Protein 6KYU (pdb70)

Radius of gyration: 22.99 Å; Cα contacts (8 Å, |Δi|>4): 849; chains: 3; bounding box: 67×52×45 Å

Organism: Anas platyrhynchos (NCBI:txid8839)

Structure (mmCIF, N/CA/C/O backbone):
data_6KYU
#
_entry.id   6KYU
#
_cell.length_a   82.468
_cell.length_b   82.468
_cell.length_c   112.507
_cell.angle_alpha   90.000
_cell.angle_beta   90.000
_cell.angle_gamma   120.000
#
_symmetry.space_group_name_H-M   'P 62'
#
loop_
_entity.id
_entity.type
_entity.pdbx_description
1 polymer 'MHC class I antigen'
2 polymer Beta-2-microglobulin
3 polymer peptide
4 water water
#
loop_
_atom_site.group_PDB
_atom_site.id
_atom_site.type_symbol
_atom_site.label_atom_id
_atom_site.label_alt_id
_atom_site.label_comp_id
_atom_site.label_asym_id
_atom_site.label_entity_id
_atom_site.label_seq_id
_atom_site.pdbx_PDB_ins_code
_atom_site.Cartn_x
_atom_site.Cartn_y
_atom_site.Cartn_z
_atom_site.occupancy
_atom_site.B_iso_or_equiv
_atom_site.auth_seq_id
_atom_site.auth_comp_id
_atom_site.auth_asym_id
_atom_site.auth_atom_id
_atom_site.pdbx_PDB_model_num
ATOM 1 N N . GLU A 1 1 ? 18.126 33.835 7.669 1.000 41.984 1 GLU A N 1
ATOM 2 C CA . GLU A 1 1 ? 17.062 34.786 7.951 1.000 30.999 1 GLU A CA 1
ATOM 3 C C . GLU A 1 1 ? 15.883 34.647 6.982 1.000 27.076 1 GLU A C 1
ATOM 4 O O . GLU A 1 1 ? 14.816 35.066 7.382 1.000 25.516 1 GLU A O 1
ATOM 10 N N . PRO A 1 2 ? 15.958 34.049 5.772 1.000 22.687 2 PRO A N 1
ATOM 11 C CA . PRO A 1 2 ? 14.737 33.769 5.014 1.000 22.973 2 PRO A CA 1
ATOM 12 C C . PRO A 1 2 ? 13.977 32.551 5.534 1.000 20.575 2 PRO A C 1
ATOM 13 O O . PRO A 1 2 ? 14.547 31.681 6.172 1.000 21.791 2 PRO A O 1
ATOM 17 N N . HIS A 1 3 ? 12.683 32.502 5.230 1.000 17.801 3 HIS A N 1
ATOM 18 C CA . HIS A 1 3 ? 11.797 31.420 5.745 1.000 18.368 3 HIS A CA 1
ATOM 19 C C . HIS A 1 3 ? 10.707 31.135 4.716 1.000 17.221 3 HIS A C 1
ATOM 20 O O . HIS A 1 3 ? 10.346 31.999 3.912 1.000 17.393 3 HIS A O 1
ATOM 27 N N . SER A 1 4 ? 10.147 29.930 4.811 1.000 16.938 4 SER A N 1
ATOM 28 C CA . SER A 1 4 ? 9.125 29.488 3.842 1.000 18.673 4 SER A CA 1
ATOM 29 C C . SER A 1 4 ? 8.105 28.591 4.516 1.000 16.241 4 SER A C 1
ATOM 30 O O . SER A 1 4 ? 8.475 27.766 5.352 1.000 17.210 4 SER A O 1
ATOM 33 N N . LEU A 1 5 ? 6.838 28.779 4.142 1.000 16.564 5 LEU A N 1
ATOM 34 C CA . LEU A 1 5 ? 5.755 27.813 4.454 1.000 16.847 5 LEU A CA 1
ATOM 35 C C . LEU A 1 5 ? 5.202 27.302 3.130 1.000 16.111 5 LEU A C 1
ATOM 36 O O . LEU A 1 5 ? 4.840 28.125 2.287 1.000 17.944 5 LEU A O 1
ATOM 41 N N . ARG A 1 6 ? 5.180 25.985 2.912 1.000 16.285 6 ARG A N 1
ATOM 42 C CA . ARG A 1 6 ? 4.668 25.451 1.653 1.000 16.599 6 ARG A CA 1
ATOM 43 C C . ARG A 1 6 ? 3.782 24.267 1.963 1.000 15.601 6 ARG A C 1
ATOM 44 O O . ARG A 1 6 ? 4.168 23.468 2.811 1.000 17.045 6 ARG A O 1
ATOM 52 N N . TYR A 1 7 ? 2.654 24.184 1.293 1.000 14.703 7 TYR A N 1
ATOM 53 C CA . TYR A 1 7 ? 1.772 23.001 1.293 1.000 15.041 7 TYR A CA 1
ATOM 54 C C . TYR A 1 7 ? 1.803 22.381 -0.092 1.000 14.908 7 TYR A C 1
ATOM 55 O O . TYR A 1 7 ? 1.732 23.101 -1.113 1.000 15.183 7 TYR A O 1
ATOM 64 N N . PHE A 1 8 ? 1.943 21.064 -0.152 1.000 14.185 8 PHE A N 1
ATOM 65 C CA . PHE A 1 8 ? 1.857 20.282 -1.402 1.000 14.385 8 PHE A CA 1
ATOM 66 C C . PHE A 1 8 ? 0.692 19.316 -1.327 1.000 16.716 8 PHE A C 1
ATOM 67 O O . PHE A 1 8 ? 0.694 18.467 -0.411 1.000 16.920 8 PHE A O 1
ATOM 75 N N . ASP A 1 9 ? -0.255 19.460 -2.243 1.000 16.965 9 ASP A N 1
ATOM 76 C CA . ASP A 1 9 ? -1.417 18.554 -2.381 1.000 15.842 9 ASP A CA 1
ATOM 77 C C . ASP A 1 9 ? -1.242 17.776 -3.679 1.000 15.925 9 ASP A C 1
ATOM 78 O O . ASP A 1 9 ? -1.073 18.413 -4.726 1.000 16.713 9 ASP A O 1
ATOM 83 N N . THR A 1 10 ? -1.283 16.460 -3.622 1.000 15.342 10 THR A N 1
ATOM 84 C CA . THR A 1 10 ? -1.008 15.581 -4.770 1.000 14.548 10 THR A CA 1
ATOM 85 C C . THR A 1 10 ? -2.081 14.513 -4.830 1.000 15.403 10 THR A C 1
ATOM 86 O O . THR A 1 10 ? -2.316 13.806 -3.839 1.000 15.513 10 THR A O 1
ATOM 90 N N . GLY A 1 11 ? -2.688 14.360 -6.002 1.000 14.263 11 GLY A N 1
ATOM 91 C CA . GLY A 1 11 ? -3.661 13.302 -6.282 1.000 13.535 11 GLY A CA 1
ATOM 92 C C . GLY A 1 11 ? -3.215 12.466 -7.455 1.000 14.120 11 GLY A C 1
ATOM 93 O O . GLY A 1 11 ? -2.634 13.011 -8.429 1.000 15.014 11 GLY A O 1
ATOM 94 N N . VAL A 1 12 ? -3.426 11.158 -7.376 1.000 13.427 12 VAL A N 1
ATOM 95 C CA . VAL A 1 12 ? -3.190 10.262 -8.526 1.000 14.001 12 VAL A CA 1
ATOM 96 C C . VAL A 1 12 ? -4.480 9.504 -8.805 1.000 15.418 12 VAL A C 1
ATOM 97 O O . VAL A 1 12 ? -5.226 9.163 -7.885 1.000 16.323 12 VAL A O 1
ATOM 101 N N . SER A 1 13 ? -4.675 9.193 -10.072 1.000 16.219 13 SER A N 1
ATOM 102 C CA . SER A 1 13 ? -5.820 8.357 -10.504 1.000 16.963 13 SER A CA 1
ATOM 103 C C . SER A 1 13 ? -5.584 6.876 -10.188 1.000 18.611 13 SER A C 1
ATOM 104 O O . SER A 1 13 ? -6.604 6.144 -10.075 1.000 21.112 13 SER A O 1
ATOM 107 N N . ASP A 1 14 ? -4.335 6.422 -10.016 1.000 17.372 14 ASP A N 1
ATOM 108 C CA . ASP A 1 14 ? -3.986 4.994 -9.837 1.000 17.660 14 ASP A CA 1
ATOM 109 C C . ASP A 1 14 ? -2.928 4.869 -8.744 1.000 17.259 14 ASP A C 1
ATOM 110 O O . ASP A 1 14 ? -1.729 4.912 -8.996 1.000 19.720 14 ASP A O 1
ATOM 115 N N . PRO A 1 15 ? -3.398 4.713 -7.478 1.000 17.181 15 PRO A N 1
ATOM 116 C CA . PRO A 1 15 ? -2.483 4.646 -6.359 1.000 16.603 15 PRO A CA 1
ATOM 117 C C . PRO A 1 15 ? -1.558 3.447 -6.424 1.000 16.535 15 PRO A C 1
ATOM 118 O O . PRO A 1 15 ? -1.877 2.411 -7.058 1.000 17.880 15 PRO A O 1
ATOM 122 N N . SER A 1 16 ? -0.420 3.514 -5.738 1.000 15.708 16 SER A N 1
ATOM 123 C CA . SER A 1 16 ? 0.580 2.446 -5.725 1.000 16.209 16 SER A CA 1
ATOM 124 C C . SER A 1 16 ? 1.295 2.463 -4.382 1.000 17.788 16 SER A C 1
ATOM 125 O O . SER A 1 16 ? 1.045 3.345 -3.579 1.000 16.974 16 SER A O 1
ATOM 128 N N . PRO A 1 17 ? 2.231 1.558 -4.114 1.000 17.685 17 PRO A N 1
ATOM 129 C CA . PRO A 1 17 ? 2.914 1.551 -2.830 1.000 17.800 17 PRO A CA 1
ATOM 130 C C . PRO A 1 17 ? 3.676 2.839 -2.538 1.000 16.203 17 PRO A C 1
ATOM 131 O O . PRO A 1 17 ? 4.541 3.271 -3.326 1.000 17.259 17 PRO A O 1
ATOM 135 N N . GLY A 1 18 ? 3.330 3.494 -1.417 1.000 17.231 18 GLY A N 1
ATOM 136 C CA . GLY A 1 18 ? 3.982 4.779 -1.095 1.000 16.256 18 GLY A CA 1
ATOM 137 C C . GLY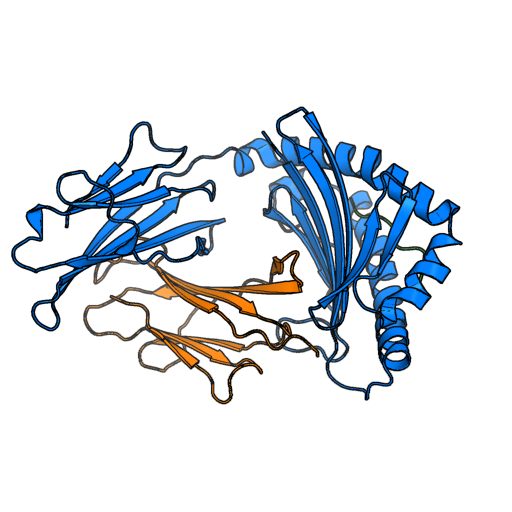 A 1 18 ? 3.288 5.959 -1.763 1.000 17.116 18 GLY A C 1
ATOM 138 O O . GLY A 1 18 ? 3.785 7.090 -1.620 1.000 16.843 18 GLY A O 1
ATOM 139 N N . VAL A 1 19 ? 2.278 5.703 -2.584 1.000 15.106 19 VAL A N 1
ATOM 140 C CA . VAL A 1 19 ? 1.575 6.797 -3.303 1.000 14.717 19 VAL A CA 1
ATOM 141 C C . VAL A 1 19 ? 0.087 6.633 -3.081 1.000 15.318 19 VAL A C 1
ATOM 142 O O . VAL A 1 19 ? -0.627 5.983 -3.858 1.000 15.703 19 VAL A O 1
ATOM 146 N N . PRO A 1 20 ? -0.442 7.168 -1.971 1.000 15.945 20 PRO A N 1
ATOM 147 C CA . PRO A 1 20 ? -1.865 7.217 -1.743 1.000 15.985 20 PRO A CA 1
ATOM 148 C C . PRO A 1 20 ? -2.614 7.994 -2.822 1.000 15.373 20 PRO A C 1
ATOM 149 O O . PRO A 1 20 ? -2.026 8.853 -3.553 1.000 15.165 20 PRO A O 1
ATOM 153 N N . ARG A 1 21 ? -3.922 7.755 -2.931 1.000 16.274 21 ARG A N 1
ATOM 154 C CA . ARG A 1 21 ? -4.772 8.504 -3.877 1.000 16.865 21 ARG A CA 1
ATOM 155 C C . ARG A 1 21 ? -4.645 10.014 -3.678 1.000 15.851 21 ARG A C 1
ATOM 156 O O . ARG A 1 21 ? -4.698 10.767 -4.657 1.000 15.877 21 ARG A O 1
ATOM 164 N N . PHE A 1 22 ? -4.529 10.496 -2.429 1.000 13.789 22 PHE A N 1
ATOM 165 C CA . PHE A 1 22 ? -4.392 11.934 -2.118 1.000 13.575 22 PHE A CA 1
ATOM 166 C C . PHE A 1 22 ? -3.473 12.086 -0.928 1.000 14.390 22 PHE A C 1
ATOM 167 O O . PHE A 1 22 ? -3.649 11.356 0.036 1.000 14.674 22 PHE A O 1
ATOM 175 N N . VAL A 1 23 ? -2.560 13.043 -1.006 1.000 13.966 23 VAL A N 1
ATOM 176 C CA . VAL A 1 23 ? -1.661 13.434 0.110 1.000 14.780 23 VAL A CA 1
ATOM 177 C C . VAL A 1 23 ? -1.640 14.939 0.203 1.000 16.131 23 VAL A C 1
ATOM 178 O O . VAL A 1 23 ? -1.655 15.600 -0.852 1.000 16.772 23 VAL A O 1
ATOM 182 N N . SER A 1 24 ? -1.611 15.493 1.408 1.000 15.219 24 SER A N 1
ATOM 183 C CA . SER A 1 24 ? -1.339 16.924 1.677 1.000 14.453 24 SER A CA 1
ATOM 184 C C . SER A 1 24 ? -0.247 17.004 2.721 1.000 15.361 24 SER A C 1
ATOM 185 O O . SER A 1 24 ? -0.443 16.422 3.825 1.000 17.715 24 SER A O 1
ATOM 188 N N . VAL A 1 25 ? 0.845 17.680 2.444 1.000 14.090 25 VAL A N 1
ATOM 189 C CA . VAL A 1 25 ? 1.947 17.814 3.434 1.000 14.259 25 VAL A CA 1
ATOM 190 C C . VAL A 1 25 ? 2.350 19.279 3.534 1.000 14.680 25 VAL A C 1
ATOM 191 O O . VAL A 1 25 ? 2.234 20.021 2.567 1.000 15.702 25 VAL A O 1
ATOM 195 N N . GLY A 1 26 ? 2.739 19.683 4.736 1.000 14.307 26 GLY A N 1
ATOM 196 C CA . GLY A 1 26 ? 3.278 21.018 4.991 1.000 14.076 26 GLY A CA 1
ATOM 197 C C . GLY A 1 26 ? 4.762 20.977 5.287 1.000 13.763 26 GLY A C 1
ATOM 198 O O . GLY A 1 26 ? 5.246 20.030 5.998 1.000 15.607 26 GLY A O 1
ATOM 199 N N . TYR A 1 27 ? 5.457 22.036 4.898 1.000 15.045 27 TYR A N 1
ATOM 200 C CA . TYR A 1 27 ? 6.907 22.187 5.145 1.000 15.360 27 TYR A CA 1
ATOM 201 C C . TYR A 1 27 ? 7.156 23.624 5.618 1.000 14.806 27 TYR A C 1
ATOM 202 O O . TYR A 1 27 ? 6.700 24.589 5.004 1.000 15.874 27 TYR A O 1
ATOM 211 N N . VAL A 1 28 ? 7.962 23.722 6.662 1.000 16.135 28 VAL A N 1
ATOM 212 C CA . VAL A 1 28 ? 8.494 25.011 7.165 1.000 15.851 28 VAL A CA 1
ATOM 213 C C . VAL A 1 28 ? 10.001 25.018 6.943 1.000 16.327 28 VAL A C 1
ATOM 214 O O . VAL A 1 28 ? 10.657 24.102 7.485 1.000 16.866 28 VAL A O 1
ATOM 218 N N . ASP A 1 29 ? 10.499 25.934 6.096 1.000 17.815 29 ASP A N 1
ATOM 219 C CA . ASP A 1 29 ? 11.948 26.036 5.777 1.000 18.183 29 ASP A CA 1
ATOM 220 C C . ASP A 1 29 ? 12.430 24.674 5.287 1.000 20.076 29 ASP A C 1
ATOM 221 O O . ASP A 1 29 ? 13.533 24.284 5.638 1.000 22.319 29 ASP A O 1
ATOM 226 N N . GLY A 1 30 ? 11.592 23.962 4.547 1.000 18.788 30 GLY A N 1
ATOM 227 C CA . GLY A 1 30 ? 11.985 22.661 3.992 1.000 21.738 30 GLY A CA 1
ATOM 228 C C . GLY A 1 30 ? 11.834 21.494 4.963 1.000 21.114 30 GLY A C 1
ATOM 229 O O . GLY A 1 30 ? 12.056 20.378 4.508 1.000 24.067 30 GLY A O 1
ATOM 230 N N . HIS A 1 31 ? 11.513 21.731 6.244 1.000 18.707 31 HIS A N 1
ATOM 231 C CA . HIS A 1 31 ? 11.251 20.675 7.250 1.000 17.948 31 HIS A CA 1
ATOM 232 C C . HIS A 1 31 ? 9.798 20.200 7.206 1.000 16.572 31 HIS A C 1
ATOM 233 O O . HIS A 1 31 ? 8.910 21.039 7.295 1.000 16.209 31 HIS A O 1
ATOM 240 N N . LEU A 1 32 ? 9.561 18.896 7.058 1.000 15.471 32 LEU A N 1
ATOM 241 C CA . LEU A 1 32 ? 8.193 18.338 7.094 1.000 15.694 32 LEU A CA 1
ATOM 242 C C . LEU A 1 32 ? 7.572 18.662 8.441 1.000 16.214 32 LEU A C 1
ATOM 243 O O . LEU A 1 32 ? 8.138 18.270 9.467 1.000 17.320 32 LEU A O 1
ATOM 248 N N . ILE A 1 33 ? 6.394 19.240 8.463 1.000 15.369 33 ILE A N 1
ATOM 249 C CA . ILE A 1 33 ? 5.678 19.541 9.730 1.000 16.042 33 ILE A CA 1
ATOM 250 C C . ILE A 1 33 ? 4.385 18.760 9.886 1.000 15.528 33 ILE A C 1
ATOM 251 O O . ILE A 1 33 ? 4.014 18.590 11.036 1.000 15.667 33 ILE A O 1
ATOM 256 N N . ASP A 1 34 ? 3.718 18.318 8.832 1.000 14.169 34 ASP A N 1
ATOM 257 C CA . ASP A 1 34 ? 2.446 17.597 9.010 1.000 15.193 34 ASP A CA 1
ATOM 258 C C . ASP A 1 34 ? 2.155 16.786 7.765 1.000 15.150 34 ASP A C 1
ATOM 259 O O . ASP A 1 34 ? 2.835 16.929 6.696 1.000 16.944 34 ASP A O 1
ATOM 264 N N . HIS A 1 35 ? 1.161 15.936 7.889 1.000 14.466 35 HIS A N 1
ATOM 265 C CA . HIS A 1 35 ? 0.816 14.984 6.825 1.000 14.984 35 HIS A CA 1
ATOM 266 C C . HIS A 1 35 ? -0.653 14.601 6.909 1.000 16.312 35 HIS A C 1
ATOM 267 O O . HIS A 1 35 ? -1.107 14.178 8.014 1.000 16.185 35 HIS A O 1
ATOM 274 N N . TYR A 1 36 ? -1.355 14.631 5.785 1.000 14.499 36 TYR A N 1
ATOM 275 C CA . TYR A 1 36 ? -2.687 14.023 5.617 1.000 15.145 36 TYR A CA 1
ATOM 276 C C . TYR A 1 36 ? -2.600 13.053 4.461 1.000 14.788 36 TYR A C 1
ATOM 277 O O . TYR A 1 36 ? -1.909 13.411 3.451 1.000 14.231 36 TYR A O 1
ATOM 286 N N . ASP A 1 37 ? -3.273 11.924 4.498 1.000 15.191 37 ASP A N 1
ATOM 287 C CA . ASP A 1 37 ? -3.477 11.181 3.247 1.000 16.629 37 ASP A CA 1
ATOM 288 C C . ASP A 1 37 ? -4.827 10.503 3.254 1.000 16.437 37 ASP A C 1
ATOM 289 O O . ASP A 1 37 ? -5.515 10.533 4.274 1.000 17.278 37 ASP A O 1
ATOM 294 N N . SER A 1 38 ? -5.215 10.017 2.096 1.000 16.726 38 SER A N 1
ATOM 295 C CA . SER A 1 38 ? -6.535 9.420 1.871 1.000 17.990 38 SER A CA 1
ATOM 296 C C . SER A 1 38 ? -6.681 8.138 2.705 1.000 18.791 38 SER A C 1
ATOM 297 O O . SER A 1 38 ? -7.852 7.709 2.877 1.000 20.346 38 SER A O 1
ATOM 300 N N . GLU A 1 39 ? -5.605 7.503 3.139 1.000 18.445 39 GLU A N 1
ATOM 301 C CA . GLU A 1 39 ? -5.700 6.274 3.972 1.000 20.812 39 GLU A CA 1
ATOM 302 C C . GLU A 1 39 ? -5.975 6.645 5.423 1.000 23.175 39 GLU A C 1
ATOM 303 O O . GLU A 1 39 ? -6.911 6.051 6.001 1.000 26.229 39 GLU A O 1
ATOM 309 N N . THR A 1 40 ? -5.285 7.637 5.973 1.000 20.843 40 THR A N 1
ATOM 310 C CA . THR A 1 40 ? -5.451 8.020 7.407 1.000 21.678 40 THR A CA 1
ATOM 311 C C . THR A 1 40 ? -6.712 8.860 7.559 1.000 21.579 40 THR A C 1
ATOM 312 O O . THR A 1 40 ? -7.354 8.839 8.640 1.000 22.358 40 THR A O 1
ATOM 316 N N . GLN A 1 41 ? -7.062 9.674 6.550 1.000 19.044 41 GLN A N 1
ATOM 317 C CA . GLN A 1 41 ? -8.199 10.609 6.589 1.000 18.061 41 GLN A CA 1
ATOM 318 C C . GLN A 1 41 ? -8.051 11.654 7.696 1.000 17.357 41 GLN A C 1
ATOM 319 O O . GLN A 1 41 ? -9.038 12.315 8.053 1.000 18.086 41 GLN A O 1
ATOM 325 N N . ARG A 1 42 ? -6.815 11.922 8.126 1.000 17.543 42 ARG A N 1
ATOM 326 C CA . ARG A 1 42 ? -6.631 13.017 9.107 1.000 17.781 42 ARG A CA 1
ATOM 327 C C . ARG A 1 42 ? -5.231 13.602 8.945 1.000 16.755 42 ARG A C 1
ATOM 328 O O . ARG A 1 42 ? -4.310 12.922 8.507 1.000 16.647 42 ARG A O 1
ATOM 336 N N . THR A 1 43 ? -5.124 14.858 9.352 1.000 17.015 43 THR A N 1
ATOM 337 C CA . THR A 1 43 ? -3.845 15.588 9.333 1.000 17.038 43 THR A CA 1
ATOM 338 C C . THR A 1 43 ? -3.177 15.454 10.690 1.000 19.101 43 THR A C 1
ATOM 339 O O . THR A 1 43 ? -3.825 15.796 11.701 1.000 19.295 43 THR A O 1
ATOM 343 N N . GLU A 1 44 ? -1.934 14.990 10.704 1.000 17.750 44 GLU A N 1
ATOM 344 C CA . GLU A 1 44 ? -1.181 14.831 11.963 1.000 18.543 44 GLU A CA 1
ATOM 345 C C . GLU A 1 44 ? 0.179 15.482 11.857 1.000 18.630 44 GLU A C 1
ATOM 346 O O . GLU A 1 44 ? 0.768 15.543 10.770 1.000 17.488 44 GLU A O 1
ATOM 352 N N . PRO A 1 45 ? 0.750 15.910 12.977 1.000 16.251 45 PRO A N 1
ATOM 353 C CA . PRO A 1 45 ? 2.081 16.488 12.988 1.000 15.976 45 PRO A CA 1
ATOM 354 C C . PRO A 1 45 ? 3.147 15.433 12.690 1.000 16.538 45 PRO A C 1
ATOM 355 O O . PRO A 1 45 ? 2.972 14.235 12.914 1.000 18.762 45 PRO A O 1
ATOM 359 N N . ARG A 1 46 ? 4.235 15.918 12.108 1.000 16.138 46 ARG A N 1
ATOM 360 C CA . ARG A 1 46 ? 5.409 15.110 11.710 1.000 17.217 46 ARG A CA 1
ATOM 361 C C . ARG A 1 46 ? 6.702 15.663 12.285 1.000 18.173 46 ARG A C 1
ATOM 362 O O . ARG A 1 46 ? 7.760 15.125 11.963 1.000 22.749 46 ARG A O 1
ATOM 370 N N . ALA A 1 47 ? 6.619 16.677 13.111 1.000 16.993 47 ALA A N 1
ATOM 371 C CA . ALA A 1 47 ? 7.763 17.222 13.861 1.000 19.367 47 ALA A CA 1
ATOM 372 C C . ALA A 1 47 ? 7.263 17.530 15.263 1.000 18.280 47 ALA A C 1
ATOM 373 O O . ALA A 1 47 ? 6.245 18.210 15.434 1.000 18.142 47 ALA A O 1
ATOM 375 N N . ASP A 1 48 ? 7.970 17.015 16.267 1.000 19.890 48 ASP A N 1
ATOM 376 C CA . ASP A 1 48 ? 7.515 17.193 17.661 1.000 20.942 48 ASP A CA 1
ATOM 377 C C . ASP A 1 48 ? 7.555 18.660 18.047 1.000 18.369 48 ASP A C 1
ATOM 378 O O . ASP A 1 48 ? 6.692 19.064 18.796 1.000 20.015 48 ASP A O 1
ATOM 383 N N . TRP A 1 49 ? 8.451 19.474 17.476 1.000 19.273 49 TRP A N 1
ATOM 384 C CA . TRP A 1 49 ? 8.439 20.918 17.813 1.000 18.272 49 TRP A CA 1
ATOM 385 C C . TRP A 1 49 ? 7.164 21.584 17.331 1.000 19.764 49 TRP A C 1
ATOM 386 O O . TRP A 1 49 ? 6.730 22.584 17.911 1.000 20.369 49 TRP A O 1
ATOM 397 N N . PHE A 1 50 ? 6.556 21.035 16.293 1.000 18.713 50 PHE A N 1
ATOM 398 C CA . PHE A 1 50 ? 5.278 21.559 15.758 1.000 19.359 50 PHE A CA 1
ATOM 399 C C . PHE A 1 50 ? 4.138 20.993 16.624 1.000 19.471 50 PHE A C 1
ATOM 400 O O . PHE A 1 50 ? 3.237 21.738 17.012 1.000 20.973 50 PHE A O 1
ATOM 408 N N . ALA A 1 51 ? 4.162 19.689 16.902 1.000 19.127 51 ALA A N 1
ATOM 409 C CA . ALA A 1 51 ? 3.156 18.988 17.742 1.000 18.637 51 ALA A CA 1
ATOM 410 C C . ALA A 1 51 ? 3.034 19.682 19.102 1.000 20.734 51 ALA A C 1
ATOM 411 O O . ALA A 1 51 ? 1.924 19.877 19.590 1.000 19.344 51 ALA A O 1
ATOM 413 N N . ALA A 1 52 ? 4.163 20.060 19.696 1.000 20.946 52 ALA A N 1
ATOM 414 C CA . ALA A 1 52 ? 4.166 20.633 21.057 1.000 19.981 52 ALA A CA 1
ATOM 415 C C . ALA A 1 52 ? 3.545 22.023 21.062 1.000 21.438 52 ALA A C 1
ATOM 416 O O . ALA A 1 52 ? 3.161 22.491 22.157 1.000 24.786 52 ALA A O 1
ATOM 418 N N . ASN A 1 53 ? 3.350 22.665 19.912 1.000 20.429 53 ASN A N 1
ATOM 419 C CA . ASN A 1 53 ? 2.822 24.052 19.883 1.000 21.525 53 ASN A CA 1
ATOM 420 C C . ASN A 1 53 ? 1.457 24.122 19.187 1.000 20.811 53 ASN A C 1
ATOM 421 O O . ASN A 1 53 ? 1.024 25.240 18.810 1.000 24.068 53 ASN A O 1
ATOM 426 N N . THR A 1 54 ? 0.828 22.981 18.949 1.000 21.002 54 THR A N 1
ATOM 427 C CA . THR A 1 54 ? -0.504 22.926 18.297 1.000 20.224 54 THR A CA 1
ATOM 428 C C . THR A 1 54 ? -1.441 22.084 19.164 1.000 21.948 54 THR A C 1
ATOM 429 O O . THR A 1 54 ? -1.010 21.461 20.126 1.000 23.450 54 THR A O 1
ATOM 433 N N . ASP A 1 55 ? -2.709 22.081 18.813 1.000 22.433 55 ASP A N 1
ATOM 434 C CA . ASP A 1 55 ? -3.721 21.424 19.646 1.000 22.540 55 ASP A CA 1
ATOM 435 C C . ASP A 1 55 ? -4.764 20.752 18.774 1.000 23.627 55 ASP A C 1
ATOM 436 O O . ASP A 1 55 ? -4.655 20.796 17.570 1.000 19.463 55 ASP A O 1
ATOM 441 N N . GLN A 1 56 ? -5.734 20.098 19.397 1.000 21.740 56 GLN A N 1
ATOM 442 C CA . GLN A 1 56 ? -6.682 19.229 18.659 1.000 21.095 56 GLN A CA 1
ATOM 443 C C . GLN A 1 56 ? -7.522 20.098 17.710 1.000 20.634 56 GLN A C 1
ATOM 444 O O . GLN A 1 56 ? -7.835 19.649 16.591 1.000 20.834 56 GLN A O 1
ATOM 450 N N . GLN A 1 57 ? -7.895 21.291 18.131 1.000 20.583 57 GLN A N 1
ATOM 451 C CA . GLN A 1 57 ? -8.728 22.204 17.320 1.000 21.830 57 GLN A CA 1
ATOM 452 C C . GLN A 1 57 ? -7.945 22.525 16.041 1.000 20.636 57 GLN A C 1
ATOM 453 O O . GLN A 1 57 ? -8.546 22.530 14.930 1.000 19.809 57 GLN A O 1
ATOM 459 N N . TYR A 1 58 ? -6.656 22.767 16.166 1.000 18.654 58 TYR A N 1
ATOM 460 C CA . TYR A 1 58 ? -5.779 23.070 15.015 1.000 17.762 58 TYR A CA 1
ATOM 461 C C . TYR A 1 58 ? -5.819 21.888 14.062 1.000 18.430 58 TYR A C 1
ATOM 462 O O . TYR A 1 58 ? -5.986 22.106 12.846 1.000 17.320 58 TYR A O 1
ATOM 471 N N . TRP A 1 59 ? -5.597 20.675 14.528 1.000 16.586 59 TRP A N 1
ATOM 472 C CA . TRP A 1 59 ? -5.510 19.495 13.644 1.000 16.856 59 TRP A CA 1
ATOM 473 C C . TRP A 1 59 ? -6.877 19.208 13.019 1.000 15.410 59 TRP A C 1
ATOM 474 O O . TRP A 1 59 ? -6.886 18.737 11.909 1.000 16.695 59 TRP A O 1
ATOM 485 N N . ASP A 1 60 ? -7.950 19.347 13.756 1.000 17.225 60 ASP A N 1
ATOM 486 C CA . ASP A 1 60 ? -9.297 19.114 13.209 1.000 16.182 60 ASP A CA 1
ATOM 487 C C . ASP A 1 60 ? -9.540 20.101 12.072 1.000 15.746 60 ASP A C 1
ATOM 488 O O . ASP A 1 60 ? -10.155 19.687 11.080 1.000 16.480 60 ASP A O 1
ATOM 493 N N . ARG A 1 61 ? -9.084 21.339 12.206 1.000 16.003 61 ARG A N 1
ATOM 494 C CA . ARG A 1 61 ? -9.248 22.336 11.117 1.000 17.446 61 ARG A CA 1
ATOM 495 C C . ARG A 1 61 ? -8.419 21.885 9.905 1.000 18.518 61 ARG A C 1
ATOM 496 O O . ARG A 1 61 ? -8.928 21.911 8.753 1.000 16.842 61 ARG A O 1
ATOM 504 N N . GLN A 1 62 ? -7.176 21.486 10.113 1.000 16.209 62 GLN A N 1
ATOM 505 C CA . GLN A 1 62 ? -6.359 21.033 8.968 1.000 15.542 62 GLN A CA 1
ATOM 506 C C . GLN A 1 62 ? -7.019 19.812 8.328 1.000 16.485 62 GLN A C 1
ATOM 507 O O . GLN A 1 62 ? -6.997 19.657 7.081 1.000 17.190 62 GLN A O 1
ATOM 513 N N . THR A 1 63 ? -7.599 18.920 9.102 1.000 15.280 63 THR A N 1
ATOM 514 C CA . THR A 1 63 ? -8.236 17.687 8.597 1.000 14.842 63 THR A CA 1
ATOM 515 C C . THR A 1 63 ? -9.462 18.053 7.764 1.000 16.623 63 THR A C 1
ATOM 516 O O . THR A 1 63 ? -9.621 17.500 6.673 1.000 15.977 63 THR A O 1
ATOM 520 N N . GLU A 1 64 ? -10.310 18.947 8.251 1.000 16.236 64 GLU A N 1
ATOM 521 C CA . GLU A 1 64 ? -11.507 19.385 7.501 1.000 17.089 64 GLU A CA 1
ATOM 522 C C . GLU A 1 64 ? -11.044 19.974 6.170 1.000 16.164 64 GLU A C 1
ATOM 523 O O . GLU A 1 64 ? -11.639 19.610 5.110 1.000 17.054 64 GLU A O 1
ATOM 529 N N . ILE A 1 65 ? -10.002 20.793 6.163 1.000 15.750 65 ILE A N 1
ATOM 530 C CA . ILE A 1 65 ? -9.561 21.431 4.888 1.000 15.741 65 ILE A CA 1
ATOM 531 C C . ILE A 1 65 ? -9.008 20.376 3.951 1.000 16.240 65 ILE A C 1
ATOM 532 O O . ILE A 1 65 ? -9.344 20.405 2.735 1.000 17.267 65 ILE A O 1
ATOM 537 N N . SER A 1 66 ? -8.217 19.445 4.471 1.000 16.406 66 SER A N 1
ATOM 538 C CA . SER A 1 66 ? -7.592 18.406 3.625 1.000 15.483 66 SER A CA 1
ATOM 539 C C . SER A 1 66 ? -8.641 17.442 3.069 1.000 17.289 66 SER A C 1
ATOM 540 O O . SER A 1 66 ? -8.534 17.034 1.905 1.000 16.393 66 SER A O 1
ATOM 543 N N . ARG A 1 67 ? -9.669 17.103 3.844 1.000 16.315 67 ARG A N 1
ATOM 544 C CA . ARG A 1 67 ? -10.755 16.240 3.348 1.000 16.870 67 ARG A CA 1
ATOM 545 C C . ARG A 1 67 ? -11.480 16.964 2.202 1.000 16.826 67 ARG A C 1
ATOM 546 O O . ARG A 1 67 ? -11.852 16.292 1.211 1.000 17.343 67 ARG A O 1
ATOM 554 N N . GLY A 1 68 ? -11.670 18.264 2.315 1.000 17.331 68 GLY A N 1
ATOM 555 C CA . GLY A 1 68 ? -12.279 19.071 1.247 1.000 17.834 68 GLY A CA 1
ATOM 556 C C . GLY A 1 68 ? -11.419 19.058 0.011 1.000 18.049 68 GLY A C 1
ATOM 557 O O . GLY A 1 68 ? -11.942 18.882 -1.119 1.000 18.126 68 GLY A O 1
ATOM 558 N N . ALA A 1 69 ? -10.112 19.213 0.183 1.000 16.239 69 ALA A N 1
ATOM 559 C CA . ALA A 1 69 ? -9.169 19.176 -0.956 1.000 16.327 69 ALA A CA 1
ATOM 560 C C . ALA A 1 69 ? -9.228 17.824 -1.637 1.000 16.074 69 ALA A C 1
ATOM 561 O O . ALA A 1 69 ? -9.169 17.732 -2.890 1.000 16.461 69 ALA A O 1
ATOM 563 N N . GLU A 1 70 ? -9.207 16.751 -0.859 1.000 16.351 70 GLU A N 1
ATOM 564 C CA . GLU A 1 70 ? -9.281 15.389 -1.408 1.000 17.915 70 GLU A CA 1
ATOM 565 C C . GLU A 1 70 ? -10.504 15.244 -2.329 1.000 18.147 70 GLU A C 1
ATOM 566 O O . GLU A 1 70 ? -10.376 14.683 -3.423 1.000 16.921 70 GLU A O 1
ATOM 572 N N . GLN A 1 71 ? -11.644 15.755 -1.909 1.000 17.240 71 GLN A N 1
ATOM 573 C CA . GLN A 1 71 ? -12.885 15.680 -2.737 1.000 18.835 71 GLN A CA 1
ATOM 574 C C . GLN A 1 71 ? -12.648 16.466 -4.038 1.000 18.083 71 GLN A C 1
ATOM 575 O O . GLN A 1 71 ? -13.017 16.002 -5.143 1.000 17.408 71 GLN A O 1
ATOM 581 N N . ILE A 1 72 ? -12.104 17.658 -3.922 1.000 17.032 72 ILE A N 1
ATOM 582 C CA . ILE A 1 72 ? -11.854 18.539 -5.099 1.000 17.092 72 ILE A CA 1
ATOM 583 C C . ILE A 1 72 ? -10.873 17.833 -6.030 1.000 16.099 72 ILE A C 1
ATOM 584 O O . ILE A 1 72 ? -11.124 17.856 -7.281 1.000 16.829 72 ILE A O 1
ATOM 589 N N . PHE A 1 73 ? -9.819 17.219 -5.518 1.000 16.751 73 PHE A N 1
ATOM 590 C CA . PHE A 1 73 ? -8.809 16.579 -6.403 1.000 15.959 73 PHE A CA 1
ATOM 591 C C . PHE A 1 73 ? -9.421 15.431 -7.203 1.000 17.055 73 PHE A C 1
ATOM 592 O O . PHE A 1 73 ? -9.016 15.219 -8.393 1.000 17.248 73 PHE A O 1
ATOM 600 N N . ARG A 1 74 ? -10.393 14.716 -6.642 1.000 16.862 74 ARG A N 1
ATOM 601 C CA . ARG A 1 74 ? -11.010 13.578 -7.354 1.000 18.763 74 ARG A CA 1
ATOM 602 C C . ARG A 1 74 ? -11.809 14.138 -8.537 1.000 17.425 74 ARG A C 1
ATOM 603 O O . ARG A 1 74 ? -11.665 13.643 -9.657 1.000 19.434 74 ARG A O 1
ATOM 611 N N . LEU A 1 75 ? -12.531 15.207 -8.305 1.000 16.654 75 LEU A N 1
ATOM 612 C CA . LEU A 1 75 ? -13.304 15.874 -9.387 1.000 16.716 75 LEU A CA 1
ATOM 613 C C . LEU A 1 75 ? -12.337 16.445 -10.433 1.000 18.809 75 LEU A C 1
ATOM 614 O O . LEU A 1 75 ? -12.561 16.268 -11.653 1.000 18.628 75 LEU A O 1
ATOM 619 N N . ASP A 1 76 ? -11.274 17.118 -9.993 1.000 16.375 76 ASP A N 1
ATOM 620 C CA . ASP A 1 76 ? -10.341 17.792 -10.937 1.000 16.580 76 ASP A CA 1
ATOM 621 C C . ASP A 1 76 ? -9.634 16.751 -11.817 1.000 16.437 76 ASP A C 1
ATOM 622 O O . ASP A 1 76 ? -9.437 17.046 -13.022 1.000 15.200 76 ASP A O 1
ATOM 627 N N . LEU A 1 77 ? -9.203 15.596 -11.281 1.000 15.805 77 LEU A N 1
ATOM 628 C CA . LEU A 1 77 ? -8.545 14.570 -12.115 1.000 14.861 77 LEU A CA 1
ATOM 629 C C . LEU A 1 77 ? -9.494 14.206 -13.256 1.000 14.897 77 LEU A C 1
ATOM 630 O O . LEU A 1 77 ? -9.026 14.076 -14.379 1.000 15.295 77 LEU A O 1
ATOM 635 N N . GLU A 1 78 ? -10.779 14.050 -12.993 1.000 15.936 78 GLU A N 1
ATOM 636 C CA . GLU A 1 78 ? -11.695 13.649 -14.082 1.000 18.140 78 GLU A CA 1
ATOM 637 C C . GLU A 1 78 ? -11.872 14.832 -15.025 1.000 17.698 78 GLU A C 1
ATOM 638 O O . GLU A 1 78 ? -11.885 14.616 -16.238 1.000 17.393 78 GLU A O 1
ATOM 644 N N . THR A 1 79 ? -11.997 16.059 -14.528 1.000 15.630 79 THR A N 1
ATOM 645 C CA . THR A 1 79 ? -12.101 17.256 -15.400 1.000 15.556 79 THR A CA 1
ATOM 646 C C . THR A 1 79 ? -10.873 17.304 -16.336 1.000 15.941 79 THR A C 1
ATOM 647 O O . THR A 1 79 ? -11.016 17.554 -17.587 1.000 16.564 79 THR A O 1
ATOM 651 N N . LEU A 1 80 ? -9.668 17.046 -15.815 1.000 16.270 80 LEU A N 1
ATOM 652 C CA . LEU A 1 80 ? -8.432 17.138 -16.617 1.000 14.592 80 LEU A CA 1
ATOM 653 C C . LEU A 1 80 ? -8.358 16.016 -17.627 1.000 15.097 80 LEU A C 1
ATOM 654 O O . LEU A 1 80 ? -7.930 16.281 -18.768 1.000 15.236 80 LEU A O 1
ATOM 659 N N . ARG A 1 81 ? -8.834 14.830 -17.270 1.000 15.156 81 ARG A N 1
ATOM 660 C CA . ARG A 1 81 ? -8.791 13.687 -18.201 1.000 15.078 81 ARG A CA 1
ATOM 661 C C . ARG A 1 81 ? -9.685 14.038 -19.396 1.000 15.587 81 ARG A C 1
ATOM 662 O O . ARG A 1 81 ? -9.252 13.843 -20.568 1.000 16.345 81 ARG A O 1
ATOM 670 N N . GLU A 1 82 ? -10.844 14.624 -19.150 1.000 15.742 82 GLU A N 1
ATOM 671 C CA . GLU A 1 82 ? -11.756 15.042 -20.231 1.000 18.292 82 GLU A CA 1
ATOM 672 C C . GLU A 1 82 ? -11.165 16.235 -21.002 1.000 17.319 82 GLU A C 1
ATOM 673 O O . GLU A 1 82 ? -11.241 16.267 -22.259 1.000 17.876 82 GLU A O 1
ATOM 679 N N . ARG A 1 83 ? -10.571 17.213 -20.310 1.000 16.922 83 ARG A N 1
ATOM 680 C CA . ARG A 1 83 ? -9.972 18.421 -20.938 1.000 15.475 83 ARG A CA 1
ATOM 681 C C . ARG A 1 83 ? -8.978 18.040 -22.020 1.000 16.380 83 ARG A C 1
ATOM 682 O O . ARG A 1 83 ? -9.023 18.665 -23.114 1.000 17.707 83 ARG A O 1
ATOM 690 N N . TYR A 1 84 ? -8.164 17.026 -21.758 1.000 15.053 84 TYR A N 1
ATOM 691 C CA . TYR A 1 84 ? -7.071 16.574 -22.625 1.000 16.743 84 TYR A CA 1
ATOM 692 C C . TYR A 1 84 ? -7.473 15.351 -23.470 1.000 15.406 84 TYR A C 1
ATOM 693 O O . TYR A 1 84 ? -6.605 14.791 -24.117 1.000 16.456 84 TYR A O 1
ATOM 702 N N . ASN A 1 85 ? -8.755 14.973 -23.481 1.000 16.155 85 ASN A N 1
ATOM 703 C CA . ASN A 1 85 ? -9.229 13.823 -24.296 1.000 15.090 85 ASN A CA 1
ATOM 704 C C . ASN A 1 85 ? -8.365 12.578 -24.032 1.000 15.694 85 ASN A C 1
ATOM 705 O O . ASN A 1 85 ? -7.903 11.921 -24.973 1.000 17.226 85 ASN A O 1
ATOM 710 N N . GLN A 1 86 ? -8.073 12.273 -22.766 1.000 16.247 86 GLN A N 1
ATOM 711 C CA . GLN A 1 86 ? -7.216 11.135 -22.378 1.000 15.658 86 GLN A CA 1
ATOM 712 C C . GLN A 1 86 ? -8.045 9.919 -21.989 1.000 15.244 86 GLN A C 1
ATOM 713 O O . GLN A 1 86 ? -9.156 10.064 -21.459 1.000 17.187 86 GLN A O 1
ATOM 719 N N . SER A 1 87 ? -7.428 8.773 -22.180 1.000 18.175 87 SER A N 1
ATOM 720 C CA . SER A 1 87 ? -7.960 7.519 -21.610 1.000 19.159 87 SER A CA 1
ATOM 721 C C . SER A 1 87 ? -7.807 7.513 -20.097 1.000 18.283 87 SER A C 1
ATOM 722 O O . SER A 1 87 ? -6.922 8.188 -19.558 1.000 18.058 87 SER A O 1
ATOM 725 N N . ARG A 1 88 ? -8.573 6.677 -19.428 1.000 18.684 88 ARG A N 1
ATOM 726 C CA . ARG A 1 88 ? -8.337 6.416 -17.982 1.000 18.003 88 ARG A CA 1
ATOM 727 C C . ARG A 1 88 ? -6.987 5.691 -17.866 1.000 20.244 88 ARG A C 1
ATOM 728 O O . ARG A 1 88 ? -6.597 4.887 -18.718 1.000 22.467 88 ARG A O 1
ATOM 736 N N . GLY A 1 89 ? -6.318 5.887 -16.747 1.000 20.107 89 GLY A N 1
ATOM 737 C CA . GLY A 1 89 ? -5.031 5.247 -16.487 1.000 19.955 89 GLY A CA 1
ATOM 738 C C . GLY A 1 89 ? -4.376 5.955 -15.334 1.000 19.565 89 GLY A C 1
ATOM 739 O O . GLY A 1 89 ? -5.033 6.102 -14.270 1.000 23.804 89 GLY A O 1
ATOM 740 N N . SER A 1 90 ? -3.107 6.245 -15.524 1.000 19.456 90 SER A N 1
ATOM 741 C CA . SER A 1 90 ? -2.233 6.806 -14.481 1.000 17.211 90 SER A CA 1
ATOM 742 C C . SER A 1 90 ? -1.996 8.262 -14.798 1.000 16.157 90 SER A C 1
ATOM 743 O O . SER A 1 90 ? -1.428 8.572 -15.847 1.000 20.104 90 SER A O 1
ATOM 746 N N . HIS A 1 91 ? -2.492 9.128 -13.936 1.000 14.805 91 HIS A N 1
ATOM 747 C CA . HIS A 1 91 ? -2.456 10.599 -14.074 1.000 14.527 91 HIS A CA 1
ATOM 748 C C . HIS A 1 91 ? -2.142 11.190 -12.710 1.000 14.394 91 HIS A C 1
ATOM 749 O O . HIS A 1 91 ? -2.576 10.653 -11.688 1.000 14.882 91 HIS A O 1
ATOM 756 N N . THR A 1 92 ? -1.503 12.363 -12.679 1.000 13.877 92 THR A N 1
ATOM 757 C CA . THR A 1 92 ? -1.117 13.064 -11.448 1.000 12.919 92 THR A CA 1
ATOM 758 C C . THR A 1 92 ? -1.543 14.513 -11.507 1.000 14.520 92 THR A C 1
ATOM 759 O O . THR A 1 92 ? -1.238 15.185 -12.512 1.000 14.188 92 THR A O 1
ATOM 763 N N . TRP A 1 93 ? -2.162 15.017 -10.455 1.000 14.357 93 TRP A N 1
ATOM 764 C CA . TRP A 1 93 ? -2.591 16.432 -10.330 1.000 14.121 93 TRP A CA 1
ATOM 765 C C . TRP A 1 93 ? -1.986 16.975 -9.050 1.000 14.594 93 TRP A C 1
ATOM 766 O O . TRP A 1 93 ? -2.053 16.287 -8.011 1.000 14.783 93 TRP A O 1
ATOM 777 N N . GLN A 1 94 ? -1.348 18.126 -9.112 1.000 14.230 94 GLN A N 1
ATOM 778 C CA . GLN A 1 94 ? -0.598 18.673 -7.978 1.000 13.737 94 GLN A CA 1
ATOM 779 C C . GLN A 1 94 ? -0.858 20.153 -7.835 1.000 15.034 94 GLN A C 1
ATOM 780 O O . GLN A 1 94 ? -0.949 20.888 -8.830 1.000 14.662 94 GLN A O 1
ATOM 786 N N . LEU A 1 95 ? -0.814 20.563 -6.577 1.000 15.280 95 LEU A N 1
ATOM 787 C CA . LEU A 1 95 ? -0.863 21.985 -6.156 1.000 15.077 95 LEU A CA 1
ATOM 788 C C . LEU A 1 95 ? 0.272 22.223 -5.189 1.000 14.737 95 LEU A C 1
ATOM 789 O O . LEU A 1 95 ? 0.494 21.395 -4.287 1.000 15.803 95 LEU A O 1
ATOM 794 N N . MET A 1 96 ? 1.025 23.291 -5.335 1.000 14.602 96 MET A N 1
ATOM 795 C CA . MET A 1 96 ? 1.919 23.822 -4.292 1.000 14.670 96 MET A CA 1
ATOM 796 C C . MET A 1 96 ? 1.488 25.257 -4.004 1.000 14.914 96 MET A C 1
ATOM 797 O O . MET A 1 96 ? 1.278 26.030 -4.938 1.000 14.657 96 MET A O 1
ATOM 802 N N . TYR A 1 97 ? 1.341 25.612 -2.742 1.000 15.101 97 TYR A N 1
ATOM 803 C CA . TYR A 1 97 ? 1.038 27.004 -2.372 1.000 14.552 97 TYR A CA 1
ATOM 804 C C . TYR A 1 97 ? 1.747 27.334 -1.073 1.000 14.016 97 TYR A C 1
ATOM 805 O O . TYR A 1 97 ? 2.220 26.445 -0.350 1.000 15.268 97 TYR A O 1
ATOM 814 N N . GLY A 1 98 ? 1.866 28.642 -0.818 1.000 14.608 98 GLY A N 1
ATOM 815 C CA . GLY A 1 98 ? 2.433 29.108 0.456 1.000 15.135 98 GLY A CA 1
ATOM 816 C C . GLY A 1 98 ? 3.128 30.422 0.285 1.000 15.667 98 GLY A C 1
ATOM 817 O O . GLY A 1 98 ? 2.790 31.212 -0.622 1.000 16.518 98 GLY A O 1
ATOM 818 N N . CYS A 1 99 ? 4.077 30.679 1.176 1.000 17.139 99 CYS A N 1
ATOM 819 C CA . CYS A 1 99 ? 4.601 32.051 1.330 1.000 17.441 99 CYS A CA 1
ATOM 820 C C . CYS A 1 99 ? 6.045 32.003 1.775 1.000 18.759 99 CYS A C 1
ATOM 821 O O . CYS A 1 99 ? 6.451 31.062 2.413 1.000 20.353 99 CYS A O 1
ATOM 824 N N . ASP A 1 100 ? 6.797 33.008 1.366 1.000 17.428 100 ASP A N 1
ATOM 825 C CA . ASP A 1 100 ? 8.217 33.196 1.743 1.000 19.252 100 ASP A CA 1
ATOM 826 C C . ASP A 1 100 ? 8.320 34.532 2.477 1.000 19.563 100 ASP A C 1
ATOM 827 O O . ASP A 1 100 ? 7.693 35.509 2.048 1.000 18.913 100 ASP A O 1
ATOM 832 N N . LEU A 1 101 ? 9.179 34.559 3.478 1.000 19.961 101 LEU A N 1
ATOM 833 C CA . LEU A 1 101 ? 9.702 35.790 4.131 1.000 20.191 101 LEU A CA 1
ATOM 834 C C . LEU A 1 101 ? 11.153 35.880 3.670 1.000 21.451 101 LEU A C 1
ATOM 835 O O . LEU A 1 101 ? 11.928 34.939 3.927 1.000 25.875 101 LEU A O 1
ATOM 840 N N . LEU A 1 102 ? 11.510 36.925 2.950 1.000 22.252 102 LEU A N 1
ATOM 841 C CA . LEU A 1 102 ? 12.869 37.034 2.347 1.000 22.475 102 LEU A CA 1
ATOM 842 C C . LEU A 1 102 ? 13.804 37.864 3.237 1.000 24.699 102 LEU A C 1
ATOM 843 O O . LEU A 1 102 ? 13.405 38.344 4.308 1.000 24.884 102 LEU A O 1
ATOM 848 N N . GLU A 1 103 ? 15.067 37.919 2.804 1.000 28.931 103 GLU A N 1
ATOM 849 C CA . GLU A 1 103 ? 16.206 38.495 3.567 1.000 34.295 103 GLU A CA 1
ATOM 850 C C . GLU A 1 103 ? 15.988 39.989 3.798 1.000 32.772 103 GLU A C 1
ATOM 851 O O . GLU A 1 103 ? 16.401 40.471 4.850 1.000 34.591 103 GLU A O 1
ATOM 857 N N . ASP A 1 104 ? 15.290 40.665 2.894 1.000 32.757 104 ASP A N 1
ATOM 858 C CA . ASP A 1 104 ? 14.965 42.112 3.008 1.000 32.567 104 ASP A CA 1
ATOM 859 C C . ASP A 1 104 ? 13.685 42.349 3.836 1.000 30.660 104 ASP A C 1
ATOM 860 O O . ASP A 1 104 ? 13.274 43.524 3.986 1.000 30.154 104 ASP A O 1
ATOM 865 N N . GLY A 1 105 ? 13.045 41.306 4.373 1.000 25.404 105 GLY A N 1
ATOM 866 C CA . GLY A 1 105 ? 11.827 41.432 5.188 1.000 25.092 105 GLY A CA 1
ATOM 867 C C . GLY A 1 105 ? 10.593 41.459 4.309 1.000 21.053 105 GLY A C 1
ATOM 868 O O . GLY A 1 105 ? 9.507 41.627 4.843 1.000 21.875 105 GLY A O 1
ATOM 869 N N . SER A 1 106 ? 10.767 41.331 2.994 1.000 21.198 106 SER A N 1
ATOM 870 C CA . SER A 1 106 ? 9.638 41.329 2.027 1.000 20.375 106 SER A CA 1
ATOM 871 C C . SER A 1 106 ? 9.070 39.913 1.933 1.000 20.808 106 SER A C 1
ATOM 872 O O . SER A 1 106 ? 9.659 38.994 2.527 1.000 22.132 106 SER A O 1
ATOM 875 N N . THR A 1 107 ? 7.906 39.800 1.312 1.000 19.728 107 THR A N 1
ATOM 876 C CA . THR A 1 107 ? 7.182 38.498 1.284 1.000 20.644 107 THR A CA 1
ATOM 877 C C . THR A 1 107 ? 6.836 38.175 -0.163 1.000 20.329 107 THR A C 1
ATOM 878 O O . THR A 1 107 ? 6.737 39.069 -1.033 1.000 20.759 107 THR A O 1
ATOM 882 N N . ARG A 1 108 ? 6.651 36.882 -0.437 1.000 19.511 108 ARG A N 1
ATOM 883 C CA . ARG A 1 108 ? 6.189 36.353 -1.736 1.000 20.591 108 ARG A CA 1
ATOM 884 C C . ARG A 1 108 ? 5.114 35.312 -1.445 1.000 17.950 108 ARG A C 1
ATOM 885 O O . ARG A 1 108 ? 5.104 34.755 -0.320 1.000 18.703 108 ARG A O 1
ATOM 893 N N . GLY A 1 109 ? 4.182 35.170 -2.375 1.000 18.596 109 GLY A N 1
ATOM 894 C CA . GLY A 1 109 ? 3.074 34.208 -2.280 1.000 17.975 109 GLY A CA 1
ATOM 895 C C . GLY A 1 109 ? 3.049 33.344 -3.509 1.000 18.063 109 GLY A C 1
ATOM 896 O O . GLY A 1 109 ? 3.404 33.810 -4.613 1.000 21.462 109 GLY A O 1
ATOM 897 N N . PHE A 1 110 ? 2.678 32.072 -3.318 1.000 18.284 110 PHE A N 1
ATOM 898 C CA . PHE A 1 110 ? 2.709 31.057 -4.382 1.000 18.818 110 PHE A CA 1
ATOM 899 C C . PHE A 1 110 ? 1.388 30.304 -4.380 1.000 15.904 110 PHE A C 1
ATOM 900 O O . PHE A 1 110 ? 0.844 29.961 -3.333 1.000 16.538 110 PHE A O 1
ATOM 908 N N . ARG A 1 111 ? 0.915 29.995 -5.576 1.000 16.141 111 ARG A N 1
ATOM 909 C CA . ARG A 1 111 ? -0.199 29.049 -5.819 1.000 15.833 111 ARG A CA 1
ATOM 910 C C . ARG A 1 111 ? -0.092 28.557 -7.246 1.000 16.925 111 ARG A C 1
ATOM 911 O O . ARG A 1 111 ? -0.385 29.322 -8.172 1.000 17.831 111 ARG A O 1
ATOM 919 N N . GLN A 1 112 ? 0.404 27.344 -7.420 1.000 15.396 112 GLN A N 1
ATOM 920 C CA . GLN A 1 112 ? 0.715 26.824 -8.756 1.000 16.439 112 GLN A CA 1
ATOM 921 C C . GLN A 1 112 ? 0.302 25.360 -8.810 1.000 15.242 112 GLN A C 1
ATOM 922 O O . GLN A 1 112 ? 0.408 24.633 -7.827 1.000 14.885 112 GLN A O 1
ATOM 928 N N . TYR A 1 113 ? -0.072 24.967 -10.008 1.000 13.447 113 TYR A N 1
ATOM 929 C CA . TYR A 1 113 ? -0.612 23.634 -10.290 1.000 12.988 113 TYR A CA 1
ATOM 930 C C . TYR A 1 113 ? 0.188 22.965 -11.394 1.000 13.993 113 TYR A C 1
ATOM 931 O O . TYR A 1 113 ? 0.622 23.647 -12.365 1.000 14.634 113 TYR A O 1
ATOM 940 N N . GLY A 1 114 ? 0.286 21.644 -11.284 1.000 13.560 114 GLY A N 1
ATOM 941 C CA . GLY A 1 114 ? 0.987 20.771 -12.221 1.000 13.770 114 GLY A CA 1
ATOM 942 C C . GLY A 1 114 ? 0.140 19.600 -12.604 1.000 13.813 114 GLY A C 1
ATOM 943 O O . GLY A 1 114 ? -0.400 18.936 -11.738 1.000 13.884 114 GLY A O 1
ATOM 944 N N . TYR A 1 115 ? -0.008 19.344 -13.898 1.000 12.769 115 TYR A N 1
ATOM 945 C CA . TYR A 1 115 ? -0.725 18.149 -14.377 1.000 13.209 115 TYR A CA 1
ATOM 946 C C . TYR A 1 115 ? 0.287 17.282 -15.142 1.000 13.473 115 TYR A C 1
ATOM 947 O O . TYR A 1 115 ? 1.011 17.784 -16.028 1.000 13.012 115 TYR A O 1
ATOM 956 N N . GLU A 1 116 ? 0.375 16.004 -14.789 1.000 12.706 116 GLU A N 1
ATOM 957 C CA . GLU A 1 116 ? 1.256 15.022 -15.477 1.000 13.694 116 GLU A CA 1
ATOM 958 C C . GLU A 1 116 ? 2.712 15.481 -15.377 1.000 13.112 116 GLU A C 1
ATOM 959 O O . GLU A 1 116 ? 3.520 15.243 -16.309 1.000 14.535 116 GLU A O 1
ATOM 965 N N . GLY A 1 117 ? 3.080 16.178 -14.301 1.000 12.368 117 GLY A N 1
ATOM 966 C CA . GLY A 1 117 ? 4.460 16.603 -14.061 1.000 12.573 117 GLY A CA 1
ATOM 967 C C . GLY A 1 117 ? 4.845 17.864 -14.800 1.000 13.822 117 GLY A C 1
ATOM 968 O O . GLY A 1 117 ? 6.076 18.145 -14.854 1.000 15.140 117 GLY A O 1
ATOM 969 N N . ARG A 1 118 ? 3.856 18.550 -15.366 1.000 13.014 118 ARG A N 1
ATOM 970 C CA . ARG A 1 118 ? 4.093 19.750 -16.203 1.000 12.782 118 ARG A CA 1
ATOM 971 C C . ARG A 1 118 ? 3.344 20.925 -15.606 1.000 13.010 118 ARG A C 1
ATOM 972 O O . ARG A 1 118 ? 2.187 20.752 -15.177 1.000 14.288 118 ARG A O 1
ATOM 980 N N . ASP A 1 119 ? 3.942 22.111 -15.605 1.000 13.505 119 ASP A N 1
ATOM 981 C CA . ASP A 1 119 ? 3.182 23.311 -15.189 1.000 14.727 119 ASP A CA 1
ATOM 982 C C . ASP A 1 119 ? 1.862 23.406 -15.939 1.000 13.828 119 ASP A C 1
ATOM 983 O 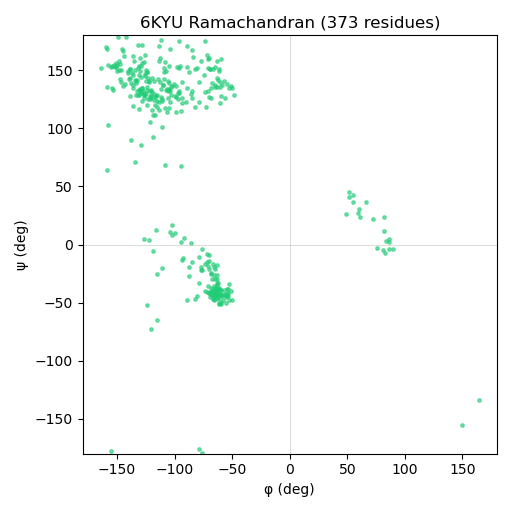O . ASP A 1 119 ? 1.860 23.241 -17.180 1.000 14.724 119 ASP A O 1
ATOM 988 N N . PHE A 1 120 ? 0.795 23.725 -15.224 1.000 14.225 120 PHE A N 1
ATOM 989 C CA . PHE A 1 120 ? -0.565 23.814 -15.800 1.000 14.032 120 PHE A CA 1
ATOM 990 C C . PHE A 1 120 ? -1.058 25.270 -15.704 1.000 13.807 120 PHE A C 1
ATOM 991 O O . PHE A 1 120 ? -1.200 25.949 -16.734 1.000 14.979 120 PHE A O 1
ATOM 999 N N . VAL A 1 121 ? -1.248 25.762 -14.500 1.000 14.132 121 VAL A N 1
ATOM 1000 C CA . VAL A 1 121 ? -1.734 27.147 -14.258 1.000 15.614 121 VAL A CA 1
ATOM 1001 C C . VAL A 1 121 ? -1.125 27.633 -12.963 1.000 16.882 121 VAL A C 1
ATOM 1002 O O . VAL A 1 121 ? -0.873 26.849 -12.030 1.000 16.432 121 VAL A O 1
ATOM 1006 N N . ALA A 1 122 ? -0.919 28.923 -12.877 1.000 16.857 122 ALA A N 1
ATOM 1007 C CA . ALA A 1 122 ? -0.371 29.547 -11.661 1.000 17.714 122 ALA A CA 1
ATOM 1008 C C . ALA A 1 122 ? -1.063 30.858 -11.403 1.000 19.089 122 ALA A C 1
ATOM 1009 O O . ALA A 1 122 ? -1.521 31.511 -12.314 1.000 21.136 122 ALA A O 1
ATOM 1011 N N . PHE A 1 123 ? -1.189 31.180 -10.138 1.000 18.719 123 PHE A N 1
ATOM 1012 C CA . PHE A 1 123 ? -1.874 32.402 -9.647 1.000 19.276 123 PHE A CA 1
ATOM 1013 C C . PHE A 1 123 ? -0.808 33.408 -9.236 1.000 20.728 123 PHE A C 1
ATOM 1014 O O . PHE A 1 123 ? 0.050 33.026 -8.441 1.000 23.470 123 PHE A O 1
ATOM 1022 N N . ASP A 1 124 ? -0.990 34.684 -9.634 1.000 22.813 124 ASP A N 1
ATOM 1023 C CA . ASP A 1 124 ? -0.129 35.821 -9.221 1.000 25.724 124 ASP A CA 1
ATOM 1024 C C . ASP A 1 124 ? -0.973 36.716 -8.304 1.000 25.264 124 ASP A C 1
ATOM 1025 O O . ASP A 1 124 ? -1.835 37.445 -8.818 1.000 26.322 124 ASP A O 1
ATOM 1030 N N . LYS A 1 125 ? -0.767 36.597 -7.003 1.000 24.986 125 LYS A N 1
ATOM 1031 C CA . LYS A 1 125 ? -1.621 37.293 -6.013 1.000 26.023 125 LYS A CA 1
ATOM 1032 C C . LYS A 1 125 ? -1.390 38.808 -6.093 1.000 28.848 125 LYS A C 1
ATOM 1033 O O . LYS A 1 125 ? -2.304 39.543 -5.699 1.000 28.368 125 LYS A O 1
ATOM 1039 N N . ASP A 1 126 ? -0.215 39.232 -6.579 1.000 31.906 126 ASP A N 1
ATOM 1040 C CA . ASP A 1 126 ? 0.139 40.671 -6.653 1.000 36.166 126 ASP A CA 1
ATOM 1041 C C . ASP A 1 126 ? -0.750 41.359 -7.676 1.000 34.586 126 ASP A C 1
ATOM 1042 O O . ASP A 1 126 ? -0.978 42.571 -7.487 1.000 40.632 126 ASP A O 1
ATOM 1047 N N . THR A 1 127 ? -1.202 40.644 -8.708 1.000 34.013 127 THR A N 1
ATOM 1048 C CA . THR A 1 127 ? -1.987 41.147 -9.870 1.000 34.587 127 THR A CA 1
ATOM 1049 C C . THR A 1 127 ? -3.363 40.484 -9.955 1.000 34.930 127 THR A C 1
ATOM 1050 O O . THR A 1 127 ? -4.155 40.899 -10.811 1.000 34.566 127 THR A O 1
ATOM 1054 N N . LEU A 1 128 ? -3.668 39.494 -9.114 1.000 31.709 128 LEU A N 1
ATOM 1055 C CA . LEU A 1 128 ? -4.944 38.732 -9.144 1.000 31.190 128 LEU A CA 1
ATOM 1056 C C . LEU A 1 128 ? -5.178 38.019 -10.490 1.000 35.187 128 LEU A C 1
ATOM 1057 O O . LEU A 1 128 ? -6.336 37.741 -10.826 1.000 35.992 128 LEU A O 1
ATOM 1062 N N . THR A 1 129 ? -4.116 37.664 -11.216 1.000 33.823 129 THR A N 1
ATOM 1063 C CA . THR A 1 129 ? -4.204 37.035 -12.555 1.000 32.779 129 THR A CA 1
ATOM 1064 C C . THR A 1 129 ? -3.769 35.568 -12.454 1.000 28.678 129 THR A C 1
ATOM 1065 O O . THR A 1 129 ? -2.930 35.249 -11.606 1.000 28.149 129 THR A O 1
ATOM 1069 N N . PHE A 1 130 ? -4.302 34.736 -13.337 1.000 26.781 130 PHE A N 1
ATOM 1070 C CA . PHE A 1 130 ? -3.808 33.351 -13.578 1.000 24.888 130 PHE A CA 1
ATOM 1071 C C . PHE A 1 130 ? -3.041 33.305 -14.892 1.000 25.895 130 PHE A C 1
ATOM 1072 O O . PHE A 1 130 ? -3.511 33.941 -15.886 1.000 28.057 130 PHE A O 1
ATOM 1080 N N . THR A 1 131 ? -1.918 32.584 -14.909 1.000 22.588 131 THR A N 1
ATOM 1081 C CA . THR A 1 131 ? -1.114 32.347 -16.132 1.000 22.460 131 THR A CA 1
ATOM 1082 C C . THR A 1 131 ? -1.235 30.878 -16.518 1.000 20.095 131 THR A C 1
ATOM 1083 O O . THR A 1 131 ? -0.967 30.003 -15.650 1.000 20.121 131 THR A O 1
ATOM 1087 N N . ALA A 1 132 ? -1.679 30.606 -17.739 1.000 20.985 132 ALA A N 1
ATOM 1088 C CA . ALA A 1 132 ? -1.744 29.247 -18.311 1.000 19.357 132 ALA A CA 1
ATOM 1089 C C . ALA A 1 132 ? -0.363 28.918 -18.847 1.000 21.309 132 ALA A C 1
ATOM 1090 O O . ALA A 1 132 ? 0.125 29.581 -19.775 1.000 22.548 132 ALA A O 1
ATOM 1092 N N . ALA A 1 133 ? 0.285 27.892 -18.328 1.000 19.009 133 ALA A N 1
ATOM 1093 C CA . ALA A 1 133 ? 1.598 27.431 -18.810 1.000 19.508 133 ALA A CA 1
ATOM 1094 C C . ALA A 1 133 ? 1.415 26.432 -19.945 1.000 21.495 133 ALA A C 1
ATOM 1095 O O . ALA A 1 133 ? 2.389 26.067 -20.612 1.000 25.282 133 ALA A O 1
ATOM 1097 N N . ASP A 1 134 ? 0.237 25.842 -20.057 1.000 19.376 134 ASP A N 1
ATOM 1098 C CA . ASP A 1 134 ? -0.065 24.873 -21.138 1.000 18.948 134 ASP A CA 1
ATOM 1099 C C . ASP A 1 134 ? -1.289 25.412 -21.864 1.000 19.236 134 ASP A C 1
ATOM 1100 O O . ASP A 1 134 ? -2.181 25.887 -21.156 1.000 19.972 134 ASP A O 1
ATOM 1105 N N . ALA A 1 135 ? -1.427 25.172 -23.164 1.000 19.035 135 ALA A N 1
ATOM 1106 C CA . ALA A 1 135 ? -2.636 25.609 -23.914 1.000 20.614 135 ALA A CA 1
ATOM 1107 C C . ALA A 1 135 ? -3.923 25.080 -23.268 1.000 21.036 135 ALA A C 1
ATOM 1108 O O . ALA A 1 135 ? -4.939 25.774 -23.318 1.000 21.614 135 ALA A O 1
ATOM 1110 N N . GLY A 1 136 ? -3.938 23.839 -22.752 1.000 19.174 136 GLY A N 1
ATOM 1111 C CA . GLY A 1 136 ? -5.149 23.225 -22.191 1.000 17.908 136 GLY A CA 1
ATOM 1112 C C . GLY A 1 136 ? -5.575 23.876 -20.888 1.000 18.180 136 GLY A C 1
ATOM 1113 O O . GLY A 1 136 ? -6.678 23.619 -20.401 1.000 20.563 136 GLY A O 1
ATOM 1114 N N . ALA A 1 137 ? -4.750 24.753 -20.340 1.000 16.972 137 ALA A N 1
ATOM 1115 C CA . ALA A 1 137 ? -5.076 25.496 -19.109 1.000 17.519 137 ALA A CA 1
ATOM 1116 C C . ALA A 1 137 ? -5.741 26.863 -19.407 1.000 18.452 137 ALA A C 1
ATOM 1117 O O . ALA A 1 137 ? -6.266 27.491 -18.476 1.000 19.606 137 ALA A O 1
ATOM 1119 N N . GLN A 1 138 ? -5.736 27.321 -20.661 1.000 18.202 138 GLN A N 1
ATOM 1120 C CA . GLN A 1 138 ? -6.385 28.623 -21.013 1.000 20.498 138 GLN A CA 1
ATOM 1121 C C . GLN A 1 138 ? -7.863 28.633 -20.618 1.000 19.165 138 GLN A C 1
ATOM 1122 O O . GLN A 1 138 ? -8.348 29.668 -20.160 1.000 22.325 138 GLN A O 1
ATOM 1128 N N . ILE A 1 139 ? -8.588 27.538 -20.792 1.000 17.977 139 ILE A N 1
ATOM 1129 C CA . ILE A 1 139 ? -10.022 27.423 -20.383 1.000 20.435 139 ILE A CA 1
ATOM 1130 C C . ILE A 1 139 ? -10.107 27.685 -18.892 1.000 21.209 139 ILE A C 1
ATOM 1131 O O . ILE A 1 139 ? -11.056 28.347 -18.460 1.000 22.718 139 ILE A O 1
ATOM 1136 N N . THR A 1 140 ? -9.197 27.135 -18.103 1.000 19.378 140 THR A N 1
ATOM 1137 C CA . THR A 1 140 ? -9.187 27.285 -16.630 1.000 18.328 140 THR A CA 1
ATOM 1138 C C . THR A 1 140 ? -8.840 28.733 -16.262 1.000 20.717 140 THR A C 1
ATOM 1139 O O . THR A 1 140 ? -9.471 29.293 -15.336 1.000 21.871 140 THR A O 1
ATOM 1143 N N . LYS A 1 141 ? -7.839 29.316 -16.885 1.000 19.916 141 LYS A N 1
ATOM 1144 C CA . LYS A 1 141 ? -7.485 30.733 -16.632 1.000 23.406 141 LYS A CA 1
ATOM 1145 C C . LYS A 1 141 ? -8.767 31.561 -16.813 1.000 24.215 141 LYS A C 1
ATOM 1146 O O . LYS A 1 141 ? -9.077 32.396 -15.940 1.000 25.654 141 LYS A O 1
ATOM 1152 N N . ARG A 1 142 ? -9.508 31.358 -17.900 1.000 23.241 142 ARG A N 1
ATOM 1153 C CA . ARG A 1 142 ? -10.706 32.206 -18.165 1.000 25.931 142 ARG A CA 1
ATOM 1154 C C . ARG A 1 142 ? -11.762 31.949 -17.091 1.000 24.618 142 ARG A C 1
ATOM 1155 O O . ARG A 1 142 ? -12.371 32.936 -16.599 1.000 27.191 142 ARG A O 1
ATOM 1163 N N . LYS A 1 143 ? -11.992 30.701 -16.714 1.000 23.863 143 LYS A N 1
ATOM 1164 C CA . LYS A 1 143 ? -13.006 30.359 -15.678 1.000 24.455 143 LYS A CA 1
ATOM 1165 C C . LYS A 1 143 ? -12.628 31.015 -14.347 1.000 26.484 143 LYS A C 1
ATOM 1166 O O . LYS A 1 143 ? -13.455 31.678 -13.712 1.000 29.425 143 LYS A O 1
ATOM 1172 N N . TRP A 1 144 ? -11.391 30.835 -13.920 1.000 23.680 144 TRP A N 1
ATOM 1173 C CA . TRP A 1 144 ? -10.946 31.210 -12.556 1.000 23.479 144 TRP A CA 1
ATOM 1174 C C . TRP A 1 144 ? -10.733 32.721 -12.433 1.000 28.055 144 TRP A C 1
ATOM 1175 O O . TRP A 1 144 ? -10.818 33.244 -11.311 1.000 27.634 144 TRP A O 1
ATOM 1186 N N . GLU A 1 145 ? -10.563 33.436 -13.539 1.000 32.321 145 GLU A N 1
ATOM 1187 C CA . GLU A 1 145 ? -10.387 34.911 -13.482 1.000 35.866 145 GLU A CA 1
ATOM 1188 C C . GLU A 1 145 ? -11.723 35.605 -13.250 1.000 40.309 145 GLU A C 1
ATOM 1189 O O . GLU A 1 145 ? -11.686 36.727 -12.703 1.000 45.156 145 GLU A O 1
ATOM 1195 N N . GLN A 1 146 ? -12.833 34.947 -13.577 1.000 38.082 146 GLN A N 1
ATOM 1196 C CA . GLN A 1 146 ? -14.198 35.429 -13.256 1.000 44.475 146 GLN A CA 1
ATOM 1197 C C . GLN A 1 146 ? -14.502 35.263 -11.754 1.000 43.059 146 GLN A C 1
ATOM 1198 O O . GLN A 1 146 ? -15.427 35.944 -11.291 1.000 44.441 146 GLN A O 1
ATOM 1204 N N . GLU A 1 147 ? -13.742 34.445 -11.000 1.000 37.677 147 GLU A N 1
ATOM 1205 C CA . GLU A 1 147 ? -14.009 34.135 -9.560 1.000 35.866 147 GLU A CA 1
ATOM 1206 C C . GLU A 1 147 ? -13.188 35.096 -8.684 1.000 33.883 147 GLU A C 1
ATOM 1207 O O . GLU A 1 147 ? -12.231 34.632 -7.946 1.000 27.202 147 GLU A O 1
ATOM 1213 N N . GLY A 1 148 ? -13.571 36.376 -8.747 1.000 31.085 148 GLY A N 1
ATOM 1214 C CA . GLY A 1 148 ? -12.858 37.502 -8.137 1.000 27.664 148 GLY A CA 1
ATOM 1215 C C . GLY A 1 148 ? -12.847 37.368 -6.631 1.000 24.936 148 GLY A C 1
ATOM 1216 O O . GLY A 1 148 ? -11.762 37.587 -6.059 1.000 25.087 148 GLY A O 1
ATOM 1217 N N . THR A 1 149 ? -13.955 36.975 -5.986 1.000 25.859 149 THR A N 1
ATOM 1218 C CA . THR A 1 149 ? -14.011 36.925 -4.504 1.000 25.276 149 THR A CA 1
ATOM 1219 C C . THR A 1 149 ? -13.062 35.823 -4.045 1.000 25.362 149 THR A C 1
ATOM 1220 O O . THR A 1 149 ? -12.356 36.003 -3.053 1.000 23.692 149 THR A O 1
ATOM 1224 N N . ASP A 1 150 ? -13.050 34.689 -4.751 1.000 25.279 150 ASP A N 1
ATOM 1225 C CA . ASP A 1 150 ? -12.145 33.590 -4.342 1.000 22.503 150 ASP A CA 1
ATOM 1226 C C . ASP A 1 150 ? -10.686 34.027 -4.475 1.000 19.649 150 ASP A C 1
ATOM 1227 O O . ASP A 1 150 ? -9.898 33.647 -3.593 1.000 19.433 150 ASP A O 1
ATOM 1232 N N . ALA A 1 151 ? -10.323 34.730 -5.536 1.000 21.361 151 ALA A N 1
ATOM 1233 C CA . ALA A 1 151 ? -8.947 35.228 -5.770 1.000 20.396 151 ALA A CA 1
ATOM 1234 C C . ALA A 1 151 ? -8.578 36.173 -4.624 1.000 21.006 151 ALA A C 1
ATOM 1235 O O . ALA A 1 151 ? -7.442 36.119 -4.119 1.000 20.785 151 ALA A O 1
ATOM 1237 N N . GLU A 1 152 ? -9.503 37.056 -4.237 1.000 22.378 152 GLU A N 1
ATOM 1238 C CA . GLU A 1 152 ? -9.238 38.009 -3.128 1.000 22.960 152 GLU A CA 1
ATOM 1239 C C . GLU A 1 152 ? -9.007 37.241 -1.824 1.000 20.241 152 GLU A C 1
ATOM 1240 O O . GLU A 1 152 ? -8.113 37.641 -1.056 1.000 20.867 152 GLU A O 1
ATOM 1246 N N . ARG A 1 153 ? -9.746 36.164 -1.574 1.000 21.924 153 ARG A N 1
ATOM 1247 C CA . ARG A 1 153 ? -9.532 35.345 -0.358 1.000 21.489 153 ARG A CA 1
ATOM 1248 C C . ARG A 1 153 ? -8.128 34.718 -0.410 1.000 19.880 153 ARG A C 1
ATOM 1249 O O . ARG A 1 153 ? -7.484 34.640 0.644 1.000 18.980 153 ARG A O 1
ATOM 1257 N N . TRP A 1 154 ? -7.695 34.256 -1.581 1.000 18.686 154 TRP A N 1
ATOM 1258 C CA . TRP A 1 154 ? -6.328 33.680 -1.709 1.000 17.829 154 TRP A CA 1
ATOM 1259 C C . TRP A 1 154 ? -5.286 34.753 -1.466 1.000 19.562 154 TRP A C 1
ATOM 1260 O O . TRP A 1 154 ? -4.325 34.512 -0.761 1.000 18.678 154 TRP A O 1
ATOM 1271 N N . LYS A 1 155 ? -5.471 35.921 -2.058 1.000 19.071 155 LYS A N 1
ATOM 1272 C CA . LYS A 1 155 ? -4.512 37.030 -1.848 1.000 18.055 155 LYS A CA 1
ATOM 1273 C C . LYS A 1 155 ? -4.393 37.375 -0.370 1.000 19.072 155 LYS A C 1
ATOM 1274 O O . LYS A 1 155 ? -3.267 37.566 0.145 1.000 20.146 155 LYS A O 1
ATOM 1280 N N . PHE A 1 156 ? -5.523 37.528 0.325 1.000 18.761 156 PHE A N 1
ATOM 1281 C CA . PHE A 1 156 ? -5.472 37.904 1.742 1.000 19.909 156 PHE A CA 1
ATOM 1282 C C . PHE A 1 156 ? -4.752 36.818 2.536 1.000 19.167 156 PHE A C 1
ATOM 1283 O O . PHE A 1 156 ? -3.921 37.093 3.394 1.000 19.777 156 PHE A O 1
ATOM 1291 N N . TYR A 1 157 ? -5.049 35.561 2.233 1.000 18.073 157 TYR A N 1
ATOM 1292 C CA . TYR A 1 157 ? -4.393 34.426 2.919 1.000 17.047 157 TYR A CA 1
ATOM 1293 C C . TYR A 1 157 ? -2.870 34.461 2.670 1.000 17.006 157 TYR A C 1
ATOM 1294 O O . TYR A 1 157 ? -2.087 34.369 3.628 1.000 17.988 157 TYR A O 1
ATOM 1303 N N . LEU A 1 158 ? -2.471 34.566 1.406 1.000 17.907 158 LEU A N 1
ATOM 1304 C CA . LEU A 1 158 ? -1.022 34.476 1.075 1.000 19.129 158 LEU A CA 1
ATOM 1305 C C . LEU A 1 158 ? -0.282 35.646 1.727 1.000 20.448 158 LEU A C 1
ATOM 1306 O O . LEU A 1 158 ? 0.820 35.404 2.224 1.000 22.768 158 LEU A O 1
ATOM 1311 N N . GLU A 1 159 ? -0.890 36.821 1.817 1.000 19.897 159 GLU A N 1
ATOM 1312 C CA . GLU A 1 159 ? -0.139 38.017 2.267 1.000 20.045 159 GLU A CA 1
ATOM 1313 C C . GLU A 1 159 ? -0.173 38.133 3.785 1.000 21.907 159 GLU A C 1
ATOM 1314 O O . GLU A 1 159 ? 0.796 38.720 4.355 1.000 26.348 159 GLU A O 1
ATOM 1320 N N . ASN A 1 160 ? -1.197 37.618 4.455 1.000 18.546 160 ASN A N 1
ATOM 1321 C CA . ASN A 1 160 ? -1.451 37.916 5.889 1.000 20.624 160 ASN A CA 1
ATOM 1322 C C . ASN A 1 160 ? -1.420 36.613 6.667 1.000 21.023 160 ASN A C 1
ATOM 1323 O O . ASN A 1 160 ? -0.469 36.349 7.374 1.000 22.869 160 ASN A O 1
ATOM 1328 N N . THR A 1 161 ? -2.450 35.795 6.512 1.000 20.966 161 THR A N 1
ATOM 1329 C CA . THR A 1 161 ? -2.669 34.567 7.289 1.000 20.389 161 THR A CA 1
ATOM 1330 C C . THR A 1 161 ? -1.464 33.617 7.198 1.000 20.105 161 THR A C 1
ATOM 1331 O O . THR A 1 161 ? -1.019 33.117 8.227 1.000 20.255 161 THR A O 1
ATOM 1335 N N . CYS A 1 162 ? -1.013 33.351 5.983 1.000 18.882 162 CYS A N 1
ATOM 1336 C CA . CYS A 1 162 ? 0.123 32.426 5.688 1.000 19.944 162 CYS A CA 1
ATOM 1337 C C . CYS A 1 162 ? 1.410 32.917 6.389 1.000 18.665 162 CYS A C 1
ATOM 1338 O O . CYS A 1 162 ? 2.082 32.132 7.073 1.000 17.830 162 CYS A O 1
ATOM 1341 N N . ILE A 1 163 ? 1.743 34.202 6.228 1.000 17.582 163 ILE A N 1
ATOM 1342 C CA . ILE A 1 163 ? 2.983 34.766 6.817 1.000 18.192 163 ILE A CA 1
ATOM 1343 C C . ILE A 1 163 ? 2.860 34.834 8.342 1.000 19.255 163 ILE A C 1
ATOM 1344 O O . ILE A 1 163 ? 3.849 34.549 9.026 1.000 18.528 163 ILE A O 1
ATOM 1349 N N . GLU A 1 164 ? 1.694 35.226 8.871 1.000 20.364 164 GLU A N 1
ATOM 1350 C CA . GLU A 1 164 ? 1.444 35.259 10.323 1.000 22.364 164 GLU A CA 1
ATOM 1351 C C . GLU A 1 164 ? 1.727 33.868 10.892 1.000 20.968 164 GLU A C 1
ATOM 1352 O O . GLU A 1 164 ? 2.449 33.755 11.895 1.000 21.908 164 GLU A O 1
ATOM 1358 N N . GLY A 1 165 ? 1.250 32.811 10.238 1.000 20.257 165 GLY A N 1
ATOM 1359 C CA . GLY A 1 165 ? 1.526 31.446 10.697 1.000 19.475 165 GLY A CA 1
ATOM 1360 C C . GLY A 1 165 ? 2.999 31.116 10.582 1.000 18.521 165 GLY A C 1
ATOM 1361 O O . GLY A 1 165 ? 3.575 30.612 11.531 1.000 19.595 165 GLY A O 1
ATOM 1362 N N . LEU A 1 166 ? 3.618 31.404 9.444 1.000 17.785 166 LEU A N 1
ATOM 1363 C CA . LEU A 1 166 ? 5.043 31.097 9.249 1.000 18.303 166 LEU A CA 1
ATOM 1364 C C . LEU A 1 166 ? 5.853 31.744 10.386 1.000 19.489 166 LEU A C 1
ATOM 1365 O O . LEU A 1 166 ? 6.764 31.102 10.870 1.000 18.755 166 LEU A O 1
ATOM 1370 N N . ARG A 1 167 ? 5.580 32.992 10.750 1.000 19.088 167 ARG A N 1
ATOM 1371 C CA . ARG A 1 167 ? 6.433 33.656 11.757 1.000 19.641 167 ARG A CA 1
ATOM 1372 C C . ARG A 1 167 ? 6.283 32.913 13.068 1.000 18.878 167 ARG A C 1
ATOM 1373 O O . ARG A 1 167 ? 7.315 32.737 13.777 1.000 21.004 167 ARG A O 1
ATOM 1381 N N . LYS A 1 168 ? 5.086 32.440 13.384 1.000 20.455 168 LYS A N 1
ATOM 1382 C CA . LYS A 1 168 ? 4.901 31.679 14.637 1.000 20.971 168 LYS A CA 1
ATOM 1383 C C . LYS A 1 168 ? 5.666 30.366 14.544 1.000 20.013 168 LYS A C 1
ATOM 1384 O O . LYS A 1 168 ? 6.309 29.981 15.513 1.000 20.349 168 LYS A O 1
ATOM 1390 N N . TYR A 1 169 ? 5.563 29.696 13.403 1.000 19.519 169 TYR A N 1
ATOM 1391 C CA . TYR A 1 169 ? 6.114 28.332 13.256 1.000 20.311 169 TYR A CA 1
ATOM 1392 C C . TYR A 1 169 ? 7.642 28.392 13.355 1.000 21.035 169 TYR A C 1
ATOM 1393 O O . TYR A 1 169 ? 8.294 27.473 13.906 1.000 21.204 169 TYR A O 1
ATOM 1402 N N . VAL A 1 170 ? 8.242 29.420 12.766 1.000 21.074 170 VAL A N 1
ATOM 1403 C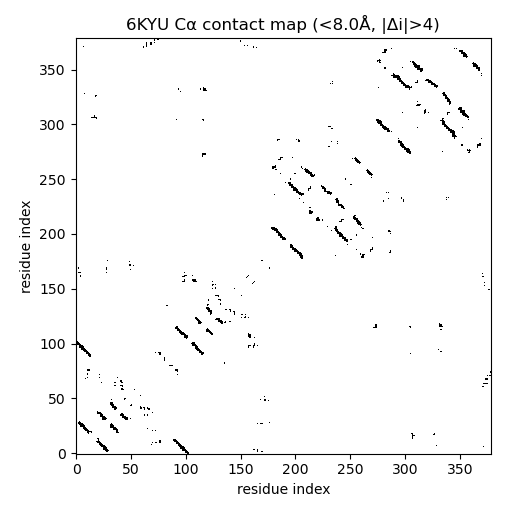 CA . VAL A 1 170 ? 9.720 29.622 12.849 1.000 21.643 170 VAL A CA 1
ATOM 1404 C C . VAL A 1 170 ? 10.136 29.772 14.320 1.000 23.904 170 VAL A C 1
ATOM 1405 O O . VAL A 1 170 ? 11.194 29.219 14.730 1.000 23.704 170 VAL A O 1
ATOM 1409 N N . SER A 1 171 ? 9.329 30.463 15.122 1.000 22.456 171 SER A N 1
ATOM 1410 C CA . SER A 1 171 ? 9.593 30.578 16.581 1.000 24.496 171 SER A CA 1
ATOM 1411 C C . SER A 1 171 ? 9.441 29.1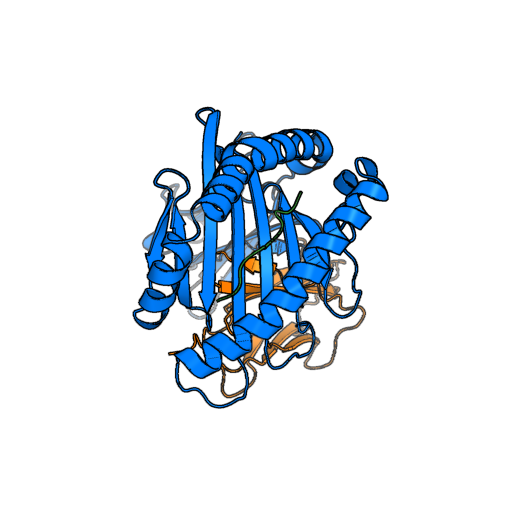95 17.257 1.000 21.103 171 SER A C 1
ATOM 1412 O O . SER A 1 171 ? 10.310 28.813 18.072 1.000 25.243 171 SER A O 1
ATOM 1415 N N . TYR A 1 172 ? 8.440 28.391 16.903 1.000 22.084 172 TYR A N 1
ATOM 1416 C CA . TYR A 1 172 ? 8.233 27.056 17.523 1.000 21.756 172 TYR A CA 1
ATOM 1417 C C . TYR A 1 172 ? 9.474 26.187 17.253 1.000 20.277 172 TYR A C 1
ATOM 1418 O O . TYR A 1 172 ? 9.894 25.351 18.094 1.000 24.436 172 TYR A O 1
ATOM 1427 N N . GLY A 1 173 ? 10.022 26.303 16.045 1.000 21.516 173 GLY A N 1
ATOM 1428 C CA . GLY A 1 173 ? 11.097 25.418 15.565 1.000 23.506 173 GLY A CA 1
ATOM 1429 C C . GLY A 1 173 ? 12.502 25.914 15.831 1.000 26.119 173 GLY A C 1
ATOM 1430 O O . GLY A 1 173 ? 13.433 25.233 15.373 1.000 24.055 173 GLY A O 1
ATOM 1431 N N . LYS A 1 174 ? 12.675 27.013 16.556 1.000 26.271 174 LYS A N 1
ATOM 1432 C CA . LYS A 1 174 ? 13.976 27.737 16.659 1.000 29.222 174 LYS A CA 1
ATOM 1433 C C . LYS A 1 174 ? 15.132 26.791 17.014 1.000 26.863 174 LYS A C 1
ATOM 1434 O O . LYS A 1 174 ? 16.141 26.817 16.283 1.000 28.926 174 LYS A O 1
ATOM 1440 N N . ASP A 1 175 ? 14.955 25.942 18.017 1.000 27.939 175 ASP A N 1
ATOM 1441 C CA . ASP A 1 175 ? 16.030 25.049 18.516 1.000 30.932 175 ASP A CA 1
ATOM 1442 C C . ASP A 1 175 ? 16.473 24.079 17.413 1.000 28.357 175 ASP A C 1
ATOM 1443 O O . ASP A 1 175 ? 17.693 23.747 17.372 1.000 31.852 175 ASP A O 1
ATOM 1448 N N . VAL A 1 176 ? 15.571 23.649 16.539 1.000 24.516 176 VAL A N 1
ATOM 1449 C CA . VAL A 1 176 ? 15.891 22.650 15.485 1.000 23.000 176 VAL A CA 1
ATOM 1450 C C . VAL A 1 176 ? 16.384 23.392 14.247 1.000 23.479 176 VAL A C 1
ATOM 1451 O O . VAL A 1 176 ? 17.425 23.018 13.673 1.000 23.469 176 VAL A O 1
ATOM 1455 N N . LEU A 1 177 ? 15.667 24.426 13.836 1.000 21.660 177 LEU A N 1
ATOM 1456 C CA . LEU A 1 177 ? 15.928 25.118 12.559 1.000 22.785 177 LEU A CA 1
ATOM 1457 C C . LEU A 1 177 ? 17.289 25.819 12.598 1.000 22.492 177 LEU A C 1
ATOM 1458 O O . LEU A 1 177 ? 17.937 25.851 11.566 1.000 28.764 177 LEU A O 1
ATOM 1463 N N . GLU A 1 178 ? 17.682 26.352 13.747 1.000 24.908 178 GLU A N 1
ATOM 1464 C CA . GLU A 1 178 ? 18.876 27.218 13.909 1.000 25.862 178 GLU A CA 1
ATOM 1465 C C . GLU A 1 178 ? 20.091 26.407 14.335 1.000 25.961 178 GLU A C 1
ATOM 1466 O O . GLU A 1 178 ? 21.189 27.021 14.544 1.000 28.219 178 GLU A O 1
ATOM 1472 N N . ARG A 1 179 ? 19.971 25.098 14.453 1.000 22.633 179 ARG A N 1
ATOM 1473 C CA . ARG A 1 179 ? 21.112 24.299 14.935 1.000 23.614 179 ARG A CA 1
ATOM 1474 C C . ARG A 1 179 ? 22.195 24.273 13.846 1.000 19.956 179 ARG A C 1
ATOM 1475 O O . ARG A 1 179 ? 21.937 24.555 12.647 1.000 20.153 179 ARG A O 1
ATOM 1483 N N . ARG A 1 180 ? 23.413 23.970 14.267 1.000 20.666 180 ARG A N 1
ATOM 1484 C CA . ARG A 1 180 ? 24.568 23.805 13.360 1.000 20.617 180 ARG A CA 1
ATOM 1485 C C . ARG A 1 180 ? 25.261 22.503 13.718 1.000 20.428 180 ARG A C 1
ATOM 1486 O O . ARG A 1 180 ? 25.522 22.227 14.910 1.000 23.993 180 ARG A O 1
ATOM 1494 N N . GLU A 1 181 ? 25.482 21.665 12.716 1.000 18.847 181 GLU A N 1
ATOM 1495 C CA . GLU A 1 181 ? 26.225 20.404 12.881 1.000 18.151 181 GLU A CA 1
ATOM 1496 C C . GLU A 1 181 ? 27.367 20.364 11.868 1.000 16.461 181 GLU A C 1
ATOM 1497 O O . GLU A 1 181 ? 27.172 20.660 10.690 1.000 16.007 181 GLU A O 1
ATOM 1503 N N . ARG A 1 182 ? 28.584 20.101 12.337 1.000 17.980 182 ARG A N 1
ATOM 1504 C CA . ARG A 1 182 ? 29.781 20.149 11.483 1.000 18.626 182 ARG A CA 1
ATOM 1505 C C . ARG A 1 182 ? 29.841 18.949 10.561 1.000 18.309 182 ARG A C 1
ATOM 1506 O O . ARG A 1 182 ? 29.457 17.857 10.986 1.000 20.608 182 ARG A O 1
ATOM 1514 N N . PRO A 1 183 ? 30.372 19.117 9.324 1.000 18.695 183 PRO A N 1
ATOM 1515 C CA . PRO A 1 183 ? 30.686 17.975 8.471 1.000 18.351 183 PRO A CA 1
ATOM 1516 C C . PRO A 1 183 ? 31.838 17.156 9.064 1.000 20.297 183 PRO A C 1
ATOM 1517 O O . PRO A 1 183 ? 32.808 17.711 9.647 1.000 21.657 183 PRO A O 1
ATOM 1521 N N . GLU A 1 184 ? 31.703 15.840 8.995 1.000 18.001 184 GLU A N 1
ATOM 1522 C CA . GLU A 1 184 ? 32.787 14.859 9.232 1.000 19.874 184 GLU A CA 1
ATOM 1523 C C . GLU A 1 184 ? 33.283 14.472 7.846 1.000 17.683 184 GLU A C 1
ATOM 1524 O O . GLU A 1 184 ? 32.498 13.914 7.059 1.000 18.520 184 GLU A O 1
ATOM 1530 N N . VAL A 1 185 ? 34.508 14.817 7.506 1.000 16.812 185 VAL A N 1
ATOM 1531 C CA . VAL A 1 185 ? 35.016 14.708 6.107 1.000 17.352 185 VAL A CA 1
ATOM 1532 C C . VAL A 1 185 ? 35.985 13.542 6.010 1.000 18.379 185 VAL A C 1
ATOM 1533 O O . VAL A 1 185 ? 36.880 13.459 6.909 1.000 20.178 185 VAL A O 1
ATOM 1537 N N . GLN A 1 186 ? 35.828 12.718 4.979 1.000 17.122 186 GLN A N 1
ATOM 1538 C CA . GLN A 1 186 ? 36.799 11.646 4.680 1.000 18.455 186 GLN A CA 1
ATOM 1539 C C . GLN A 1 186 ? 37.230 11.730 3.234 1.000 18.467 186 GLN A C 1
ATOM 1540 O O . GLN A 1 186 ? 36.378 11.866 2.344 1.000 17.638 186 GLN A O 1
ATOM 1546 N N . VAL A 1 187 ? 38.530 11.621 3.010 1.000 17.681 187 VAL A N 1
ATOM 1547 C CA . VAL A 1 187 ? 39.106 11.518 1.649 1.000 17.473 187 VAL A CA 1
ATOM 1548 C C . VAL A 1 187 ? 39.517 10.080 1.412 1.000 18.469 187 VAL A C 1
ATOM 1549 O O . VAL A 1 187 ? 40.130 9.443 2.311 1.000 19.840 187 VAL A O 1
ATOM 1553 N N . SER A 1 188 ? 39.135 9.563 0.261 1.000 19.677 188 SER A N 1
ATOM 1554 C CA . SER A 1 188 ? 39.516 8.198 -0.161 1.000 21.347 188 SER A CA 1
ATOM 1555 C C . SER A 1 188 ? 40.086 8.235 -1.570 1.000 24.176 188 SER A C 1
ATOM 1556 O O . SER A 1 188 ? 39.927 9.215 -2.264 1.000 22.507 188 SER A O 1
ATOM 1559 N N . GLY A 1 189 ? 40.839 7.202 -1.947 1.000 21.585 189 GLY A N 1
ATOM 1560 C CA . GLY A 1 189 ? 41.522 7.175 -3.245 1.000 22.594 189 GLY A CA 1
ATOM 1561 C C . GLY A 1 189 ? 41.430 5.808 -3.880 1.000 24.858 189 GLY A C 1
ATOM 1562 O O . GLY A 1 189 ? 41.464 4.849 -3.137 1.000 27.850 189 GLY A O 1
ATOM 1563 N N . MET A 1 190 ? 41.285 5.759 -5.209 1.000 23.700 190 MET A N 1
ATOM 1564 C CA . MET A 1 190 ? 41.189 4.488 -5.973 1.000 29.118 190 MET A CA 1
ATOM 1565 C C . MET A 1 190 ? 42.077 4.630 -7.205 1.000 26.975 190 MET A C 1
ATOM 1566 O O . MET A 1 190 ? 41.841 5.543 -7.992 1.000 25.915 190 MET A O 1
ATOM 1571 N N . GLU A 1 191 ? 43.107 3.778 -7.352 1.000 30.458 191 GLU A N 1
ATOM 1572 C CA . GLU A 1 191 ? 43.976 3.741 -8.569 1.000 38.202 191 GLU A CA 1
ATOM 1573 C C . GLU A 1 191 ? 43.469 2.643 -9.501 1.000 46.711 191 GLU A C 1
ATOM 1574 O O . GLU A 1 191 ? 43.250 1.532 -8.983 1.000 46.403 191 GLU A O 1
ATOM 1580 N N . ALA A 1 192 ? 43.308 2.918 -10.801 1.000 53.462 192 ALA A N 1
ATOM 1581 C CA . ALA A 1 192 ? 42.697 1.972 -11.771 1.000 62.618 192 ALA A CA 1
ATOM 1582 C C . ALA A 1 192 ? 43.624 1.683 -12.959 1.000 66.456 192 ALA A C 1
ATOM 1583 O O . ALA A 1 192 ? 43.824 0.481 -13.274 1.000 69.791 192 ALA A O 1
ATOM 1585 N N . ASP A 1 193 ? 44.136 2.718 -13.627 1.000 70.039 193 ASP A N 1
ATOM 1586 C CA . ASP A 1 193 ? 44.882 2.560 -14.906 1.000 70.261 193 ASP A CA 1
ATOM 1587 C C . ASP A 1 193 ? 45.765 3.791 -15.135 1.000 64.701 193 ASP A C 1
ATOM 1588 O O . ASP A 1 193 ? 45.523 4.522 -16.112 1.000 70.703 193 ASP A O 1
ATOM 1593 N N . LYS A 1 194 ? 46.750 4.003 -14.256 1.000 59.475 194 LYS A N 1
ATOM 1594 C CA . LYS A 1 194 ? 47.532 5.267 -14.134 1.000 58.796 194 LYS A CA 1
ATOM 1595 C C . LYS A 1 194 ? 46.569 6.467 -14.072 1.000 46.263 194 LYS A C 1
ATOM 1596 O O . LYS A 1 194 ? 46.975 7.586 -14.461 1.000 47.397 194 LYS A O 1
ATOM 1602 N N . ILE A 1 195 ? 45.342 6.235 -13.591 1.000 40.283 195 ILE A N 1
ATOM 1603 C CA . ILE A 1 195 ? 44.417 7.290 -13.079 1.000 35.609 195 ILE A CA 1
ATOM 1604 C C . ILE A 1 195 ? 44.147 7.050 -11.583 1.000 32.299 195 ILE A C 1
ATOM 1605 O O . ILE A 1 195 ? 43.707 5.953 -11.221 1.000 31.886 195 ILE A O 1
ATOM 1610 N N . LEU A 1 196 ? 44.354 8.071 -10.744 1.000 27.981 196 LEU A N 1
ATOM 1611 C CA . LEU A 1 196 ? 43.982 8.043 -9.304 1.000 24.748 196 LEU A CA 1
ATOM 1612 C C . LEU A 1 196 ? 42.722 8.895 -9.146 1.000 23.936 196 LEU A C 1
ATOM 1613 O O . LEU A 1 196 ? 42.782 10.079 -9.483 1.000 24.580 196 LEU A O 1
ATOM 1618 N N . THR A 1 197 ? 41.631 8.274 -8.721 1.000 22.785 197 THR A N 1
ATOM 1619 C CA . THR A 1 197 ? 40.354 8.966 -8.418 1.000 23.108 197 THR A CA 1
ATOM 1620 C C . THR A 1 197 ? 40.338 9.278 -6.924 1.000 21.088 197 THR A C 1
ATOM 1621 O O . THR A 1 197 ? 40.329 8.354 -6.095 1.000 21.172 197 THR A O 1
ATOM 1625 N N . LEU A 1 198 ? 40.348 10.583 -6.631 1.000 21.303 198 LEU A N 1
ATOM 1626 C CA . LEU A 1 198 ? 40.249 11.081 -5.242 1.000 20.171 198 LE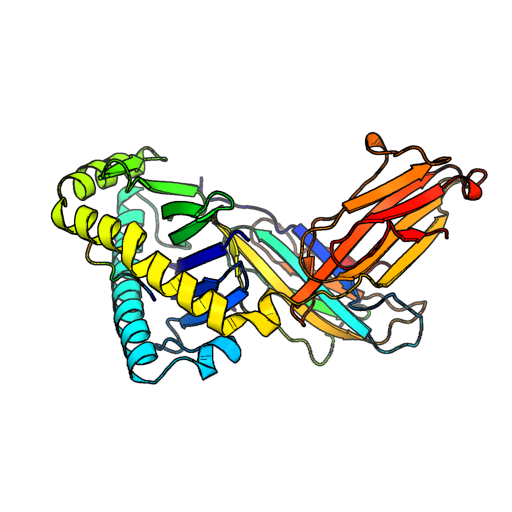U A CA 1
ATOM 1627 C C . LEU A 1 198 ? 38.805 11.430 -4.979 1.000 20.016 198 LEU A C 1
ATOM 1628 O O . LEU A 1 198 ? 38.218 12.116 -5.798 1.000 21.409 198 LEU A O 1
ATOM 1633 N N . SER A 1 199 ? 38.281 10.943 -3.868 1.000 19.150 199 SER A N 1
ATOM 1634 C CA . SER A 1 199 ? 36.901 11.200 -3.410 1.000 20.166 199 SER A CA 1
ATOM 1635 C C . SER A 1 199 ? 36.897 11.869 -2.046 1.000 20.815 199 SER A C 1
ATOM 1636 O O . SER A 1 199 ? 37.533 11.381 -1.133 1.000 23.046 199 SER A O 1
ATOM 1639 N N . CYS A 1 200 ? 36.191 12.978 -1.941 1.000 17.931 200 CYS A N 1
ATOM 1640 C CA . CYS A 1 200 ? 35.962 13.697 -0.687 1.000 20.198 200 CYS A CA 1
ATOM 1641 C C . CYS A 1 200 ? 34.482 13.563 -0.357 1.000 18.254 200 CYS A C 1
ATOM 1642 O O . CYS A 1 200 ? 33.662 13.980 -1.161 1.000 19.104 200 CYS A O 1
ATOM 1645 N N . ARG A 1 201 ? 34.165 13.109 0.842 1.000 16.042 201 ARG A N 1
ATOM 1646 C CA . ARG A 1 201 ? 32.765 13.007 1.285 1.000 16.745 201 ARG A CA 1
ATOM 1647 C C . ARG A 1 201 ? 32.601 13.720 2.598 1.000 16.499 201 ARG A C 1
ATOM 1648 O O . ARG A 1 201 ? 33.403 13.490 3.523 1.000 16.893 201 ARG A O 1
ATOM 1656 N N . ALA A 1 202 ? 31.593 14.585 2.659 1.000 15.250 202 ALA A N 1
ATOM 1657 C CA . ALA A 1 202 ? 31.243 15.347 3.863 1.000 15.273 202 ALA A CA 1
ATOM 1658 C C . ALA A 1 202 ? 29.975 14.741 4.451 1.000 14.781 202 ALA A C 1
ATOM 1659 O O . ALA A 1 202 ? 28.983 14.675 3.712 1.000 15.611 202 ALA A O 1
ATOM 1661 N N . HIS A 1 203 ? 29.998 14.376 5.718 1.000 14.536 203 HIS A N 1
ATOM 1662 C CA . HIS A 1 203 ? 28.918 13.588 6.356 1.000 15.055 203 HIS A CA 1
ATOM 1663 C C . HIS A 1 203 ? 28.298 14.343 7.528 1.000 15.749 203 HIS A C 1
ATOM 1664 O O . HIS A 1 203 ? 29.055 14.811 8.423 1.000 17.483 203 HIS A O 1
ATOM 1671 N N . GLY A 1 204 ? 26.977 14.417 7.634 1.000 14.698 204 GLY A N 1
ATOM 1672 C CA . GLY A 1 204 ? 26.343 14.821 8.874 1.000 14.980 204 GLY A CA 1
ATOM 1673 C C . GLY A 1 204 ? 26.285 16.312 9.104 1.000 14.485 204 GLY A C 1
ATOM 1674 O O . GLY A 1 204 ? 26.120 16.702 10.236 1.000 17.379 204 GLY A O 1
ATOM 1675 N N . PHE A 1 205 ? 26.343 17.131 8.075 1.000 15.066 205 PHE A N 1
ATOM 1676 C CA . PHE A 1 205 ? 26.336 18.592 8.267 1.000 14.820 205 PHE A CA 1
ATOM 1677 C C . PHE A 1 205 ? 24.914 19.147 8.280 1.000 16.941 205 PHE A C 1
ATOM 1678 O O . PHE A 1 205 ? 24.046 18.557 7.610 1.000 16.663 205 PHE A O 1
ATOM 1686 N N . TYR A 1 206 ? 24.723 20.276 8.967 1.000 15.560 206 TYR A N 1
ATOM 1687 C CA . TYR A 1 206 ? 23.445 20.999 8.981 1.000 16.208 206 TYR A CA 1
ATOM 1688 C C . TYR A 1 206 ? 23.798 22.449 9.286 1.000 17.181 206 TYR A C 1
ATOM 1689 O O . TYR A 1 206 ? 24.566 22.694 10.224 1.000 16.747 206 TYR A O 1
ATOM 1698 N N . PRO A 1 207 ? 23.243 23.451 8.581 1.000 16.813 207 PRO A N 1
ATOM 1699 C CA . PRO A 1 207 ? 22.214 23.297 7.540 1.000 17.365 207 PRO A CA 1
ATOM 1700 C C . PRO A 1 207 ? 22.731 22.776 6.197 1.000 17.391 207 PRO A C 1
ATOM 1701 O O . PRO A 1 207 ? 23.904 22.509 6.040 1.000 16.644 207 PRO A O 1
ATOM 1705 N N . ARG A 1 208 ? 21.819 22.647 5.232 1.000 16.729 208 ARG A N 1
ATOM 1706 C CA . ARG A 1 208 ? 22.071 22.045 3.905 1.000 16.335 208 ARG A CA 1
ATOM 1707 C C . ARG A 1 208 ? 23.138 22.745 3.087 1.000 16.535 208 ARG A C 1
ATOM 1708 O O . ARG A 1 208 ? 23.897 22.065 2.406 1.000 18.243 208 ARG A O 1
ATOM 1716 N N . PRO A 1 209 ? 23.207 24.094 3.025 1.000 18.180 209 PRO A N 1
ATOM 1717 C CA . PRO A 1 209 ? 24.191 24.710 2.143 1.000 18.684 209 PRO A CA 1
ATOM 1718 C C . PRO A 1 209 ? 25.640 24.380 2.535 1.000 17.403 209 PRO A C 1
ATOM 1719 O O . PRO A 1 209 ? 25.967 24.385 3.661 1.000 17.782 209 PRO A O 1
ATOM 1723 N N . ILE A 1 210 ? 26.428 24.055 1.532 1.000 17.056 210 ILE A N 1
ATOM 1724 C CA . ILE A 1 210 ? 27.851 23.673 1.697 1.000 17.176 210 ILE A CA 1
ATOM 1725 C C . ILE A 1 210 ? 28.600 23.969 0.420 1.000 17.257 210 ILE A C 1
ATOM 1726 O O . ILE A 1 210 ? 28.012 23.949 -0.694 1.000 19.093 210 ILE A O 1
ATOM 1731 N N . SER A 1 211 ? 29.906 24.214 0.560 1.000 16.698 211 SER A N 1
ATOM 1732 C CA . SER A 1 211 ? 30.794 24.348 -0.603 1.000 18.712 211 SER A CA 1
ATOM 1733 C C . SER A 1 211 ? 31.898 23.302 -0.509 1.000 18.873 211 SER A C 1
ATOM 1734 O O . SER A 1 211 ? 32.534 23.207 0.540 1.000 20.284 211 SER A O 1
ATOM 1737 N N . ILE A 1 212 ? 32.046 22.501 -1.549 1.000 19.365 212 ILE A N 1
ATOM 1738 C CA . ILE A 1 212 ? 33.105 21.453 -1.569 1.000 19.780 212 ILE A CA 1
ATOM 1739 C C . ILE A 1 212 ? 33.836 21.599 -2.880 1.000 19.967 212 ILE A C 1
ATOM 1740 O O . ILE A 1 212 ? 33.203 21.671 -3.905 1.000 21.308 212 ILE A O 1
ATOM 1745 N N . SER A 1 213 ? 35.158 21.600 -2.826 1.000 20.006 213 SER A N 1
ATOM 1746 C CA . SER A 1 213 ? 35.962 21.795 -4.048 1.000 20.721 213 SER A CA 1
ATOM 1747 C C . SER A 1 213 ? 37.258 21.001 -3.909 1.000 19.601 213 SER A C 1
ATOM 1748 O O . SER A 1 213 ? 37.698 20.708 -2.796 1.000 21.174 213 SER A O 1
ATOM 1751 N N . TRP A 1 214 ? 37.833 20.653 -5.035 1.000 18.416 214 TRP A N 1
ATOM 1752 C CA . TRP A 1 214 ? 39.186 20.067 -5.109 1.000 19.844 214 TRP A CA 1
ATOM 1753 C C . TRP A 1 214 ? 40.192 21.130 -5.549 1.000 19.267 214 TRP A C 1
ATOM 1754 O O . TRP A 1 214 ? 39.942 21.849 -6.545 1.000 20.449 214 TRP A O 1
ATOM 1765 N N . LEU A 1 215 ? 41.331 21.148 -4.875 1.000 19.374 215 LEU A N 1
ATOM 1766 C CA . LEU A 1 215 ? 42.444 22.077 -5.140 1.000 20.008 215 LEU A CA 1
ATOM 1767 C C . LEU A 1 215 ? 43.695 21.314 -5.565 1.000 22.075 215 LEU A C 1
ATOM 1768 O O . LEU A 1 215 ? 43.965 20.265 -5.002 1.000 21.810 215 LEU A O 1
ATOM 1773 N N . LYS A 1 216 ? 44.423 21.882 -6.535 1.000 20.002 216 LYS A N 1
ATOM 1774 C CA . LYS A 1 216 ? 45.771 21.417 -6.959 1.000 21.172 216 LYS A CA 1
ATOM 1775 C C . LYS A 1 216 ? 46.741 22.550 -6.661 1.000 24.417 216 LYS A C 1
ATOM 1776 O O . LYS A 1 216 ? 46.580 23.629 -7.269 1.000 25.245 216 LYS A O 1
ATOM 1782 N N . ASP A 1 217 ? 47.627 22.365 -5.697 1.000 25.675 217 ASP A N 1
ATOM 1783 C CA . ASP A 1 217 ? 48.592 23.401 -5.244 1.000 29.617 217 ASP A CA 1
ATOM 1784 C C . ASP A 1 217 ? 47.785 24.651 -4.856 1.000 29.039 217 ASP A C 1
ATOM 1785 O O . ASP A 1 217 ? 48.154 25.791 -5.247 1.000 28.973 217 ASP A O 1
ATOM 1790 N N . GLY A 1 218 ? 46.670 24.435 -4.167 1.000 25.691 218 GLY A N 1
ATOM 1791 C CA . GLY A 1 218 ? 45.796 25.500 -3.652 1.000 25.793 218 GLY A CA 1
ATOM 1792 C C . GLY A 1 218 ? 44.847 26.059 -4.681 1.000 23.495 218 GLY A C 1
ATOM 1793 O O . GLY A 1 218 ? 43.973 26.856 -4.275 1.000 25.606 218 GLY A O 1
ATOM 1794 N N . MET A 1 219 ? 44.937 25.635 -5.952 1.000 23.458 219 MET A N 1
ATOM 1795 C CA . MET A 1 219 ? 44.137 26.231 -7.029 1.000 25.318 219 MET A CA 1
ATOM 1796 C C . MET A 1 219 ? 42.911 25.372 -7.342 1.000 25.403 219 MET A C 1
ATOM 1797 O O . MET A 1 219 ? 43.044 24.164 -7.634 1.000 25.169 219 MET A O 1
ATOM 1802 N N . VAL A 1 220 ? 41.726 25.965 -7.335 1.000 26.031 220 VAL A N 1
ATOM 1803 C CA . VAL A 1 220 ? 40.469 25.212 -7.562 1.000 24.518 220 VAL A CA 1
ATOM 1804 C C . VAL A 1 220 ? 40.481 24.562 -8.949 1.000 24.631 220 VAL A C 1
ATOM 1805 O O . VAL A 1 220 ? 40.876 25.201 -9.927 1.000 25.714 220 VAL A O 1
ATOM 1809 N N . GLN A 1 221 ? 40.065 23.308 -9.009 1.000 24.185 221 GLN A N 1
ATOM 1810 C CA . GLN A 1 221 ? 39.983 22.508 -10.246 1.000 25.026 221 GLN A CA 1
ATOM 1811 C C . GLN A 1 221 ? 38.502 22.323 -10.607 1.000 25.386 221 GLN A C 1
ATOM 1812 O O . GLN A 1 221 ? 38.026 21.180 -10.615 1.000 26.400 221 GLN A O 1
ATOM 1818 N N . GLU A 1 222 ? 37.778 23.383 -11.002 1.000 26.843 222 GLU A N 1
ATOM 1819 C CA . GLU A 1 222 ? 36.306 23.268 -11.154 1.000 29.152 222 GLU A CA 1
ATOM 1820 C C . GLU A 1 222 ? 35.935 22.384 -12.353 1.000 28.215 222 GLU A C 1
ATOM 1821 O O . GLU A 1 222 ? 35.026 21.563 -12.212 1.000 30.548 222 GLU A O 1
ATOM 1827 N N . GLN A 1 223 ? 36.622 22.520 -13.490 1.000 31.785 223 GLN A N 1
ATOM 1828 C CA . GLN A 1 223 ? 36.265 21.775 -14.726 1.000 34.442 223 GLN A CA 1
ATOM 1829 C C . GLN A 1 223 ? 36.543 20.288 -14.512 1.000 30.846 223 GLN A C 1
ATOM 1830 O O . GLN A 1 223 ? 35.887 19.465 -15.153 1.000 32.246 223 GLN A O 1
ATOM 1836 N N . GLU A 1 224 ? 37.468 19.952 -13.613 1.000 27.418 224 GLU A N 1
ATOM 1837 C CA . GLU A 1 224 ? 37.908 18.559 -13.380 1.000 26.926 224 GLU A CA 1
ATOM 1838 C C . GLU A 1 224 ? 37.113 17.918 -12.234 1.000 24.064 224 GLU A C 1
ATOM 1839 O O . GLU A 1 224 ? 37.160 16.678 -12.096 1.000 27.760 224 GLU A O 1
ATOM 1845 N N . THR A 1 225 ? 36.387 18.714 -11.461 1.000 23.554 225 THR A N 1
ATOM 1846 C CA . THR A 1 225 ? 35.632 18.211 -10.293 1.000 24.867 225 THR A CA 1
ATOM 1847 C C . THR A 1 225 ? 34.269 17.683 -10.735 1.000 23.614 225 THR A C 1
ATOM 1848 O O . THR A 1 225 ? 33.552 18.372 -11.541 1.000 27.697 225 THR A O 1
ATOM 1852 N N . LYS A 1 226 ? 33.921 16.496 -10.267 1.000 24.110 226 LYS A N 1
ATOM 1853 C CA . LYS A 1 226 ? 32.553 15.939 -10.342 1.000 23.791 226 LYS A CA 1
ATOM 1854 C C . LYS A 1 226 ? 31.954 16.075 -8.938 1.000 24.205 226 LYS A C 1
ATOM 1855 O O . LYS A 1 226 ? 32.676 15.758 -7.987 1.000 24.431 226 LYS A O 1
ATOM 1861 N N . ARG A 1 227 ? 30.734 16.583 -8.811 1.000 22.405 227 ARG A N 1
ATOM 1862 C CA . ARG A 1 227 ? 30.113 16.740 -7.475 1.000 22.533 227 ARG A CA 1
ATOM 1863 C C . ARG A 1 227 ? 28.688 16.219 -7.484 1.000 23.427 227 ARG A C 1
ATOM 1864 O O . ARG A 1 227 ? 28.010 16.323 -8.505 1.000 24.977 227 ARG A O 1
ATOM 1872 N N . GLY A 1 228 ? 28.290 15.551 -6.413 1.000 19.630 228 GLY A N 1
ATOM 1873 C CA . GLY A 1 228 ? 26.916 15.058 -6.272 1.000 20.500 228 GLY A CA 1
ATOM 1874 C C . GLY A 1 228 ? 26.016 16.156 -5.731 1.000 18.119 228 GLY A C 1
ATOM 1875 O O . GLY A 1 228 ? 26.479 17.170 -5.173 1.000 21.202 228 GLY A O 1
ATOM 1876 N N . SER A 1 229 ? 24.716 16.005 -5.904 1.000 18.894 229 SER A N 1
ATOM 1877 C CA . SER A 1 229 ? 23.718 16.851 -5.245 1.000 19.009 229 SER A CA 1
ATOM 1878 C C . SER A 1 229 ? 23.802 16.620 -3.725 1.000 17.124 229 SER A C 1
ATOM 1879 O O . SER A 1 229 ? 24.191 15.553 -3.288 1.000 16.873 229 SER A O 1
ATOM 1882 N N . THR A 1 230 ? 23.425 17.606 -2.955 1.000 17.522 230 THR A N 1
ATOM 1883 C CA . THR A 1 230 ? 23.375 17.459 -1.491 1.000 16.303 230 THR A CA 1
ATOM 1884 C C . THR A 1 230 ? 22.162 16.591 -1.210 1.000 17.288 230 THR A C 1
ATOM 1885 O O . THR A 1 230 ? 21.080 16.895 -1.690 1.000 17.955 230 THR A O 1
ATOM 1889 N N . VAL A 1 231 ? 22.340 15.567 -0.382 1.000 15.307 231 VAL A N 1
ATOM 1890 C CA . VAL A 1 231 ? 21.269 14.592 -0.079 1.000 14.776 231 VAL A CA 1
ATOM 1891 C C . VAL A 1 231 ? 21.159 14.390 1.413 1.000 14.704 231 VAL A C 1
ATOM 1892 O O . VAL A 1 231 ? 22.137 14.516 2.176 1.000 15.944 231 VAL A O 1
ATOM 1896 N N . PRO A 1 232 ? 19.953 14.043 1.892 1.000 13.923 232 PRO A N 1
ATOM 1897 C CA . PRO A 1 232 ? 19.711 13.975 3.333 1.000 13.976 232 PRO A CA 1
ATOM 1898 C C . PRO A 1 232 ? 20.033 12.631 3.995 1.000 14.233 232 PRO A C 1
ATOM 1899 O O . PRO A 1 232 ? 19.931 11.551 3.392 1.000 15.273 232 PRO A O 1
ATOM 1903 N N . ASN A 1 233 ? 20.454 12.729 5.247 1.000 13.764 233 ASN A N 1
ATOM 1904 C CA . ASN A 1 233 ? 20.519 11.554 6.135 1.000 13.945 233 ASN A CA 1
ATOM 1905 C C . ASN A 1 233 ? 19.200 11.357 6.881 1.000 13.981 233 ASN A C 1
ATOM 1906 O O . ASN A 1 233 ? 18.335 12.257 6.891 1.000 15.329 233 ASN A O 1
ATOM 1911 N N . SER A 1 234 ? 19.098 10.211 7.553 1.000 14.436 234 SER A N 1
ATOM 1912 C CA . SER A 1 234 ? 17.866 9.837 8.286 1.000 16.343 234 SER A CA 1
ATOM 1913 C C . SER A 1 234 ? 17.582 10.749 9.498 1.000 15.580 234 SER A C 1
ATOM 1914 O O . SER A 1 234 ? 16.432 10.769 9.983 1.000 17.136 234 SER A O 1
ATOM 1917 N N . ASP A 1 235 ? 18.558 11.521 9.974 1.000 15.301 235 ASP A N 1
ATOM 1918 C CA . ASP A 1 235 ? 18.426 12.431 11.135 1.000 16.613 235 ASP A CA 1
ATOM 1919 C C . ASP A 1 235 ? 18.274 13.879 10.667 1.000 16.527 235 ASP A C 1
ATOM 1920 O O . ASP A 1 235 ? 18.279 14.755 11.528 1.000 20.896 235 ASP A O 1
ATOM 1925 N N . GLY A 1 236 ? 18.118 14.132 9.375 1.000 15.404 236 GLY A N 1
ATOM 1926 C CA . GLY A 1 236 ? 17.860 15.486 8.833 1.000 17.486 236 GLY A CA 1
ATOM 1927 C C . GLY A 1 236 ? 19.131 16.281 8.652 1.000 16.982 236 GLY A C 1
ATOM 1928 O O . GLY A 1 236 ? 19.045 17.451 8.200 1.000 20.080 236 GLY A O 1
ATOM 1929 N N . THR A 1 237 ? 20.302 15.708 8.911 1.000 15.100 237 THR A N 1
ATOM 1930 C CA . THR A 1 237 ? 21.566 16.269 8.426 1.000 14.972 237 THR A CA 1
ATOM 1931 C C . THR A 1 237 ? 21.772 15.907 6.954 1.000 16.421 237 THR A C 1
ATOM 1932 O O . THR A 1 237 ? 20.911 15.210 6.370 1.000 14.982 237 THR A O 1
ATOM 1936 N N . TYR A 1 238 ? 22.919 16.272 6.373 1.000 15.156 238 TYR A N 1
ATOM 1937 C CA . TYR A 1 238 ? 23.135 16.105 4.931 1.000 15.008 238 TYR A CA 1
ATOM 1938 C C . TYR A 1 238 ? 24.473 15.445 4.627 1.000 13.895 238 TYR A C 1
ATOM 1939 O O . TYR A 1 238 ? 25.330 15.351 5.520 1.000 14.904 238 TYR A O 1
ATOM 1948 N N . HIS A 1 239 ? 24.653 15.106 3.341 1.000 14.341 239 HIS A N 1
ATOM 1949 C CA . HIS A 1 239 ? 25.832 14.445 2.770 1.000 13.967 239 HIS A CA 1
ATOM 1950 C C . HIS A 1 239 ? 26.167 15.058 1.409 1.000 15.813 239 HIS A C 1
ATOM 1951 O O . HIS A 1 239 ? 25.209 15.428 0.653 1.000 15.394 239 HIS A O 1
ATOM 1958 N N . ILE A 1 240 ? 27.439 15.204 1.087 1.000 15.574 240 ILE A N 1
ATOM 1959 C CA . ILE A 1 240 ? 27.817 15.565 -0.312 1.000 15.796 240 ILE A CA 1
ATOM 1960 C C . ILE A 1 240 ? 29.142 14.892 -0.655 1.000 15.580 240 ILE A C 1
ATOM 1961 O O . ILE A 1 240 ? 29.935 14.648 0.271 1.000 16.211 240 ILE A O 1
ATOM 1966 N N . TRP A 1 241 ? 29.365 14.570 -1.927 1.000 16.334 241 TRP A N 1
ATOM 1967 C CA . TRP A 1 241 ? 30.644 13.999 -2.411 1.000 17.407 241 TRP A CA 1
ATOM 1968 C C . TRP A 1 241 ? 31.181 14.856 -3.549 1.000 16.968 241 TRP A C 1
ATOM 1969 O O . TRP A 1 241 ? 30.382 15.417 -4.313 1.000 17.896 241 TRP A O 1
ATOM 1980 N N . ALA A 1 242 ? 32.488 14.895 -3.682 1.000 16.131 242 ALA A N 1
ATOM 1981 C CA . ALA A 1 242 ? 33.188 15.471 -4.838 1.000 17.877 242 ALA A CA 1
ATOM 1982 C C . ALA A 1 242 ? 34.347 14.560 -5.220 1.000 19.575 242 ALA A C 1
ATOM 1983 O O . ALA A 1 242 ? 35.081 14.145 -4.308 1.000 16.820 242 ALA A O 1
ATOM 1985 N N . THR A 1 243 ? 34.560 14.345 -6.520 1.000 19.650 243 THR A N 1
ATOM 1986 C CA . THR A 1 243 ? 35.683 13.508 -7.008 1.000 21.869 243 THR A CA 1
ATOM 1987 C C . THR A 1 243 ? 36.513 14.272 -8.016 1.000 22.865 243 THR A C 1
ATOM 1988 O O . THR A 1 243 ? 36.023 15.216 -8.635 1.000 21.649 243 THR A O 1
ATOM 1992 N N . ILE A 1 244 ? 37.758 13.853 -8.159 1.000 20.797 244 ILE A N 1
ATOM 1993 C CA . ILE A 1 244 ? 38.651 14.364 -9.211 1.000 21.249 244 ILE A CA 1
ATOM 1994 C C . ILE A 1 244 ? 39.599 13.231 -9.628 1.000 22.122 244 ILE A C 1
ATOM 1995 O O . ILE A 1 244 ? 39.943 12.399 -8.785 1.000 22.824 244 ILE A O 1
ATOM 2000 N N . ASP A 1 245 ? 39.888 13.161 -10.919 1.000 21.309 245 ASP A N 1
ATOM 2001 C CA . ASP A 1 245 ? 40.861 12.193 -11.485 1.000 22.392 245 ASP A CA 1
ATOM 2002 C C . ASP A 1 245 ? 42.176 12.916 -11.693 1.000 25.468 245 ASP A C 1
ATOM 2003 O O . ASP A 1 245 ? 42.172 13.960 -12.322 1.000 25.286 245 ASP A O 1
ATOM 2008 N N . VAL A 1 246 ? 43.262 12.340 -11.167 1.000 21.886 246 VAL A N 1
ATOM 2009 C CA . VAL A 1 246 ? 44.606 12.970 -11.139 1.000 24.205 246 VAL A CA 1
ATOM 2010 C C . VAL A 1 246 ? 45.657 11.907 -11.531 1.000 23.991 246 VAL A C 1
ATOM 2011 O O . VAL A 1 246 ? 45.356 10.701 -11.493 1.000 27.947 246 VAL A O 1
ATOM 2015 N N . LEU A 1 247 ? 46.831 12.387 -11.899 1.000 28.293 247 LEU A N 1
ATOM 2016 C CA . LEU A 1 247 ? 48.031 11.536 -12.112 1.000 28.933 247 LEU A CA 1
ATOM 2017 C C . LEU A 1 247 ? 48.460 11.006 -10.756 1.000 27.423 247 LEU A C 1
ATOM 2018 O O . LEU A 1 247 ? 48.669 11.776 -9.809 1.000 27.857 247 LEU A O 1
ATOM 2023 N N . PRO A 1 248 ? 48.600 9.670 -10.603 1.000 28.832 248 PRO A N 1
ATOM 2024 C CA . PRO A 1 248 ? 49.001 9.109 -9.314 1.000 26.643 248 PRO A CA 1
ATOM 2025 C C . PRO A 1 248 ? 50.255 9.766 -8.728 1.000 27.470 248 PRO A C 1
ATOM 2026 O O . PRO A 1 248 ? 50.298 10.007 -7.535 1.000 26.580 248 PRO A O 1
ATOM 2030 N N . GLY A 1 249 ? 51.236 10.066 -9.571 1.000 27.790 249 GLY A N 1
ATOM 2031 C CA . GLY A 1 249 ? 52.484 10.743 -9.150 1.000 28.204 249 GLY A CA 1
ATOM 2032 C C . GLY A 1 249 ? 52.298 12.151 -8.601 1.000 28.704 249 GLY A C 1
ATOM 2033 O O . GLY A 1 249 ? 53.202 12.619 -7.894 1.000 28.932 249 GLY A O 1
ATOM 2034 N N . GLU A 1 250 ? 51.150 12.795 -8.852 1.000 26.122 250 GLU A N 1
ATOM 2035 C CA . GLU A 1 250 ? 50.847 14.184 -8.420 1.000 26.164 250 GLU A CA 1
ATOM 2036 C C . GLU A 1 250 ? 49.887 14.195 -7.224 1.000 24.522 250 GLU A C 1
ATOM 2037 O O . GLU A 1 250 ? 49.480 15.306 -6.858 1.000 24.456 250 GLU A O 1
ATOM 2043 N N . ARG A 1 251 ? 49.628 13.041 -6.590 1.000 22.538 251 ARG A N 1
ATOM 2044 C CA . ARG A 1 251 ? 48.645 12.933 -5.485 1.000 23.166 251 ARG A CA 1
ATOM 2045 C C . ARG A 1 251 ? 48.933 13.965 -4.396 1.000 23.292 251 ARG A C 1
ATOM 2046 O O . ARG A 1 251 ? 47.958 14.449 -3.772 1.000 23.147 251 ARG A O 1
ATOM 2054 N N . ASP A 1 252 ? 50.195 14.322 -4.108 1.000 23.919 252 ASP A N 1
ATOM 2055 C CA . ASP A 1 252 ? 50.476 15.200 -2.935 1.000 26.494 252 ASP A CA 1
ATOM 2056 C C . ASP A 1 252 ? 50.125 16.653 -3.229 1.000 23.426 252 ASP A C 1
ATOM 2057 O O . ASP A 1 252 ? 50.232 17.467 -2.285 1.000 27.192 252 ASP A O 1
ATOM 2062 N N . LYS A 1 253 ? 49.712 16.972 -4.447 1.000 23.472 253 LYS A N 1
ATOM 2063 C CA . LYS A 1 253 ? 49.345 18.367 -4.828 1.000 23.681 253 LYS A CA 1
ATOM 2064 C C . LYS A 1 253 ? 47.893 18.639 -4.439 1.000 24.691 253 LYS A C 1
ATOM 2065 O O . LYS A 1 253 ? 47.540 19.825 -4.441 1.000 25.616 253 LYS A O 1
ATOM 2071 N N . TYR A 1 254 ? 47.095 17.610 -4.128 1.000 20.926 254 TYR A N 1
ATOM 2072 C CA . TYR A 1 254 ? 45.609 17.735 -4.059 1.000 21.587 254 TYR A CA 1
ATOM 2073 C C . TYR A 1 254 ? 45.085 17.766 -2.626 1.000 22.728 254 TYR A C 1
ATOM 2074 O O . TYR A 1 254 ? 45.419 16.924 -1.759 1.000 19.714 254 TYR A O 1
ATOM 2083 N N . GLN A 1 255 ? 44.184 18.711 -2.384 1.000 19.769 255 GLN A N 1
ATOM 2084 C CA . GLN A 1 255 ? 43.414 18.795 -1.115 1.000 19.950 255 GLN A CA 1
ATOM 2085 C C . GLN A 1 255 ? 41.954 19.094 -1.424 1.000 18.540 255 GLN A C 1
ATOM 2086 O O . GLN A 1 255 ? 41.696 19.812 -2.394 1.000 18.612 255 GLN A O 1
ATOM 2092 N N . CYS A 1 256 ? 41.046 18.552 -0.626 1.000 19.229 256 CYS A N 1
ATOM 2093 C CA . CYS A 1 256 ? 39.598 18.837 -0.671 1.000 21.054 256 CYS A CA 1
ATOM 2094 C C . CYS A 1 256 ? 39.398 20.040 0.264 1.000 20.388 256 CYS A C 1
ATOM 2095 O O . CYS A 1 256 ? 39.913 20.016 1.403 1.000 19.950 256 CYS A O 1
ATOM 2098 N N . ARG A 1 257 ? 38.624 21.038 -0.166 1.000 19.682 257 ARG A N 1
ATOM 2099 C CA . ARG A 1 257 ? 38.274 22.246 0.633 1.000 18.185 257 ARG A CA 1
ATOM 2100 C C . ARG A 1 257 ? 36.771 22.250 0.908 1.000 18.130 257 ARG A C 1
ATOM 2101 O O . ARG A 1 257 ? 35.999 22.183 -0.038 1.000 17.913 257 ARG A O 1
ATOM 2109 N N . VAL A 1 258 ? 36.408 22.312 2.178 1.000 17.490 258 VAL A N 1
ATOM 2110 C CA . VAL A 1 258 ? 34.987 22.336 2.594 1.000 17.248 258 VAL A CA 1
ATOM 2111 C C . VAL A 1 258 ? 34.737 23.634 3.351 1.000 18.585 258 VAL A C 1
ATOM 2112 O O . VAL A 1 258 ? 35.450 23.953 4.306 1.000 17.932 258 VAL A O 1
ATOM 2116 N N . GLU A 1 259 ? 33.679 24.316 2.959 1.000 16.568 259 GLU A N 1
ATOM 2117 C CA . GLU A 1 259 ? 33.221 25.537 3.665 1.000 17.675 259 GLU A CA 1
ATOM 2118 C C . GLU A 1 259 ? 31.766 25.321 4.063 1.000 15.703 259 GLU A C 1
ATOM 2119 O O . GLU A 1 259 ? 30.959 24.903 3.233 1.000 17.143 259 GLU A O 1
ATOM 2125 N N . HIS A 1 260 ? 31.457 25.635 5.302 1.000 16.261 260 HIS A N 1
ATOM 2126 C CA . HIS A 1 260 ? 30.109 25.417 5.878 1.000 15.721 260 HIS A CA 1
ATOM 2127 C C . HIS A 1 260 ? 29.874 26.375 7.030 1.000 16.119 260 HIS A C 1
ATOM 2128 O O . HIS A 1 260 ? 30.862 26.689 7.750 1.000 17.730 260 HIS A O 1
ATOM 2135 N N . ALA A 1 261 ? 28.620 26.739 7.320 1.000 17.870 261 ALA A N 1
ATOM 2136 C CA . ALA A 1 261 ? 28.349 27.756 8.368 1.000 18.594 261 ALA A CA 1
ATOM 2137 C C . ALA A 1 261 ? 28.816 27.284 9.743 1.000 19.522 261 ALA A C 1
ATOM 2138 O O . ALA A 1 261 ? 29.100 28.135 10.605 1.000 21.808 261 ALA A O 1
ATOM 2140 N N . SER A 1 262 ? 28.884 25.977 9.994 1.000 18.021 262 SER A N 1
ATOM 2141 C CA . SER A 1 262 ? 29.320 25.411 11.278 1.000 18.737 262 SER A CA 1
ATOM 2142 C C . SER A 1 262 ? 30.829 25.593 11.536 1.000 19.237 262 SER A C 1
ATOM 2143 O O . SER A 1 262 ? 31.249 25.303 12.688 1.000 22.289 262 SER A O 1
ATOM 2146 N N . LEU A 1 263 ? 31.618 25.859 10.502 1.000 18.977 263 LEU A N 1
ATOM 2147 C CA . LEU A 1 263 ? 33.096 25.819 10.550 1.000 20.385 263 LEU A CA 1
ATOM 2148 C C . LEU A 1 263 ? 33.626 27.234 10.718 1.000 24.490 263 LEU A C 1
ATOM 2149 O O . LEU A 1 263 ? 33.171 28.134 10.042 1.000 25.056 263 LEU A O 1
ATOM 2154 N N . PRO A 1 264 ? 34.622 27.428 11.601 1.000 26.090 264 PRO A N 1
ATOM 2155 C CA . PRO A 1 264 ? 35.223 28.748 11.793 1.000 26.408 264 PRO A CA 1
ATOM 2156 C C . PRO A 1 264 ? 36.244 29.168 10.727 1.000 26.336 264 PRO A C 1
ATOM 2157 O O . PRO A 1 264 ? 36.664 30.296 10.739 1.000 27.076 264 PRO A O 1
ATOM 2161 N N . GLN A 1 265 ? 36.655 28.237 9.872 1.000 22.166 265 GLN A N 1
ATOM 2162 C CA . GLN A 1 265 ? 37.561 28.460 8.730 1.000 23.230 265 GLN A CA 1
ATOM 2163 C C . GLN A 1 265 ? 37.330 27.318 7.764 1.000 21.789 265 GLN A C 1
ATOM 2164 O O . GLN A 1 265 ? 36.698 26.313 8.115 1.000 21.702 265 GLN A O 1
ATOM 2170 N N . PRO A 1 266 ? 37.851 27.403 6.536 1.000 20.638 266 PRO A N 1
ATOM 2171 C CA . PRO A 1 266 ? 37.700 26.297 5.606 1.000 20.850 266 PRO A CA 1
ATOM 2172 C C . PRO A 1 266 ? 38.392 25.048 6.135 1.000 20.894 266 PRO A C 1
ATOM 2173 O O . PRO A 1 266 ? 39.498 25.156 6.685 1.000 22.035 266 PRO A O 1
ATOM 2177 N N . GLY A 1 267 ? 37.762 23.893 5.924 1.000 19.009 267 GLY A N 1
ATOM 2178 C CA . GLY A 1 267 ? 38.412 22.609 6.207 1.000 18.658 267 GLY A CA 1
ATOM 2179 C C . GLY A 1 267 ? 39.213 22.233 4.995 1.000 17.711 267 GLY A C 1
ATOM 2180 O O . GLY A 1 267 ? 38.651 22.202 3.890 1.000 17.637 267 GLY A O 1
ATOM 2181 N N . LEU A 1 268 ? 40.493 21.886 5.183 1.000 17.877 268 LEU A N 1
ATOM 2182 C CA . LEU A 1 268 ? 41.357 21.376 4.093 1.000 19.801 268 LEU A CA 1
ATOM 2183 C C . LEU A 1 268 ? 41.793 19.951 4.463 1.000 20.319 268 LEU A C 1
ATOM 2184 O O . LEU A 1 268 ? 42.249 19.713 5.614 1.000 23.585 268 LEU A O 1
ATOM 2189 N N . PHE A 1 269 ? 41.603 19.035 3.530 1.000 19.959 269 PHE A N 1
ATOM 2190 C CA . PHE A 1 269 ? 41.727 17.578 3.787 1.000 20.500 269 PHE A CA 1
ATOM 2191 C C . PHE A 1 269 ? 42.572 16.965 2.672 1.000 20.395 269 PHE A C 1
ATOM 2192 O O . PHE A 1 269 ? 42.289 17.134 1.471 1.000 20.245 269 PHE A O 1
ATOM 2200 N N . SER A 1 270 ? 43.544 16.164 3.095 1.000 21.765 270 SER A N 1
ATOM 2201 C CA . SER A 1 270 ? 44.440 15.350 2.244 1.000 23.428 270 SER A CA 1
ATOM 2202 C C . SER A 1 270 ? 44.062 13.871 2.365 1.000 22.591 270 SER A C 1
ATOM 2203 O O . SER A 1 270 ? 43.673 13.426 3.480 1.000 24.378 270 SER A O 1
ATOM 2206 N N . TRP A 1 271 ? 44.277 13.106 1.301 1.000 23.126 271 TRP A N 1
ATOM 2207 C CA . TRP A 1 271 ? 44.226 11.626 1.375 1.000 21.924 271 TRP A CA 1
ATOM 2208 C C . TRP A 1 271 ? 45.333 11.097 2.325 1.000 26.216 271 TRP A C 1
ATOM 2209 O O . TRP A 1 271 ? 44.88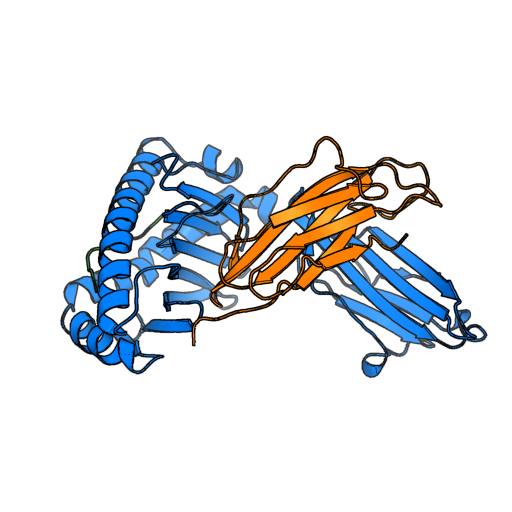3 10.318 3.215 1.000 25.285 271 TRP A O 1
ATOM 2220 N N . GLY B 2 1 ? 4.086 15.975 -23.484 1.000 19.842 1 GLY B N 1
ATOM 2221 C CA . GLY B 2 1 ? 3.637 14.670 -22.959 1.000 19.139 1 GLY B CA 1
ATOM 2222 C C . GLY B 2 1 ? 3.727 14.598 -21.453 1.000 17.808 1 GLY B C 1
ATOM 2223 O O . GLY B 2 1 ? 4.394 15.445 -20.870 1.000 20.482 1 GLY B O 1
ATOM 2224 N N . GLN B 2 2 ? 3.147 13.570 -20.852 1.000 17.896 2 GLN B N 1
ATOM 2225 C CA . GLN B 2 2 ? 3.327 13.304 -19.400 1.000 17.282 2 GLN B CA 1
ATOM 2226 C C . GLN B 2 2 ? 4.832 13.227 -19.148 1.000 17.633 2 GLN B C 1
ATOM 2227 O O . GLN B 2 2 ? 5.555 12.553 -19.898 1.000 18.088 2 GLN B O 1
ATOM 2233 N N . ALA B 2 3 ? 5.305 13.822 -18.066 1.000 16.390 3 ALA B N 1
ATOM 2234 C CA . ALA B 2 3 ? 6.717 13.686 -17.697 1.000 17.402 3 ALA B CA 1
ATOM 2235 C C . ALA B 2 3 ? 7.001 12.190 -17.462 1.000 16.527 3 ALA B C 1
ATOM 2236 O O . ALA B 2 3 ? 6.157 11.468 -16.895 1.000 17.026 3 ALA B O 1
ATOM 2238 N N . LYS B 2 4 ? 8.154 11.744 -17.912 1.000 17.637 4 LYS B N 1
ATOM 2239 C CA . LYS B 2 4 ? 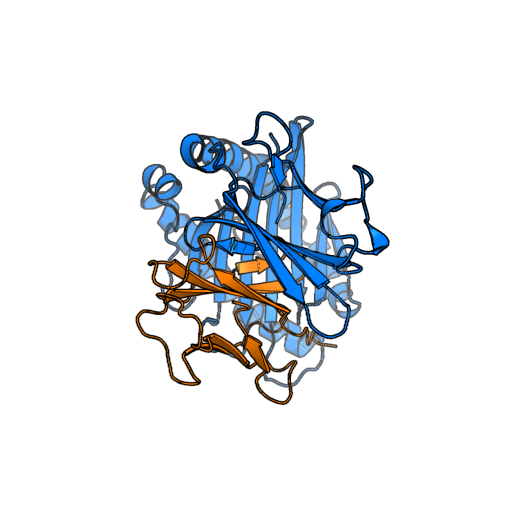8.701 10.386 -17.658 1.000 17.778 4 LYS B CA 1
ATOM 2240 C C . LYS B 2 4 ? 10.150 10.585 -17.282 1.000 18.528 4 LYS B C 1
ATOM 2241 O O . LYS B 2 4 ? 11.064 10.427 -18.134 1.000 20.652 4 LYS B O 1
ATOM 2247 N N . ALA B 2 5 ? 10.333 11.124 -16.088 1.000 17.368 5 ALA B N 1
ATOM 2248 C CA . ALA B 2 5 ? 11.629 11.627 -15.602 1.000 17.719 5 ALA B CA 1
ATOM 2249 C C . ALA B 2 5 ? 12.309 10.506 -14.814 1.000 18.712 5 ALA B C 1
ATOM 2250 O O . ALA B 2 5 ? 11.723 10.029 -13.833 1.000 17.183 5 ALA B O 1
ATOM 2252 N N . ALA B 2 6 ? 13.499 10.119 -15.244 1.000 20.205 6 ALA B N 1
ATOM 2253 C CA . ALA B 2 6 ? 14.273 9.004 -14.667 1.000 19.669 6 ALA B CA 1
ATOM 2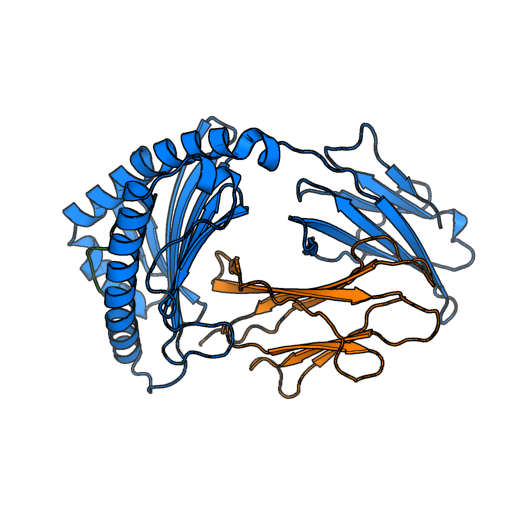254 C C . ALA B 2 6 ? 14.750 9.374 -13.267 1.000 16.853 6 ALA B C 1
ATOM 2255 O O . ALA B 2 6 ? 15.281 10.444 -13.057 1.000 18.702 6 ALA B O 1
ATOM 2257 N N . PRO B 2 7 ? 14.615 8.464 -12.289 1.000 15.225 7 PRO B N 1
ATOM 2258 C CA . PRO B 2 7 ? 15.248 8.657 -10.990 1.000 15.749 7 PRO B CA 1
ATOM 2259 C C . PRO B 2 7 ? 16.759 8.804 -11.077 1.000 17.007 7 PRO B C 1
ATOM 2260 O O . PRO B 2 7 ? 17.423 8.100 -11.839 1.000 18.195 7 PRO B O 1
ATOM 2264 N N . LYS B 2 8 ? 17.250 9.765 -10.300 1.000 15.285 8 LYS B N 1
ATOM 2265 C CA . LYS B 2 8 ? 18.681 9.997 -10.022 1.000 14.690 8 LYS B CA 1
ATOM 2266 C C . LYS B 2 8 ? 18.946 9.462 -8.624 1.000 14.806 8 LYS B C 1
ATOM 2267 O O . LYS B 2 8 ? 18.165 9.812 -7.692 1.000 16.010 8 LYS B O 1
ATOM 2273 N N . VAL B 2 9 ? 19.956 8.627 -8.499 1.000 14.931 9 VAL B N 1
ATOM 2274 C CA . VAL B 2 9 ? 20.165 7.836 -7.257 1.000 14.471 9 VAL B CA 1
ATOM 2275 C C . VAL B 2 9 ? 21.554 8.074 -6.678 1.000 15.079 9 VAL B C 1
ATOM 2276 O O . VAL B 2 9 ? 22.567 8.104 -7.433 1.000 16.213 9 VAL B O 1
ATOM 2280 N N . GLN B 2 10 ? 21.595 8.265 -5.355 1.000 14.099 10 GLN B N 1
ATOM 2281 C CA . GLN B 2 10 ? 22.872 8.249 -4.623 1.000 15.820 10 GLN B CA 1
ATOM 2282 C C . GLN B 2 10 ? 22.773 7.223 -3.496 1.000 14.577 10 GLN B C 1
ATOM 2283 O O . GLN B 2 10 ? 21.727 7.139 -2.858 1.000 14.982 10 GLN B O 1
ATOM 2289 N N . VAL B 2 11 ? 23.881 6.518 -3.299 1.000 14.964 11 VAL B N 1
ATOM 2290 C CA . VAL B 2 11 ? 24.018 5.494 -2.237 1.000 14.317 11 VAL B CA 1
ATOM 2291 C C . VAL B 2 11 ? 25.212 5.930 -1.397 1.000 14.176 11 VAL B C 1
ATOM 2292 O O . VAL B 2 11 ? 26.336 6.107 -1.942 1.000 16.646 11 VAL B O 1
ATOM 2296 N N . TYR B 2 12 ? 25.011 6.073 -0.089 1.000 14.252 12 TYR B N 1
ATOM 2297 C CA . TYR B 2 12 ? 26.018 6.749 0.754 1.000 13.462 12 TYR B CA 1
ATOM 2298 C C . TYR B 2 12 ? 25.807 6.306 2.170 1.000 13.860 12 TYR B C 1
ATOM 2299 O O . TYR B 2 12 ? 24.688 5.950 2.543 1.000 16.072 12 TYR B O 1
ATOM 2308 N N . SER B 2 13 ? 26.865 6.364 2.958 1.000 14.216 13 SER B N 1
ATOM 2309 C CA . SER B 2 13 ? 26.772 6.019 4.396 1.000 15.324 13 SER B CA 1
ATOM 2310 C C . SER B 2 13 ? 26.591 7.263 5.244 1.000 14.306 13 SER B C 1
ATOM 2311 O O . SER B 2 13 ? 27.012 8.404 4.921 1.000 14.876 13 SER B O 1
ATOM 2314 N N . ARG B 2 14 ? 25.944 7.100 6.392 1.000 13.767 14 ARG B N 1
ATOM 2315 C CA . ARG B 2 14 ? 25.728 8.228 7.298 1.000 13.743 14 ARG B CA 1
ATOM 2316 C C . ARG B 2 14 ? 27.050 8.786 7.804 1.000 14.526 14 ARG B C 1
ATOM 2317 O O . ARG B 2 14 ? 27.180 10.001 7.937 1.000 14.171 14 ARG B O 1
ATOM 2325 N N . HIS B 2 15 ? 27.952 7.904 8.201 1.000 14.331 15 HIS B N 1
ATOM 2326 C CA . HIS B 2 15 ? 29.254 8.282 8.791 1.000 16.012 15 HIS B CA 1
ATOM 2327 C C . HIS B 2 15 ? 30.321 7.853 7.811 1.000 16.104 15 HIS B C 1
ATOM 2328 O O . HIS B 2 15 ? 30.133 6.930 6.999 1.000 15.727 15 HIS B O 1
ATOM 2335 N N . PRO B 2 16 ? 31.516 8.465 7.875 1.000 17.083 16 PRO B N 1
ATOM 2336 C CA . PRO B 2 16 ? 32.612 7.955 7.079 1.000 18.134 16 PRO B CA 1
ATOM 2337 C C . PRO B 2 16 ? 32.830 6.446 7.238 1.000 19.322 16 PRO B C 1
ATOM 2338 O O . PRO B 2 16 ? 32.820 5.971 8.392 1.000 22.574 16 PRO B O 1
ATOM 2342 N N . ALA B 2 17 ? 33.016 5.758 6.131 1.000 23.227 17 ALA B N 1
ATOM 2343 C CA . ALA B 2 17 ? 33.067 4.279 6.111 1.000 27.805 17 ALA B CA 1
ATOM 2344 C C . ALA B 2 17 ? 34.359 3.822 6.787 1.000 27.965 17 ALA B C 1
ATOM 2345 O O . ALA B 2 17 ? 35.421 4.389 6.480 1.000 27.141 17 ALA B O 1
ATOM 2347 N N . THR B 2 18 ? 34.234 2.939 7.757 1.000 25.922 18 THR B N 1
ATOM 2348 C CA . THR B 2 18 ? 35.384 2.264 8.390 1.000 30.533 18 THR B CA 1
ATOM 2349 C C . THR B 2 18 ? 35.036 0.789 8.392 1.000 28.871 18 THR B C 1
ATOM 2350 O O . THR B 2 18 ? 34.015 0.461 9.017 1.000 29.099 18 THR B O 1
ATOM 2354 N N . ALA B 2 19 ? 35.808 -0.044 7.683 1.000 31.405 19 ALA B N 1
ATOM 2355 C CA . ALA B 2 19 ? 35.546 -1.497 7.628 1.000 30.306 19 ALA B CA 1
ATOM 2356 C C . ALA B 2 19 ? 35.338 -1.983 9.063 1.000 29.611 19 ALA B C 1
ATOM 2357 O O . ALA B 2 19 ? 36.124 -1.619 9.939 1.000 32.448 19 ALA B O 1
ATOM 2359 N N . GLY B 2 20 ? 34.244 -2.695 9.331 1.000 27.548 20 GLY B N 1
ATOM 2360 C CA . GLY B 2 20 ? 33.982 -3.266 10.666 1.000 27.043 20 GLY B CA 1
ATOM 2361 C C . GLY B 2 20 ? 33.213 -2.391 11.645 1.000 26.914 20 GLY B C 1
ATOM 2362 O O . GLY B 2 20 ? 32.921 -2.887 12.708 1.000 29.533 20 GLY B O 1
ATOM 2363 N N . THR B 2 21 ? 32.866 -1.132 11.324 1.000 24.286 21 THR B N 1
ATOM 2364 C CA . THR B 2 21 ? 32.262 -0.162 12.270 1.000 22.446 21 THR B CA 1
ATOM 2365 C C . THR B 2 21 ? 30.781 0.114 11.928 1.000 21.843 21 THR B C 1
ATOM 2366 O O . THR B 2 21 ? 30.464 0.319 10.754 1.000 20.022 21 THR B O 1
ATOM 2370 N N . GLU B 2 22 ? 29.933 0.157 12.948 1.000 19.589 22 GLU B N 1
ATOM 2371 C CA . GLU B 2 22 ? 28.460 0.375 12.852 1.000 19.167 22 GLU B CA 1
ATOM 2372 C C . GLU B 2 22 ? 28.158 1.647 12.033 1.000 16.389 22 GLU B C 1
ATOM 2373 O O . GLU B 2 22 ? 28.733 2.704 12.294 1.000 18.335 22 GLU B O 1
ATOM 2379 N N . ASN B 2 23 ? 27.192 1.560 11.115 1.000 14.750 23 ASN B N 1
ATOM 2380 C CA . ASN B 2 23 ? 26.893 2.700 10.226 1.000 14.063 23 ASN B CA 1
ATOM 2381 C C . ASN B 2 23 ? 25.439 2.570 9.768 1.000 14.278 23 ASN B C 1
ATOM 2382 O O . ASN B 2 23 ? 24.709 1.667 10.204 1.000 15.174 23 ASN B O 1
ATOM 2387 N N . ILE B 2 24 ? 25.024 3.480 8.926 1.000 13.651 24 ILE B N 1
ATOM 2388 C CA . ILE B 2 24 ? 23.703 3.465 8.269 1.000 13.322 24 ILE B CA 1
ATOM 2389 C C . ILE B 2 24 ? 23.920 3.641 6.763 1.000 12.940 24 ILE B C 1
ATOM 2390 O O . ILE B 2 24 ? 24.679 4.536 6.352 1.000 14.192 24 ILE B O 1
ATOM 2395 N N . LEU B 2 25 ? 23.289 2.795 6.008 1.000 12.804 25 LEU B N 1
ATOM 2396 C CA . LEU B 2 25 ? 23.316 2.849 4.528 1.000 13.144 25 LEU B CA 1
ATOM 2397 C C . LEU B 2 25 ? 22.079 3.565 4.045 1.000 13.792 25 LEU B C 1
ATOM 2398 O O . LEU B 2 25 ? 20.938 3.227 4.432 1.000 13.353 25 LEU B O 1
ATOM 2403 N N . ASN B 2 26 ? 22.320 4.603 3.238 1.000 13.881 26 ASN B N 1
ATOM 2404 C CA . ASN B 2 26 ? 21.244 5.447 2.670 1.000 12.667 26 ASN B CA 1
ATOM 2405 C C . ASN B 2 26 ? 21.170 5.252 1.145 1.000 14.039 26 ASN B C 1
ATOM 2406 O O . ASN B 2 26 ? 22.194 5.211 0.472 1.000 14.122 26 ASN B O 1
ATOM 2411 N N . CYS B 2 27 ? 19.954 5.208 0.625 1.000 13.617 27 CYS B N 1
ATOM 2412 C CA . CYS B 2 27 ? 19.686 5.330 -0.811 1.000 14.480 27 CYS B CA 1
ATOM 2413 C C . CYS B 2 27 ? 18.716 6.491 -0.952 1.000 14.376 27 CYS B C 1
ATOM 2414 O O . CYS B 2 27 ? 17.604 6.420 -0.376 1.000 15.331 27 CYS B O 1
ATOM 2417 N N . TYR B 2 28 ? 19.119 7.527 -1.688 1.000 13.996 28 TYR B N 1
ATOM 2418 C CA . TYR B 2 28 ? 18.222 8.660 -1.973 1.000 12.781 28 TYR B CA 1
ATOM 2419 C C . TYR B 2 28 ? 17.927 8.728 -3.466 1.000 14.839 28 TYR B C 1
ATOM 2420 O O . TYR B 2 28 ? 18.833 8.681 -4.294 1.000 14.479 28 TYR B O 1
ATOM 2429 N N . VAL B 2 29 ? 16.654 8.787 -3.759 1.000 12.581 29 VAL B N 1
ATOM 2430 C CA . VAL B 2 29 ? 16.153 8.730 -5.143 1.000 13.105 29 VAL B CA 1
ATOM 2431 C C . VAL B 2 29 ? 15.380 10.019 -5.405 1.000 13.181 29 VAL B C 1
ATOM 2432 O O . VAL B 2 29 ? 14.506 10.370 -4.585 1.000 14.296 29 VAL B O 1
ATOM 2436 N N . GLU B 2 30 ? 15.722 10.761 -6.457 1.000 13.449 30 GLU B N 1
ATOM 2437 C CA . GLU B 2 30 ? 15.156 12.112 -6.697 1.000 13.821 30 GLU B CA 1
ATOM 2438 C C . GLU B 2 30 ? 14.966 12.373 -8.171 1.000 13.889 30 GLU B C 1
ATOM 2439 O O . GLU B 2 30 ? 15.428 11.566 -8.966 1.000 14.953 30 GLU B O 1
ATOM 2445 N N . GLY B 2 31 ? 14.211 13.428 -8.459 1.000 14.038 31 GLY B N 1
ATOM 2446 C CA . GLY B 2 31 ? 14.167 13.835 -9.871 1.000 14.594 31 GLY B CA 1
ATOM 2447 C C . GLY B 2 31 ? 13.136 13.109 -10.690 1.000 14.574 31 GLY B C 1
ATOM 2448 O O . GLY B 2 31 ? 13.165 13.302 -11.948 1.000 16.895 31 GLY B O 1
ATOM 2449 N N . PHE B 2 32 ? 12.303 12.257 -10.129 1.000 13.548 32 PHE B N 1
ATOM 2450 C CA . PHE B 2 32 ? 11.474 11.323 -10.908 1.000 13.507 32 PHE B CA 1
ATOM 2451 C C . PHE B 2 32 ? 10.015 11.777 -10.961 1.000 13.255 32 PHE B C 1
ATOM 2452 O O . PHE B 2 32 ? 9.517 12.467 -10.096 1.000 13.559 32 PHE B O 1
ATOM 2460 N N . HIS B 2 33 ? 9.359 11.348 -12.028 1.000 14.074 33 HIS B N 1
ATOM 2461 C CA . HIS B 2 33 ? 7.917 11.534 -12.252 1.000 13.272 33 HIS B CA 1
ATOM 2462 C C . HIS B 2 33 ? 7.527 10.468 -13.255 1.000 14.545 33 HIS B C 1
ATOM 2463 O O . HIS B 2 33 ? 8.274 10.307 -14.227 1.000 14.631 33 HIS B O 1
ATOM 2470 N N . PRO B 2 34 ? 6.417 9.729 -13.106 1.000 14.309 34 PRO B N 1
ATOM 2471 C CA . PRO B 2 34 ? 5.432 9.853 -12.041 1.000 15.465 34 PRO B CA 1
ATOM 2472 C C . PRO B 2 34 ? 5.909 9.327 -10.689 1.000 13.665 34 PRO B C 1
ATOM 2473 O O . PRO B 2 34 ? 7.027 8.821 -10.593 1.000 13.992 34 PRO B O 1
ATOM 2477 N N . PRO B 2 35 ? 5.101 9.501 -9.628 1.000 13.191 35 PRO B N 1
ATOM 2478 C CA . PRO B 2 35 ? 5.559 9.135 -8.281 1.000 12.914 35 PRO B CA 1
ATOM 2479 C C . PRO B 2 35 ? 5.699 7.633 -7.999 1.000 13.347 35 PRO B C 1
ATOM 2480 O O . PRO B 2 35 ? 6.428 7.281 -7.089 1.000 14.943 35 PRO B O 1
ATOM 2484 N N . LYS B 2 36 ? 5.032 6.771 -8.760 1.000 13.674 36 LYS B N 1
ATOM 2485 C CA . LYS B 2 36 ? 5.141 5.311 -8.570 1.000 14.122 36 LYS B CA 1
ATOM 2486 C C . LYS B 2 36 ? 6.595 4.876 -8.675 1.000 14.369 36 LYS B C 1
ATOM 2487 O O . LYS B 2 36 ? 7.226 5.218 -9.671 1.000 15.036 36 LYS B O 1
ATOM 2493 N N . ILE B 2 37 ? 7.130 4.164 -7.683 1.000 13.903 37 ILE B N 1
ATOM 2494 C CA . ILE B 2 37 ? 8.540 3.716 -7.708 1.000 14.652 37 ILE B CA 1
ATOM 2495 C C . ILE B 2 37 ? 8.714 2.614 -6.672 1.000 14.554 37 ILE B C 1
ATOM 2496 O O . ILE B 2 37 ? 7.952 2.582 -5.719 1.000 15.644 37 ILE B O 1
ATOM 2501 N N . ASP B 2 38 ? 9.659 1.744 -6.920 1.000 15.938 38 ASP B N 1
ATOM 2502 C CA . ASP B 2 38 ? 10.055 0.676 -5.996 1.000 15.351 38 ASP B CA 1
ATOM 2503 C C . ASP B 2 38 ? 11.552 0.771 -5.776 1.000 14.945 38 ASP B C 1
ATOM 2504 O O . ASP B 2 38 ? 12.337 0.834 -6.727 1.000 16.282 38 ASP B O 1
ATOM 2509 N N . ILE B 2 39 ? 11.939 0.796 -4.504 1.000 14.906 39 ILE B N 1
ATOM 2510 C CA . ILE B 2 39 ? 13.331 0.961 -4.055 1.000 14.653 39 ILE B CA 1
ATOM 2511 C C . ILE B 2 39 ? 13.635 -0.157 -3.057 1.000 16.147 39 ILE B C 1
ATOM 2512 O O . ILE B 2 39 ? 12.852 -0.348 -2.090 1.000 18.445 39 ILE B O 1
ATOM 2517 N N . ALA B 2 40 ? 14.739 -0.862 -3.252 1.000 15.173 40 ALA B N 1
ATOM 2518 C CA . ALA B 2 40 ? 15.186 -1.932 -2.341 1.000 16.509 40 ALA B CA 1
ATOM 2519 C C . ALA B 2 40 ? 16.667 -1.793 -2.040 1.000 16.898 40 ALA B C 1
ATOM 2520 O O . ALA B 2 40 ? 17.454 -1.547 -2.922 1.000 16.616 40 ALA B O 1
ATOM 2522 N N . LEU B 2 41 ? 17.033 -2.009 -0.778 1.000 16.214 41 LEU B N 1
ATOM 2523 C CA . LEU B 2 41 ? 18.438 -2.156 -0.338 1.000 15.527 41 LEU B CA 1
ATOM 2524 C C . LEU B 2 41 ? 18.820 -3.632 -0.251 1.000 16.573 41 LEU B C 1
ATOM 2525 O O . LEU B 2 41 ? 18.085 -4.414 0.366 1.000 17.430 41 LEU B O 1
ATOM 2530 N N . LEU B 2 42 ? 19.950 -3.960 -0.858 1.000 16.454 42 LEU B N 1
ATOM 2531 C CA . LEU B 2 42 ? 20.415 -5.348 -1.007 1.000 16.058 42 LEU B CA 1
ATOM 2532 C C . LEU B 2 42 ? 21.873 -5.458 -0.521 1.000 17.011 42 LEU B C 1
ATOM 2533 O O . LEU B 2 42 ? 22.722 -4.589 -0.787 1.000 18.252 42 LEU B O 1
ATOM 2538 N N . LYS B 2 43 ? 22.159 -6.609 0.093 1.000 19.070 43 LYS B N 1
ATOM 2539 C CA . LYS B 2 43 ? 23.514 -6.985 0.525 1.000 20.596 43 LYS B CA 1
ATOM 2540 C C . LYS B 2 43 ? 23.866 -8.269 -0.206 1.000 22.157 43 LYS B C 1
ATOM 2541 O O . LYS B 2 43 ? 23.136 -9.256 -0.037 1.000 23.375 43 LYS B O 1
ATOM 2547 N N . ASN B 2 44 ? 24.875 -8.227 -1.056 1.000 23.435 44 ASN B N 1
ATOM 2548 C CA . ASN B 2 44 ? 25.168 -9.376 -1.956 1.000 27.499 44 ASN B CA 1
ATOM 2549 C C . ASN B 2 44 ? 23.878 -9.798 -2.723 1.000 29.273 44 ASN B C 1
ATOM 2550 O O . ASN B 2 44 ? 23.593 -11.012 -2.815 1.000 30.549 44 ASN B O 1
ATOM 2555 N N . GLY B 2 45 ? 23.053 -8.851 -3.209 1.000 26.515 45 GLY B N 1
ATOM 2556 C CA . GLY B 2 45 ? 21.821 -9.166 -3.968 1.000 26.203 45 GLY B CA 1
ATOM 2557 C C . GLY B 2 45 ? 20.644 -9.663 -3.127 1.000 26.846 45 GLY B C 1
ATOM 2558 O O . GLY B 2 45 ? 19.547 -9.842 -3.711 1.000 30.347 45 GLY B O 1
ATOM 2559 N N . GLU B 2 46 ? 20.786 -9.837 -1.811 1.000 25.287 46 GLU B N 1
ATOM 2560 C CA . GLU B 2 46 ? 19.676 -10.304 -0.948 1.000 30.436 46 GLU B CA 1
ATOM 2561 C C . GLU B 2 46 ? 19.157 -9.176 -0.059 1.000 25.575 46 GLU B C 1
ATOM 2562 O O . GLU B 2 46 ? 19.852 -8.243 0.284 1.000 22.240 46 GLU B O 1
ATOM 2568 N N . PRO B 2 47 ? 17.910 -9.306 0.398 1.000 26.603 47 PRO B N 1
ATOM 2569 C CA . PRO B 2 47 ? 17.235 -8.217 1.079 1.000 26.074 47 PRO B CA 1
ATOM 2570 C C . PRO B 2 47 ? 17.943 -7.885 2.392 1.000 23.910 47 PRO B C 1
ATOM 2571 O O . PRO B 2 47 ? 18.289 -8.768 3.137 1.000 25.846 47 PRO B O 1
ATOM 2575 N N . MET B 2 48 ? 18.130 -6.601 2.662 1.000 21.520 48 MET B N 1
ATOM 2576 C CA . MET B 2 48 ? 18.724 -6.169 3.944 1.000 21.958 48 MET B CA 1
ATOM 2577 C C . MET B 2 48 ? 17.648 -6.175 5.024 1.000 19.640 48 MET B C 1
ATOM 2578 O O . MET B 2 48 ? 16.431 -6.053 4.721 1.000 21.134 48 MET B O 1
ATOM 2583 N N . LYS B 2 49 ? 18.095 -6.377 6.257 1.000 19.485 49 LYS B N 1
ATOM 2584 C CA . LYS B 2 49 ? 17.211 -6.306 7.438 1.000 20.190 49 LYS B CA 1
ATOM 2585 C C . LYS B 2 49 ? 17.003 -4.867 7.913 1.000 16.936 49 LYS B C 1
ATOM 2586 O O . LYS B 2 49 ? 17.902 -4.028 7.722 1.000 17.075 49 LYS B O 1
ATOM 2592 N N . ASP B 2 50 ? 15.857 -4.594 8.525 1.000 17.118 50 ASP B N 1
ATOM 2593 C CA . ASP B 2 50 ? 15.618 -3.374 9.328 1.000 16.788 50 ASP B CA 1
ATOM 2594 C C . ASP B 2 50 ? 15.637 -2.123 8.451 1.000 15.859 50 ASP B C 1
ATOM 2595 O O . ASP B 2 50 ? 16.210 -1.087 8.853 1.000 16.295 50 ASP B O 1
ATOM 2600 N N . VAL B 2 51 ? 15.116 -2.240 7.237 1.000 15.971 51 VAL B N 1
ATOM 2601 C CA . VAL B 2 51 ? 15.037 -1.068 6.329 1.000 14.454 51 VAL B CA 1
ATOM 2602 C C . VAL B 2 51 ? 13.866 -0.184 6.724 1.000 14.794 51 VAL B C 1
ATOM 2603 O O . VAL B 2 51 ? 12.762 -0.711 7.021 1.000 17.046 51 VAL B O 1
ATOM 2607 N N . LYS B 2 52 ? 14.057 1.129 6.677 1.000 14.184 52 LYS B N 1
ATOM 2608 C CA . LYS B 2 52 ? 12.995 2.103 6.843 1.000 16.706 52 LYS B CA 1
ATOM 2609 C C . LYS B 2 52 ? 12.834 2.852 5.512 1.000 14.507 52 LYS B C 1
ATOM 2610 O O . LYS B 2 52 ? 13.821 3.204 4.819 1.000 14.769 52 LYS B O 1
ATOM 2616 N N . TYR B 2 53 ? 11.593 3.150 5.193 1.000 15.698 53 TYR B N 1
ATOM 2617 C CA . TYR B 2 53 ? 11.223 3.811 3.932 1.000 17.959 53 TYR B CA 1
ATOM 2618 C C . TYR B 2 53 ? 10.521 5.084 4.338 1.000 17.336 53 TYR B C 1
ATOM 2619 O O . TYR B 2 53 ? 9.368 4.994 4.830 1.000 19.500 53 TYR B O 1
ATOM 2628 N N . ASN B 2 54 ? 11.162 6.222 4.207 1.000 16.205 54 ASN B N 1
ATOM 2629 C CA . ASN B 2 54 ? 10.490 7.505 4.503 1.000 16.689 54 ASN B CA 1
ATOM 2630 C C . ASN B 2 54 ? 9.412 7.789 3.445 1.000 16.849 54 ASN B C 1
ATOM 2631 O O . ASN B 2 54 ? 9.494 7.369 2.290 1.000 17.813 54 ASN B O 1
ATOM 2636 N N . ASP B 2 55 ? 8.387 8.518 3.875 1.000 18.717 55 ASP B N 1
ATOM 2637 C CA . ASP B 2 55 ? 7.350 8.948 2.916 1.000 17.671 55 ASP B CA 1
ATOM 2638 C C . ASP B 2 55 ? 7.992 9.830 1.849 1.000 17.495 55 ASP B C 1
ATOM 2639 O O . ASP B 2 55 ? 8.983 10.539 2.112 1.000 18.137 55 ASP B O 1
ATOM 2644 N N . MET B 2 56 ? 7.436 9.788 0.663 1.000 15.829 56 MET B N 1
ATOM 2645 C CA . MET B 2 56 ? 7.967 10.629 -0.412 1.000 16.572 56 MET B CA 1
ATOM 2646 C C . MET B 2 56 ? 7.854 12.116 -0.042 1.000 17.190 56 MET B C 1
ATOM 2647 O O . MET B 2 56 ? 6.912 12.579 0.710 1.000 17.594 56 MET B O 1
ATOM 2652 N N . SER B 2 57 ? 8.781 12.889 -0.583 1.000 17.317 57 SER B N 1
ATOM 2653 C CA . SER B 2 57 ? 8.705 14.360 -0.528 1.000 16.629 57 SER B CA 1
ATOM 2654 C C . SER B 2 57 ? 8.506 14.930 -1.926 1.000 16.784 57 SER B C 1
ATOM 2655 O O . SER B 2 57 ? 8.618 14.193 -2.938 1.000 15.956 57 SER B O 1
ATOM 2658 N N . PHE B 2 58 ? 8.236 16.237 -1.977 1.000 16.573 58 PHE B N 1
ATOM 2659 C CA . PHE B 2 58 ? 7.681 16.861 -3.203 1.000 16.389 58 PHE B CA 1
ATOM 2660 C C . PHE B 2 58 ? 8.521 18.073 -3.623 1.000 16.980 58 PHE B C 1
ATOM 2661 O O . PHE B 2 58 ? 8.803 18.900 -2.775 1.000 20.936 58 PHE B O 1
ATOM 2669 N N . GLY B 2 59 ? 8.883 18.154 -4.884 1.000 18.402 59 GLY B N 1
ATOM 2670 C CA . GLY B 2 59 ? 9.577 19.292 -5.489 1.000 18.582 59 GLY B CA 1
ATOM 2671 C C . GLY B 2 59 ? 8.605 20.265 -6.163 1.000 20.502 59 GLY B C 1
ATOM 2672 O O . GLY B 2 59 ? 7.482 19.827 -6.598 1.000 21.619 59 GLY B O 1
ATOM 2673 N N . ASP B 2 60 ? 8.993 21.542 -6.265 1.000 23.356 60 ASP B N 1
ATOM 2674 C CA . ASP B 2 60 ? 8.155 22.590 -6.904 1.000 24.407 60 ASP B CA 1
ATOM 2675 C C . ASP B 2 60 ? 8.130 22.380 -8.423 1.000 20.893 60 ASP B C 1
ATOM 2676 O O . ASP B 2 60 ? 7.294 23.047 -9.109 1.000 22.880 60 ASP B O 1
ATOM 2681 N N . ASP B 2 61 ? 8.943 21.454 -8.949 1.000 18.125 61 ASP B N 1
ATOM 2682 C CA . ASP B 2 61 ? 8.987 21.091 -10.382 1.000 19.146 61 ASP B CA 1
ATOM 2683 C C . ASP B 2 61 ? 8.259 19.777 -10.637 1.000 16.251 61 ASP B C 1
ATOM 2684 O O . ASP B 2 61 ? 8.386 19.203 -11.731 1.000 16.961 61 ASP B O 1
ATOM 2689 N N . TRP B 2 62 ? 7.436 19.346 -9.688 1.000 15.523 62 TRP B N 1
ATOM 2690 C CA . TRP B 2 62 ? 6.491 18.224 -9.878 1.000 15.574 62 TRP B CA 1
ATOM 2691 C C . TRP B 2 62 ? 7.256 16.904 -9.927 1.000 16.638 62 TRP B C 1
ATOM 2692 O O . TRP B 2 62 ? 6.773 15.958 -10.652 1.000 20.058 62 TRP B O 1
ATOM 2703 N N . THR B 2 63 ? 8.452 16.909 -9.377 1.000 16.845 63 THR B N 1
ATOM 2704 C CA . THR B 2 63 ? 9.204 15.655 -9.181 1.000 15.600 63 THR B CA 1
ATOM 2705 C C . THR B 2 63 ? 9.144 15.253 -7.712 1.000 15.312 63 THR B C 1
ATOM 2706 O O . THR B 2 63 ? 8.618 16.012 -6.827 1.000 17.078 63 THR B O 1
ATOM 2710 N N . PHE B 2 64 ? 9.578 14.015 -7.440 1.000 12.976 64 PHE B N 1
ATOM 2711 C CA . PHE B 2 64 ? 9.465 13.439 -6.096 1.000 13.266 64 PHE B CA 1
ATOM 2712 C C . PHE B 2 64 ? 10.837 12.957 -5.628 1.000 13.386 64 PHE B C 1
ATOM 2713 O O . PHE B 2 64 ? 11.740 12.774 -6.446 1.000 13.442 64 PHE B O 1
ATOM 2721 N N . GLN B 2 65 ? 10.932 12.751 -4.323 1.000 14.529 65 GLN B N 1
ATOM 2722 C CA . GLN B 2 65 ? 12.150 12.188 -3.734 1.000 14.111 65 GLN B CA 1
ATOM 2723 C C . GLN B 2 65 ? 11.739 11.180 -2.664 1.000 13.808 65 GLN B C 1
ATOM 2724 O O . GLN B 2 65 ? 10.705 11.310 -2.026 1.000 14.060 65 GLN B O 1
ATOM 2730 N N . ARG B 2 66 ? 12.595 10.177 -2.459 1.000 13.782 66 ARG B N 1
ATOM 2731 C CA . ARG B 2 66 ? 12.439 9.199 -1.366 1.000 12.597 66 ARG B CA 1
ATOM 2732 C C . ARG B 2 66 ? 13.793 8.824 -0.798 1.000 13.484 66 ARG B C 1
ATOM 2733 O O . ARG B 2 66 ? 14.748 8.643 -1.522 1.000 13.745 66 ARG B O 1
ATOM 2741 N N . LEU B 2 67 ? 13.858 8.731 0.520 1.000 14.014 67 LEU B N 1
ATOM 2742 C CA . LEU B 2 67 ? 15.024 8.221 1.265 1.000 14.116 67 LEU B CA 1
ATOM 2743 C C . LEU B 2 67 ? 14.687 6.842 1.821 1.000 14.039 67 LEU B C 1
ATOM 2744 O O . LEU B 2 67 ? 13.613 6.673 2.420 1.000 15.167 67 LEU B O 1
ATOM 2749 N N . VAL B 2 68 ? 15.596 5.891 1.641 1.000 13.462 68 VAL B N 1
ATOM 2750 C CA . VAL B 2 68 ? 15.489 4.513 2.176 1.000 14.651 68 VAL B CA 1
ATOM 2751 C C . VAL B 2 68 ? 16.792 4.242 2.920 1.000 13.638 68 VAL B C 1
ATOM 2752 O O . VAL B 2 68 ? 17.854 4.637 2.434 1.000 13.622 68 VAL B O 1
ATOM 2756 N N . TYR B 2 69 ? 16.721 3.668 4.112 1.000 13.537 69 TYR B N 1
ATOM 2757 C CA . TYR B 2 69 ? 17.948 3.492 4.912 1.000 13.221 69 TYR B CA 1
ATOM 2758 C C . TYR B 2 69 ? 17.887 2.278 5.833 1.000 12.925 69 TYR B C 1
ATOM 2759 O O . TYR B 2 69 ? 16.800 1.850 6.220 1.000 13.488 69 TYR B O 1
ATOM 2768 N N . ALA B 2 70 ? 19.051 1.715 6.159 1.000 13.555 70 ALA B N 1
ATOM 2769 C CA . ALA B 2 70 ? 19.121 0.503 6.991 1.000 13.940 70 ALA B CA 1
ATOM 2770 C C . ALA B 2 70 ? 20.447 0.519 7.736 1.000 14.030 70 ALA B C 1
ATOM 2771 O O . ALA B 2 70 ? 21.467 0.989 7.218 1.000 14.660 70 ALA B O 1
ATOM 2773 N N . PRO B 2 71 ? 20.534 -0.121 8.913 1.000 14.789 71 PRO B N 1
ATOM 2774 C CA . PRO B 2 71 ? 21.826 -0.336 9.548 1.000 15.556 71 PRO B CA 1
ATOM 2775 C C . PRO B 2 71 ? 22.720 -1.235 8.689 1.000 16.661 71 PRO B C 1
ATOM 2776 O O . PRO B 2 71 ? 22.238 -2.176 8.041 1.000 17.581 71 PRO B O 1
ATOM 2780 N N . PHE B 2 72 ? 24.024 -0.955 8.662 1.000 15.979 72 PHE B N 1
ATOM 2781 C CA . PHE B 2 72 ? 25.010 -1.890 8.051 1.000 15.624 72 PHE B CA 1
ATOM 2782 C C . PHE B 2 72 ? 26.349 -1.720 8.743 1.000 17.784 72 PHE B C 1
ATOM 2783 O O . PHE B 2 72 ? 26.611 -0.644 9.323 1.000 17.192 72 PHE B O 1
ATOM 2791 N N . THR B 2 73 ? 27.173 -2.775 8.686 1.000 19.499 73 THR B N 1
ATOM 2792 C CA . THR B 2 73 ? 28.592 -2.782 9.106 1.000 19.958 73 THR B CA 1
ATOM 2793 C C . THR B 2 73 ? 29.419 -3.131 7.878 1.000 21.201 73 THR B C 1
ATOM 2794 O O . THR B 2 73 ? 29.601 -4.318 7.587 1.000 26.813 73 THR B O 1
ATOM 2798 N N . PRO B 2 74 ? 29.881 -2.121 7.134 1.000 23.754 74 PRO B N 1
ATOM 2799 C CA . PRO B 2 74 ? 30.535 -2.380 5.849 1.000 26.084 74 PRO B CA 1
ATOM 2800 C C . PRO B 2 74 ? 31.840 -3.155 6.064 1.000 31.314 74 PRO B C 1
ATOM 2801 O O . PRO B 2 74 ? 32.528 -2.839 7.025 1.000 27.352 74 PRO B O 1
ATOM 2805 N N . THR B 2 75 ? 32.085 -4.160 5.218 1.000 32.606 75 THR B N 1
ATOM 2806 C CA . THR B 2 75 ? 33.331 -4.965 5.186 1.000 36.043 75 THR B CA 1
ATOM 2807 C C . THR B 2 75 ? 34.064 -4.641 3.881 1.000 41.359 75 THR B C 1
ATOM 2808 O O . THR B 2 75 ? 33.527 -3.875 3.061 1.000 35.243 75 THR B O 1
ATOM 2812 N N . LYS B 2 76 ? 35.261 -5.209 3.714 1.000 41.732 76 LYS B N 1
ATOM 2813 C CA . LYS B 2 76 ? 36.148 -4.979 2.548 1.000 43.589 76 LYS B CA 1
ATOM 2814 C C . LYS B 2 76 ? 35.439 -5.459 1.286 1.000 33.831 76 LYS B C 1
ATOM 2815 O O . LYS B 2 76 ? 35.466 -4.770 0.265 1.000 37.530 76 LYS B O 1
ATOM 2821 N N . SER B 2 77 ? 34.730 -6.569 1.423 1.000 31.907 77 SER B N 1
ATOM 2822 C CA . SER B 2 77 ? 34.372 -7.477 0.310 1.000 27.284 77 SER B CA 1
ATOM 2823 C C . SER B 2 77 ? 32.879 -7.437 0.012 1.000 26.769 77 SER B C 1
ATOM 2824 O O . SER B 2 77 ? 32.531 -7.864 -1.086 1.000 26.014 77 SER B O 1
ATOM 2827 N N . ASP B 2 78 ? 32.040 -6.981 0.938 1.000 26.036 78 ASP B N 1
ATOM 2828 C CA . ASP B 2 78 ? 30.565 -7.066 0.752 1.000 27.927 78 ASP B CA 1
ATOM 2829 C C . ASP B 2 78 ? 30.109 -6.087 -0.329 1.000 26.839 78 ASP B C 1
ATOM 2830 O O . ASP B 2 78 ? 30.809 -5.110 -0.608 1.000 28.529 78 ASP B O 1
ATOM 2835 N N . VAL B 2 79 ? 29.011 -6.402 -1.005 1.000 22.690 79 VAL B N 1
ATOM 2836 C CA . VAL B 2 79 ? 28.489 -5.542 -2.091 1.000 21.980 79 VAL B CA 1
ATOM 2837 C C . VAL B 2 79 ? 27.094 -5.068 -1.686 1.000 20.415 79 VAL B C 1
ATOM 2838 O O . VAL B 2 79 ? 26.180 -5.872 -1.606 1.000 22.657 79 VAL B O 1
ATOM 2842 N N . TYR B 2 80 ? 26.956 -3.775 -1.413 1.000 17.153 80 TYR B N 1
ATOM 2843 C CA . TYR B 2 80 ? 25.640 -3.184 -1.057 1.000 17.078 80 TYR B CA 1
ATOM 2844 C C . TYR B 2 80 ? 25.154 -2.395 -2.260 1.000 16.621 80 TYR B C 1
ATOM 2845 O O . TYR B 2 80 ? 25.925 -1.649 -2.854 1.000 17.395 80 TYR B O 1
ATOM 2854 N N . THR B 2 81 ? 23.903 -2.602 -2.632 1.000 16.487 81 THR B N 1
ATOM 2855 C CA . THR B 2 81 ? 23.279 -1.934 -3.768 1.000 16.778 81 THR B CA 1
ATOM 2856 C C . THR B 2 81 ? 21.892 -1.452 -3.390 1.000 16.451 81 THR B C 1
ATOM 2857 O O . THR B 2 81 ? 21.267 -1.947 -2.437 1.000 17.798 81 THR B O 1
ATOM 2861 N N . CYS B 2 82 ? 21.454 -0.465 -4.156 1.000 15.597 82 CYS B N 1
ATOM 2862 C CA . CYS B 2 82 ? 20.094 0.075 -4.163 1.000 16.974 82 CYS B CA 1
ATOM 2863 C C . CYS B 2 82 ? 19.493 -0.211 -5.534 1.000 16.354 82 CYS B C 1
ATOM 2864 O O . CYS B 2 82 ? 20.071 0.223 -6.527 1.000 18.225 82 CYS B O 1
ATOM 2867 N N . ARG B 2 83 ? 18.424 -0.972 -5.543 1.000 15.967 83 ARG B N 1
ATOM 2868 C CA . ARG B 2 83 ? 17.737 -1.390 -6.791 1.000 15.394 83 ARG B CA 1
ATOM 2869 C C . ARG B 2 83 ? 16.462 -0.591 -6.974 1.000 16.332 83 ARG B C 1
ATOM 2870 O O . ARG B 2 83 ? 15.606 -0.570 -6.055 1.000 16.477 83 ARG B O 1
ATOM 2878 N N . VAL B 2 84 ? 16.331 0.111 -8.100 1.000 14.994 84 VAL B N 1
ATOM 2879 C CA . VAL B 2 84 ? 15.204 1.030 -8.359 1.000 15.561 84 VAL B CA 1
ATOM 2880 C C . VAL B 2 84 ? 14.434 0.623 -9.606 1.000 16.961 84 VAL B C 1
ATOM 2881 O O . VAL B 2 84 ? 15.029 0.525 -10.664 1.000 17.454 84 VAL B O 1
ATOM 2885 N N . ASP B 2 85 ? 13.133 0.492 -9.471 1.000 16.081 85 ASP B N 1
ATOM 2886 C CA . ASP B 2 85 ? 12.172 0.181 -10.549 1.000 16.939 85 ASP B CA 1
ATOM 2887 C C . ASP B 2 85 ? 11.294 1.418 -10.719 1.000 16.873 85 ASP B C 1
ATOM 2888 O O . ASP B 2 85 ? 10.620 1.819 -9.757 1.000 18.155 85 ASP B O 1
ATOM 2893 N N . HIS B 2 86 ? 11.271 1.954 -11.941 1.000 15.904 86 HIS B N 1
ATOM 2894 C CA . HIS B 2 86 ? 10.479 3.146 -12.277 1.000 14.770 86 HIS B CA 1
ATOM 2895 C C . HIS B 2 86 ? 10.094 3.034 -13.751 1.000 15.877 86 HIS B C 1
ATOM 2896 O O . HIS B 2 86 ? 10.879 2.473 -14.506 1.000 17.260 86 HIS B O 1
ATOM 2903 N N . GLU B 2 87 ? 9.004 3.671 -14.128 1.000 16.670 87 GLU B N 1
ATOM 2904 C CA . GLU B 2 87 ? 8.551 3.560 -15.554 1.000 17.708 87 GLU B CA 1
ATOM 2905 C C . GLU B 2 87 ? 9.536 4.210 -16.514 1.000 17.500 87 GLU B C 1
ATOM 2906 O O . GLU B 2 87 ? 9.533 3.770 -17.681 1.000 18.880 87 GLU B O 1
ATOM 2912 N N . ALA B 2 88 ? 10.419 5.107 -16.070 1.000 17.217 88 ALA B N 1
ATOM 2913 C CA . ALA B 2 88 ? 11.416 5.751 -16.952 1.000 17.032 88 ALA B CA 1
ATOM 2914 C C . ALA B 2 88 ? 12.496 4.742 -17.352 1.000 17.912 88 ALA B C 1
ATOM 2915 O O . ALA B 2 88 ? 13.289 5.084 -18.261 1.000 19.164 88 ALA B O 1
ATOM 2917 N N . PHE B 2 89 ? 12.590 3.605 -16.664 1.000 18.179 89 PHE B N 1
ATOM 2918 C CA . PHE B 2 89 ? 13.565 2.523 -16.950 1.000 18.091 89 PHE B CA 1
ATOM 2919 C C . PHE B 2 89 ? 12.843 1.301 -17.537 1.000 19.354 89 PHE B C 1
ATOM 2920 O O . PHE B 2 89 ? 11.803 0.874 -17.033 1.000 22.769 89 PHE B O 1
ATOM 2928 N N . THR B 2 90 ? 13.456 0.611 -18.502 1.000 21.980 90 THR B N 1
ATOM 2929 C CA . THR B 2 90 ? 12.925 -0.664 -19.030 1.000 23.176 90 THR B CA 1
ATOM 2930 C C . THR B 2 90 ? 13.125 -1.778 -18.032 1.000 24.194 90 THR B C 1
ATOM 2931 O O . THR B 2 90 ? 12.206 -2.576 -17.820 1.000 28.236 90 THR B O 1
ATOM 2935 N N . GLU B 2 91 ? 14.270 -1.785 -17.372 1.000 22.395 91 GLU B N 1
ATOM 2936 C CA . GLU B 2 91 ? 14.564 -2.830 -16.376 1.000 23.711 91 GLU B CA 1
ATOM 2937 C C . GLU B 2 91 ? 15.024 -2.119 -15.115 1.000 19.753 91 GLU B C 1
ATOM 2938 O O . GLU B 2 91 ? 15.605 -1.037 -15.215 1.000 19.562 91 GLU B O 1
ATOM 2944 N N . PRO B 2 92 ? 14.773 -2.692 -13.937 1.000 19.846 92 PRO B N 1
ATOM 2945 C CA . PRO B 2 92 ? 15.252 -2.087 -12.706 1.000 19.546 92 PRO B CA 1
ATOM 2946 C C . PRO B 2 92 ? 16.763 -1.897 -12.723 1.000 18.572 92 PRO B C 1
ATOM 2947 O O . PRO B 2 92 ? 17.487 -2.755 -13.209 1.000 20.938 92 PRO B O 1
ATOM 2951 N N . GLN B 2 93 ? 17.185 -0.768 -12.179 1.000 17.229 93 GLN B N 1
ATOM 2952 C CA . GLN B 2 93 ? 18.582 -0.320 -12.187 1.000 16.744 93 GLN B CA 1
ATOM 2953 C C . GLN B 2 93 ? 19.170 -0.497 -10.807 1.000 18.297 93 GLN B C 1
ATOM 2954 O O . GLN B 2 93 ? 18.496 -0.137 -9.843 1.000 19.018 93 GLN B O 1
ATOM 2960 N N . SER B 2 94 ? 20.423 -0.932 -10.770 1.000 17.837 94 SER B N 1
ATOM 2961 C CA . SER B 2 94 ? 21.180 -1.167 -9.519 1.000 19.250 94 SER B CA 1
ATOM 2962 C C . SER B 2 94 ? 22.257 -0.124 -9.391 1.000 18.765 94 SER B C 1
ATOM 2963 O O . SER B 2 94 ? 23.003 0.143 -10.356 1.000 19.943 94 SER B O 1
ATOM 2966 N N . PHE B 2 95 ? 22.410 0.385 -8.194 1.000 16.719 95 PHE B N 1
ATOM 2967 C CA . PHE B 2 95 ? 23.366 1.454 -7.840 1.000 16.907 95 PHE B CA 1
ATOM 2968 C C . PHE B 2 95 ? 24.180 0.935 -6.670 1.000 16.344 95 PHE B C 1
ATOM 2969 O O . PHE B 2 95 ? 23.589 0.605 -5.656 1.000 17.026 95 PHE B O 1
ATOM 2977 N N . ARG B 2 96 ? 25.508 0.946 -6.781 1.000 19.812 96 ARG B N 1
ATOM 2978 C CA . ARG B 2 96 ? 26.399 0.334 -5.785 1.000 20.593 96 ARG B CA 1
ATOM 2979 C C . ARG B 2 96 ? 26.836 1.375 -4.762 1.000 20.117 96 ARG B C 1
ATOM 2980 O O . ARG B 2 96 ? 27.099 2.534 -5.125 1.000 21.371 96 ARG B O 1
ATOM 2988 N N . TRP B 2 97 ? 26.898 0.977 -3.502 1.000 18.109 97 TRP B N 1
ATOM 2989 C CA . TRP B 2 97 ? 27.613 1.742 -2.475 1.000 18.862 97 TRP B CA 1
ATOM 2990 C C . TRP B 2 97 ? 29.107 1.569 -2.735 1.000 19.398 97 TRP B C 1
ATOM 2991 O O . TRP B 2 97 ? 29.559 0.426 -2.690 1.000 20.160 97 TRP B O 1
ATOM 3002 N N . GLU B 2 98 ? 29.812 2.663 -3.018 1.000 19.296 98 GLU B N 1
ATOM 3003 C CA . GLU B 2 98 ? 31.269 2.608 -3.280 1.000 21.399 98 GLU B CA 1
ATOM 3004 C C . GLU B 2 98 ? 31.960 2.502 -1.933 1.000 23.813 98 GLU B C 1
ATOM 3005 O O . GLU B 2 98 ? 31.709 3.275 -1.036 1.000 23.946 98 GLU B O 1
ATOM 3011 N N . PRO B 2 99 ? 32.771 1.450 -1.735 1.000 24.885 99 PRO B N 1
ATOM 3012 C CA . PRO B 2 99 ? 33.492 1.276 -0.473 1.000 27.553 99 PRO B CA 1
ATOM 3013 C C . PRO B 2 99 ? 34.502 2.442 -0.332 1.000 28.022 99 PRO B C 1
ATOM 3014 O O . PRO B 2 99 ? 35.659 2.072 -0.643 1.000 29.390 99 PRO B O 1
ATOM 3018 N N . LEU C 3 1 ? -0.647 26.983 8.463 1.000 19.954 1 LEU C N 1
ATOM 3019 C CA . LEU C 3 1 ? -2.093 26.597 8.432 1.000 19.841 1 LEU C CA 1
ATOM 3020 C C . LEU C 3 1 ? -2.545 26.650 6.977 1.000 18.708 1 LEU C C 1
ATOM 3021 O O . LEU C 3 1 ? -2.059 27.527 6.220 1.000 19.413 1 LEU C O 1
ATOM 3026 N N . ARG C 3 2 ? -3.327 25.660 6.585 1.000 17.461 2 ARG C N 1
ATOM 3027 C CA . ARG C 3 2 ? -3.753 25.522 5.173 1.000 17.435 2 ARG C CA 1
ATOM 3028 C C . ARG C 3 2 ? -4.776 26.573 4.776 1.000 19.207 2 ARG C C 1
ATOM 3029 O O . ARG C 3 2 ? -5.429 27.192 5.638 1.000 20.033 2 ARG C O 1
ATOM 3037 N N . LYS C 3 3 ? -4.928 26.722 3.465 1.000 17.466 3 LYS C N 1
ATOM 3038 C CA . LYS C 3 3 ? -6.007 27.519 2.836 1.000 19.425 3 LYS C CA 1
ATOM 3039 C C . LYS C 3 3 ? -7.084 26.552 2.364 1.000 17.990 3 LYS C C 1
ATOM 3040 O O . LYS C 3 3 ? -6.775 25.547 1.731 1.000 19.989 3 LYS C O 1
ATOM 3046 N N . ARG C 3 4 ? -8.342 26.920 2.577 1.000 19.878 4 ARG C N 1
ATOM 3047 C CA . ARG C 3 4 ? -9.460 26.117 2.059 1.000 21.011 4 ARG C CA 1
ATOM 3048 C C . ARG C 3 4 ? -9.529 26.262 0.540 1.000 21.422 4 ARG C C 1
ATOM 3049 O O . ARG C 3 4 ? -9.450 27.389 0.011 1.000 22.596 4 ARG C O 1
ATOM 3057 N N . GLN C 3 5 ? -9.649 25.155 -0.185 1.000 21.945 5 GLN C N 1
ATOM 3058 C CA . GLN C 3 5 ? -9.857 25.183 -1.654 1.000 20.584 5 GLN C CA 1
ATOM 3059 C C . GLN C 3 5 ? -11.370 25.220 -1.894 1.000 22.427 5 GLN C C 1
ATOM 3060 O O . GLN C 3 5 ? -12.059 24.364 -1.315 1.000 25.150 5 GLN C O 1
ATOM 3066 N N . LEU C 3 6 ? -11.855 26.231 -2.606 1.000 22.298 6 LEU C N 1
ATOM 3067 C CA . LEU C 3 6 ? -13.321 26.488 -2.727 1.000 24.218 6 LEU C CA 1
ATOM 3068 C C . LEU C 3 6 ? -13.757 26.467 -4.191 1.000 27.274 6 LEU C C 1
ATOM 3069 O O . LEU C 3 6 ? -14.941 26.769 -4.473 1.000 26.449 6 LEU C O 1
ATOM 3074 N N . THR C 3 7 ? -12.852 26.152 -5.105 1.000 23.482 7 THR C N 1
ATOM 3075 C CA . THR C 3 7 ? -13.195 26.087 -6.535 1.000 23.600 7 THR C CA 1
ATOM 3076 C C . THR C 3 7 ? -12.685 24.794 -7.151 1.000 26.161 7 THR C C 1
ATOM 3077 O O . THR C 3 7 ? -11.742 24.181 -6.657 1.000 27.274 7 THR C O 1
ATOM 3081 N N . VAL C 3 8 ? -13.371 24.393 -8.202 1.000 25.500 8 VAL C N 1
ATOM 3082 C CA . VAL C 3 8 ? -13.005 23.216 -9.005 1.000 22.143 8 VAL C CA 1
ATOM 3083 C C . VAL C 3 8 ? -12.576 23.719 -10.380 1.000 21.680 8 VAL C C 1
ATOM 3084 O O . VAL C 3 8 ? -13.022 24.822 -10.813 1.000 24.354 8 VAL C O 1
ATOM 3088 N N . LEU C 3 9 ? -11.841 22.881 -11.097 1.000 22.457 9 LEU C N 1
ATOM 3089 C CA . LEU C 3 9 ? -11.681 23.078 -12.566 1.000 22.445 9 LEU C CA 1
ATOM 3090 C C . LEU C 3 9 ? -13.041 22.967 -13.275 1.000 27.326 9 LEU C C 1
ATOM 3091 O O . LEU C 3 9 ? -13.891 22.144 -12.806 1.000 24.492 9 LEU C O 1
#

Sequence (379 aa):
EPHSLRYFDTGVSDPSPGVPRFVSVGYVDGHLIDHYDSETQRTEPRADWFAANTDQQYWDRQTEISRGAEQIFRLDLETLRERYNQSRGSHTWQLMYGCDLLEDGSTRGFRQYGYEGRDFVAFDKDTLTFTAADAGAQITKRKWEQEGTDAERWKFYLENTCIEGLRKYVSYGKDVLERRERPEVQVSGMEADKILTLSCRAHGFYPRPISISWLKDGMVQEQETKRGSTVPNSDGTYHIWATIDVLPGERDKYQCRVEHASLPQPGLFSWGQAKAAPKVQVYSRHPATAGTENILNCYVEGFHPPKIDIALLKNGEPMKDVKYNDMSFGDDWTFQRLVYAPFTPTKSDVYTCRVDHEAFTEPQSFRWEPLRKRQLTVL

Foldseek 3Di:
DKKWKKKKWKAKLDADVVRARIKIWIDIRNHTFWIDGPVVLWIDGDDVLNVVVDDPVRRVVVSVVRNVVSVVVVVVVVVVCVLVVHDRDIKMKMWMWAKMQDPVRDMATWIWIDIRNHTAWTAHLVVLFIDGPDPSNVVVRVVVSVVSVVSPVRSCCRHPVRVVVSVVSCVSCVVPQVDWDFWDKDWDWDDDPLKIKIKIKTPFTPDQDKDKFKFFQRHTPVVQKDKDHWAADPVGGIMIMIMGIDRPVSLVRMWMWMDDPNDPDIDTHHD/DFDAWDWDKDWEWPDPADQQDKTKIKIKIKGGPDPDKDKAKDKQNHGDPPKDKDDWDADPVGMIMIMIMDMDRHHPDIWIWMWMDGPSDPHIDIDTHDD/DDDDDDDDD

InterPro domains:
  IPR001039 MHC class I alpha chain, alpha1 alpha2 domains [PR01638] (79-108)
  IPR001039 MHC class I alpha chain, alpha1 alpha2 domains [PR01638] (110-126)
  IPR001039 MHC class I alpha chain, alpha1 alpha2 domains [PR01638] (130-147)
  IPR001039 MHC class I alpha chain, alpha1 alpha2 domains [PR01638] (176-194)
  IPR003006 Immunoglobulin/major histocompatibility complex, conserved site [PS00290] (275-281)
  IPR003597 Immunoglobulin C1-set [PF07654] (216-284)
  IPR003597 Immunoglobulin C1-set [SM00407] (216-287)
  IPR007110 Immunoglobulin-like domain [PS50835] (204-291)
  IPR011161 MHC class I-like antigen recognition-like [PF00129] (23-198)
  IPR011162 MHC classes I/II-like antigen recognition protein [SSF54452] (23-200)
  IPR013783 Immunoglobulin-like fold [G3DSA:2.60.40.10] (201-290)
  IPR036179 Immunoglobulin-like domain superfamily [SSF48726] (210-294)
  IPR037055 MHC class I-like antigen recognition-like superfamily [G3DSA:3.30.500.10] (20-200)
  IPR050208 Antigen-presenting and immune regulatory MHC class I-related [PTHR16675] (21-326)

Solvent-accessible surface area: 18918 Å² total; per-residue (Å²): 155,64,44,26,0,40,0,12,3,5,1,7,38,86,50,24,109,48,6,18,79,2,10,0,4,0,24,0,43,61,42,60,0,0,12,0,13,22,134,64,63,112,1,60,41,104,18,126,33,0,36,88,68,28,83,90,128,43,20,79,126,3,14,101,9,0,122,30,2,35,126,20,3,143,95,3,16,73,44,0,27,113,58,68,144,50,92,186,40,62,20,4,0,1,0,6,2,0,0,22,17,51,105,116,50,37,45,109,19,56,8,41,7,0,11,12,11,125,84,2,2,40,12,67,18,104,70,54,52,6,87,27,66,60,75,15,0,86,90,2,64,139,83,7,67,152,57,34,118,15,5,95,128,2,52,129,11,2,59,68,35,0,10,111,2,0,134,103,5,31,72,64,0,115,132,52,24,114,66,158,81,146,16,102,28,69,19,53,15,136,103,93,124,180,72,0,42,2,23,0,60,0,5,6,0,13,41,118,100,34,53,3,10,0,11,57,100,58,131,77,28,91,171,90,17,145,103,10,55,18,0,27,4,39,78,35,5,43,0,8,54,0,24,4,86,7,106,24,82,44,86,145,77,16,64,0,78,0,68,16,57,19,37,106,130,50,13,94,61,74,133,96,54,10,146,31,35,4,136,24,28,14,0,4,32,77,21,32,76,67,56,73,148,6,51,0,0,0,26,0,43,28,0,1,10,3,118,9,80,12,18,5,14,88,86,48,118,99,23,166,113,30,134,135,63,85,16,33,14,16,91,84,4,20,0,26,28,10,2,38,0,75,12,66,2,58,188,93,32,54,4,22,0,87,0,68,6,88,36,43,150,114,63,65,77,58,110,18,112,90,54,10,12,64,17,81,20,55,14

Secondary structure (DSSP, 8-state):
--EEEEEEEEEESS-BTTB-SEEEEEEETTEEEEEEETTT-S-EESSHHHHTT--HHHHHHHHHHHHHHHHHHHHHHHHHHHHTTPPSS--EEEEEEEEEE-TTS-EEEEEEEEETTEEEEEEETTTTEEEESSGGGHHHHHHHHT-HHHHHHHHHIIIIIHHHHHHHHHHHTHHHHT--B--EEEEEEEESSS-EEEEEEEEEEBSS--EEEEEETTEE-TTT-EEPPPEE-TTS-EEEEEEEEE-GGGGGGEEEEEE-TT-SS-EEE--/----BPPEEEEEESS---TTS-EEEEEEEEEEBSS--EEEEEETTEEPSS-EEPPPEE-TTS-EEEEEEEEE---SS--EEEEEE-TTSSS-EEEEPP-/-PPPP----

B-factor: mean 24.43, std 10.27, range [12.37, 84.5]

Nearest PDB structures (foldseek):
  6kyu-assembly1_A  TM=1.004E+00  e=2.046E-56  Anas platyrhynchos
  8jqt-assembly1_A  TM=9.706E-01  e=3.523E-47  Anas platyrhynchos
  8kb1-assembly1_A  TM=9.831E-01  e=2.026E-46  Anas platyrhynchos
  8kcv-assembly2_D  TM=9.834E-01  e=7.949E-46  Anas platyrhynchos
  8wo9-assembly1_A  TM=9.590E-01  e=8.867E-46  Anas platyrhynchos